Protein AF-A0A345PMZ4-F1 (afdb_monomer)

Sequence (600 aa):
MRFMYKARFKIVVFIFIFCENTFLWASGMGNYRLSLLGTLEKKVSEHWMPMKAEGLRLRWLYPFKEMEKRPLTGVASTLARPEQVAVTTGEELFLSQDGGQTFRLVTDRHATAPLSYFTSVAISEENPDEWIIGTSYSGLYITRDAGKSWRAMPIALKALSFGGHYHETINDIAYALSDPEKVYFAYGPYGKIALLNIKTGCVEPIPPLPERQGIVALSTTKVNASVRLMAQTQSAVWHFLNKKWLKKSTLPINCTPYFCKTRRKKVEDKRGIYLTAWTASNLQDLRKHFMFIKAHGMNAVVIDFKDDFGYITYNSQVKMAHEAKAVRPMLDIKAIRTLADELDIHLIARFVLFKDEKLYRYDSHRYALWDKKRNAPWAHFIKNRAGQLVQREYWVNLFSPEVWEYNLQIAQELQGLGIDEIQFDYIRLPSEGPLYTIACSHNMYEMKAIDALESYLRRAREVLTVPISVNVFGYNGWFLTDSLGQNIQRLALYVDAISPMTYPSHYHTTFLGAMSYLKKAHVLYKVGSDRAVFYTKAQTFIRQYVQAFLLGSERSFSEETYCNYIKAQIEGVYSSNGSGFLLWNASNNYYMVKQDLVCP

pLDDT: mean 90.0, std 14.42, range [22.34, 98.88]

Foldseek 3Di:
DDDDDPDDDPPPPPPLPPPPDDFAFQEDDDQWGQTLQQFIWGQDPNDTHGAPQAPADWFAFPVRPDIDGQRWQEWEDEPQQQQWIWIHHQFWIWIGNGNRNYIDTLDTCVQEPVAWTWRYKYAQNVQRQWMWTWTFFQGIWIGNGNRPHIDRQPQPPPVQDLFPNGGWGFQYKEAFPVDRQWIWTFTAQFQWIWIARRVPSDIGTQDGDPVRGGWRYWYWDADPNDIWIWTDGSFFIWIQDPSDIDTDDTDDQDAFSQQDPVQLVLVFQAAEAEDELQQQLDLVSVLVRLVVCVVQPHAEYEYECADLQGARQADDPQPVCVQLVRYNHRDPLLSSLVSCVVSNYAYEHEHEQWFYNSCCPGPPRPFAFAQQVVRGGDFAWDQDPVRDTDTDTTGGQLLDVVSLVSRLSSVLVVVVSPHQEYEYEPLFADDDHPVVRTDRPNNPGVHQSLSSSLNSLVVSSVRDPHFYEYEDALVLLSGADCHRNDGLLSCLSRGQEYEHAQELVPDDPRRSHPDDSLLSLLCSLQSSLSSSCSSNVVNHAYAYEQEQDADDPSVVDDLVRLLSNSLSNLNSNVNHPHGYYYYDDPVSDNSSPPDRSDDD

Secondary structure (DSSP, 8-state):
--------------------S---EEE--TTEEEETT--EEEEETTEEEE---BTSPEEE-TT-SSEEEPPP-EEEE-SS-TT-EEEE-SSEEEEESSSSSB-EEEEEGGGT-TT--EEEEEE-SS-TT-EEEEESSS-EEEESSTTSS-EE-----GGGEEETTEE--EEEEEEETTEEEEEEEEETTTTEEEEEETTT--EEEEPPPTT-PPP-EEEEEEETTEEEEEEE-SSEEEEEETTEEEEEEEPPP---TT--HHHHHHHTT-EEEEE-HHHHHSHHHHHHHHHHHHHTT--EEEEEEE-TT--EEE----HHHHHTT-EEEEE-HHHHHHHHHHHT-EEEEEEE-SB-HHHHHSGGGTTB-EETTTTEE--EEEE-TTS-EEEEE-BB-TT-HHHHHHHHHHHHHHHHTT-SEEEEES-S---SSSGGGEE-TT-TT---HHHHHHHHHHHHHHH--S-EEEEEETHHHH----GGG--HHHHTTT-SEEEEE--GGGS-TTTTTT--HHHHHHHHHHHHHHHHHHHTTTSSEE-EEEE-S--GGGGG--HHHHHHHHHHHHHHHHTSS---EEEE-TT---TT--S-SS--

Solvent-accessible surface area (backbone atoms only — not comparable to full-atom values): 31411 Å² total; per-residue (Å²): 136,91,80,85,83,83,73,86,76,78,81,76,79,75,76,76,76,74,77,80,87,75,88,36,76,46,26,38,60,88,58,42,34,24,28,72,75,17,48,51,26,36,61,52,96,94,39,80,41,80,52,83,38,39,70,59,60,68,40,48,39,60,91,63,84,58,72,41,72,58,47,38,44,22,46,26,61,30,89,83,41,63,33,38,29,39,38,24,28,47,49,39,36,31,41,14,77,66,54,42,51,44,34,42,82,59,46,43,24,77,77,66,43,74,85,41,22,36,27,18,35,29,51,38,70,87,42,86,30,31,34,38,36,24,13,26,28,72,39,43,34,38,21,73,60,62,49,77,50,63,40,75,55,74,64,74,44,74,87,43,43,38,36,79,79,36,30,45,28,28,35,22,38,21,52,36,89,87,40,90,54,30,33,38,36,27,36,51,42,50,18,35,35,32,41,31,33,71,84,80,29,50,72,45,80,44,87,52,48,92,84,41,50,30,42,33,22,39,37,55,48,76,56,94,91,38,77,33,44,35,41,25,40,73,48,32,35,33,39,42,54,94,96,38,82,41,80,76,46,77,45,74,87,68,77,52,94,67,56,48,73,74,45,36,64,74,55,56,63,40,20,30,42,42,37,51,40,74,57,55,44,38,65,70,58,35,49,53,52,52,51,52,32,50,74,35,73,27,43,28,38,33,35,33,46,23,36,73,57,31,36,28,26,31,83,72,83,53,65,68,39,59,76,32,69,16,61,44,66,53,39,60,57,67,61,53,46,52,56,24,62,77,67,63,41,44,42,29,37,30,34,40,62,26,35,14,40,25,54,21,61,25,79,86,34,69,43,24,26,28,18,68,81,76,72,41,73,39,65,27,68,43,66,47,99,86,66,46,80,40,76,74,51,36,36,31,37,76,52,32,66,67,61,45,51,56,54,47,53,52,52,44,50,43,49,74,64,66,46,57,25,45,28,40,26,55,67,51,56,84,91,72,61,71,65,90,36,60,38,69,90,53,46,86,64,75,54,51,58,37,39,34,50,52,21,49,38,51,56,45,58,77,68,46,83,56,35,36,30,39,45,41,61,26,63,49,21,68,36,62,41,63,65,51,22,46,32,54,52,68,51,26,54,62,29,39,31,39,25,26,46,54,36,64,90,76,53,62,78,42,48,61,48,91,52,54,70,50,60,43,32,16,46,51,35,17,54,22,27,34,33,33,34,51,60,26,65,62,56,28,41,37,26,36,32,39,60,42,66,69,60,79,78,52,65,74,51,51,71,70,52,43,33,50,38,45,47,29,31,48,53,12,38,72,75,26,77,33,34,41,34,32,37,42,31,97,85,58,57,61,77,50,64,84,64,69,73,58,81,134

Mean predicted aligned error: 6.36 Å

Nearest PDB structures (foldseek):
  4s1a-assembly1_B  TM=9.160E-01  e=1.263E-13  Acetivibrio thermocellus ATCC 27405
  2wsp-assembly1_A  TM=5.807E-01  e=3.965E-04  Thermotoga maritima MSB8
  1hl8-assembly1_A-3  TM=4.753E-01  e=3.965E-04  Thermotoga maritima MSB8
  1odu-assembly1_A  TM=4.907E-01  e=3.167E-04  Thermotoga maritima MSB8
  1hl9-assembly1_A  TM=4.251E-01  e=6.577E-04  Thermotoga maritima MSB8

Structure (mmCIF, N/CA/C/O backbone):
data_AF-A0A345PMZ4-F1
#
_entry.id   AF-A0A345PMZ4-F1
#
loop_
_atom_site.group_PDB
_atom_site.id
_atom_site.type_symbol
_atom_site.label_atom_id
_atom_site.label_alt_id
_atom_site.label_comp_id
_atom_site.label_asym_id
_atom_site.label_entity_id
_atom_site.label_seq_id
_atom_site.pdbx_PDB_ins_code
_atom_site.Cartn_x
_atom_site.Cartn_y
_atom_site.Cartn_z
_atom_site.occupancy
_atom_site.B_iso_or_equiv
_atom_site.auth_seq_id
_atom_site.auth_comp_id
_atom_site.auth_asym_id
_atom_site.auth_atom_id
_atom_site.pdbx_PDB_model_num
ATOM 1 N N . MET A 1 1 ? -14.402 -39.278 8.320 1.00 32.44 1 MET A N 1
ATOM 2 C CA . MET A 1 1 ? -15.874 -39.108 8.320 1.00 32.44 1 MET A CA 1
ATOM 3 C C . MET A 1 1 ? -16.212 -37.759 7.708 1.00 32.44 1 MET A C 1
ATOM 5 O O . MET A 1 1 ? -15.754 -36.744 8.210 1.00 32.44 1 MET A O 1
ATOM 9 N N . ARG A 1 2 ? -16.921 -37.768 6.573 1.00 32.47 2 ARG A N 1
ATOM 10 C CA . ARG A 1 2 ? -17.371 -36.584 5.826 1.00 32.47 2 ARG A CA 1
ATOM 11 C C . ARG A 1 2 ? -18.503 -35.891 6.593 1.00 32.47 2 ARG A C 1
ATOM 13 O O . ARG A 1 2 ? -19.511 -36.539 6.843 1.00 32.47 2 ARG A O 1
ATOM 20 N N . PHE A 1 3 ? -18.386 -34.595 6.875 1.00 28.58 3 PHE A N 1
ATOM 21 C CA . PHE A 1 3 ? -19.547 -33.755 7.183 1.00 28.58 3 PHE A CA 1
ATOM 22 C C . PHE A 1 3 ? -19.718 -32.712 6.079 1.00 28.58 3 PHE A C 1
ATOM 24 O O . PHE A 1 3 ? -18.903 -31.812 5.902 1.00 28.58 3 PHE A O 1
ATOM 31 N N . MET A 1 4 ? -20.780 -32.903 5.295 1.00 28.02 4 MET A N 1
ATOM 32 C CA . MET A 1 4 ? -21.266 -31.985 4.273 1.00 28.02 4 MET A CA 1
ATOM 33 C C . MET A 1 4 ? -21.929 -30.775 4.939 1.00 28.02 4 MET A C 1
ATOM 35 O O . MET A 1 4 ? -23.016 -30.906 5.498 1.00 28.02 4 MET A O 1
ATOM 39 N N . TYR A 1 5 ? -21.349 -29.587 4.795 1.00 29.73 5 TYR A N 1
ATOM 40 C CA . TYR A 1 5 ? -22.100 -28.341 4.938 1.00 29.73 5 TYR A CA 1
ATOM 41 C C . TYR A 1 5 ? -22.767 -28.015 3.594 1.00 29.73 5 TYR A C 1
ATOM 43 O O . TYR A 1 5 ? -22.149 -27.474 2.682 1.00 29.73 5 TYR A O 1
ATOM 51 N N . LYS A 1 6 ? -24.050 -28.372 3.454 1.00 27.86 6 LYS A N 1
ATOM 52 C CA . LYS A 1 6 ? -24.926 -27.858 2.389 1.00 27.86 6 LYS A CA 1
ATOM 53 C C . LYS A 1 6 ? -25.419 -26.465 2.794 1.00 27.86 6 LYS A C 1
ATOM 55 O O . LYS A 1 6 ? -26.507 -26.329 3.346 1.00 27.86 6 LYS A O 1
ATOM 60 N N . ALA A 1 7 ? -24.637 -25.427 2.508 1.00 29.41 7 ALA A N 1
ATOM 61 C CA . ALA A 1 7 ? -25.170 -24.069 2.439 1.00 29.41 7 ALA A CA 1
ATOM 62 C C . ALA A 1 7 ? -25.817 -23.880 1.057 1.00 29.41 7 ALA A C 1
ATOM 64 O O . ALA A 1 7 ? -25.187 -24.109 0.025 1.00 29.41 7 ALA A O 1
ATOM 65 N N . ARG A 1 8 ? -27.106 -23.527 1.029 1.00 26.59 8 ARG A N 1
ATOM 66 C CA . ARG A 1 8 ? -27.851 -23.221 -0.200 1.00 26.59 8 ARG A CA 1
ATOM 67 C C . ARG A 1 8 ? -27.260 -21.962 -0.845 1.00 26.59 8 ARG A C 1
ATOM 69 O O . ARG A 1 8 ? -27.609 -20.851 -0.459 1.00 26.59 8 ARG A O 1
ATOM 76 N N . PHE A 1 9 ? -26.394 -22.138 -1.838 1.00 31.45 9 PHE A N 1
ATOM 77 C CA . PHE A 1 9 ? -25.982 -21.069 -2.743 1.00 31.45 9 PHE A CA 1
ATOM 78 C C . PHE A 1 9 ? -27.192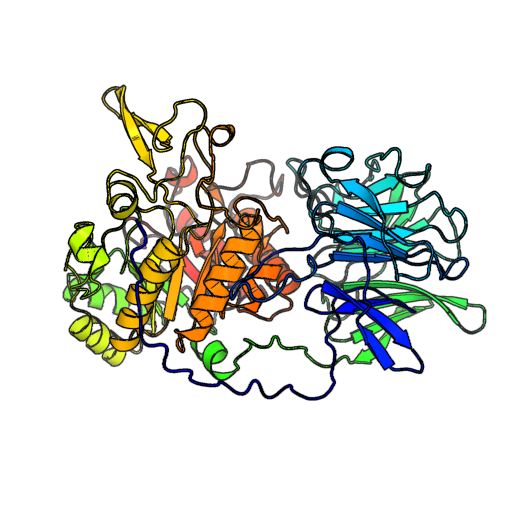 -20.641 -3.581 1.00 31.45 9 PHE A C 1
ATOM 80 O O . PHE A 1 9 ? -27.594 -21.337 -4.512 1.00 31.45 9 PHE A O 1
ATOM 87 N N . LYS A 1 10 ? -27.786 -19.485 -3.266 1.00 25.19 10 LYS A N 1
ATOM 88 C CA . LYS A 1 10 ? -28.520 -18.731 -4.283 1.00 25.19 10 LYS A CA 1
ATOM 89 C C . LYS A 1 10 ? -27.466 -18.167 -5.228 1.00 25.19 10 LYS A C 1
ATOM 91 O O . LYS A 1 10 ? -26.750 -17.236 -4.874 1.00 25.19 10 LYS A O 1
ATOM 96 N N . ILE A 1 11 ? -27.343 -18.780 -6.399 1.00 23.97 11 ILE A N 1
ATOM 97 C CA . ILE A 1 11 ? -26.562 -18.251 -7.512 1.00 23.97 11 ILE A CA 1
ATOM 98 C C . ILE A 1 11 ? -27.264 -16.961 -7.950 1.00 23.97 11 ILE A C 1
ATOM 100 O O . ILE A 1 11 ? -28.228 -16.990 -8.709 1.00 23.97 11 ILE A O 1
ATOM 104 N N . VAL A 1 12 ? -26.817 -15.823 -7.425 1.00 24.45 12 VAL A N 1
ATOM 105 C CA . VAL A 1 12 ? -27.047 -14.538 -8.079 1.00 24.45 12 VAL A CA 1
ATOM 106 C C . VAL A 1 12 ? -25.988 -14.468 -9.168 1.00 24.45 12 VAL A C 1
ATOM 108 O O . VAL A 1 12 ? -24.817 -14.216 -8.893 1.00 24.45 12 VAL A O 1
ATOM 111 N N . VAL A 1 13 ? -26.382 -14.795 -10.400 1.00 22.34 13 VAL A N 1
ATOM 112 C CA . VAL A 1 13 ? -25.547 -14.568 -11.580 1.00 22.34 13 VAL A CA 1
ATOM 113 C C . VAL A 1 13 ? -25.417 -13.056 -11.733 1.00 22.34 13 VAL A C 1
ATOM 115 O O . VAL A 1 13 ? -26.269 -12.409 -12.336 1.00 22.34 13 VAL A O 1
ATOM 118 N N . PHE A 1 14 ? -24.364 -12.470 -11.167 1.00 26.22 14 PHE A N 1
ATOM 119 C CA . PHE A 1 14 ? -23.890 -11.186 -11.655 1.00 26.22 14 PHE A CA 1
ATOM 120 C C . PHE A 1 14 ? -23.299 -11.449 -13.034 1.00 26.22 14 PHE A C 1
ATOM 122 O O . PHE A 1 14 ? -22.203 -11.992 -13.173 1.00 26.22 14 PHE A O 1
ATOM 129 N N . ILE A 1 15 ? -24.077 -11.112 -14.060 1.00 22.53 15 ILE A N 1
ATOM 130 C CA . ILE A 1 15 ? -23.573 -10.951 -15.416 1.00 22.53 15 ILE A CA 1
ATOM 131 C C . ILE A 1 15 ? -22.529 -9.839 -15.321 1.00 22.53 15 ILE A C 1
ATOM 133 O O . ILE A 1 15 ? -22.864 -8.659 -15.220 1.00 22.53 15 ILE A O 1
ATOM 137 N N . PHE A 1 16 ? -21.252 -10.222 -15.288 1.00 27.38 16 PHE A N 1
ATOM 138 C CA . PHE A 1 16 ? -20.180 -9.314 -15.651 1.00 27.38 16 PHE A CA 1
ATOM 139 C C . PHE A 1 16 ? -20.447 -8.940 -17.102 1.00 27.38 16 PHE A C 1
ATOM 141 O O . PHE A 1 16 ? -20.197 -9.728 -18.013 1.00 27.38 16 PHE A O 1
ATOM 148 N N . ILE A 1 17 ? -21.018 -7.755 -17.311 1.00 24.77 17 ILE A N 1
ATOM 149 C CA . ILE A 1 17 ? -20.953 -7.100 -18.607 1.00 24.77 17 ILE A CA 1
ATOM 150 C C . ILE A 1 17 ? -19.457 -6.915 -18.852 1.00 24.77 17 ILE A C 1
ATOM 152 O O . ILE A 1 17 ? -18.814 -6.057 -18.246 1.00 24.77 17 ILE A O 1
ATOM 156 N N . PHE A 1 18 ? -18.887 -7.801 -19.666 1.00 29.62 18 PHE A N 1
ATOM 157 C CA . PHE A 1 18 ? -17.611 -7.564 -20.311 1.00 29.62 18 PHE A CA 1
ATOM 158 C C . PHE A 1 18 ? -17.789 -6.258 -21.081 1.00 29.62 18 PHE A C 1
ATOM 160 O O . PHE A 1 18 ? -18.462 -6.233 -22.107 1.00 29.62 18 PHE A O 1
ATOM 167 N N . CYS A 1 19 ? -17.251 -5.156 -20.554 1.00 26.77 19 CYS A N 1
ATOM 168 C CA . CYS A 1 19 ? -17.042 -3.977 -21.379 1.00 26.77 19 CYS A CA 1
ATOM 169 C C . CYS A 1 19 ? -16.175 -4.421 -22.556 1.00 26.77 19 CYS A C 1
ATOM 171 O O . CYS A 1 19 ? -15.040 -4.866 -22.369 1.00 26.77 19 CYS A O 1
ATOM 173 N N . GLU A 1 20 ? -16.745 -4.337 -23.750 1.00 30.55 20 GLU A N 1
ATOM 174 C CA . GLU A 1 20 ? -16.060 -4.584 -25.003 1.00 30.55 20 GLU A CA 1
ATOM 175 C C . GLU A 1 20 ? -14.791 -3.714 -25.092 1.00 30.55 20 GLU A C 1
ATOM 177 O O . GLU A 1 20 ? -14.823 -2.495 -24.939 1.00 30.55 20 GLU A O 1
ATOM 182 N N . ASN A 1 21 ? -13.658 -4.385 -25.311 1.00 36.91 21 ASN A N 1
ATOM 183 C CA . ASN A 1 21 ? -12.447 -3.895 -25.970 1.00 36.91 21 ASN A CA 1
ATOM 184 C C . ASN A 1 21 ? -11.954 -2.473 -25.640 1.00 36.91 21 ASN A C 1
ATOM 186 O O . ASN A 1 21 ? -12.009 -1.574 -26.470 1.00 36.91 21 ASN A O 1
ATOM 190 N N . THR A 1 22 ? -11.295 -2.307 -24.491 1.00 36.09 22 THR A N 1
ATOM 191 C CA . THR A 1 22 ? -10.204 -1.321 -24.323 1.00 36.09 22 THR A CA 1
ATOM 192 C C . THR A 1 22 ? -9.192 -1.852 -23.304 1.00 36.09 22 THR A C 1
ATOM 194 O O . THR A 1 22 ? -9.279 -1.604 -22.104 1.00 36.09 22 THR A O 1
ATOM 197 N N . PHE A 1 23 ? -8.235 -2.659 -23.770 1.00 42.12 23 PHE A N 1
ATOM 198 C CA . PHE A 1 23 ? -7.252 -3.286 -22.885 1.00 42.12 23 PHE A CA 1
ATOM 199 C C . PHE A 1 23 ? -6.226 -2.263 -22.368 1.00 42.12 23 PHE A C 1
ATOM 201 O O . PHE A 1 23 ? -5.478 -1.635 -23.125 1.00 42.12 23 PHE A O 1
ATOM 208 N N . LEU A 1 24 ? -6.272 -2.130 -21.044 1.00 55.69 24 LEU A N 1
ATOM 209 C CA . LEU A 1 24 ? -5.659 -1.169 -20.132 1.00 55.69 24 LEU A CA 1
ATOM 210 C C . LEU A 1 24 ? -4.135 -1.351 -20.088 1.00 55.69 24 LEU A C 1
ATOM 212 O O . LEU A 1 24 ? -3.710 -2.482 -19.884 1.00 55.69 24 LEU A O 1
ATOM 216 N N . TRP A 1 25 ? -3.303 -0.306 -20.205 1.00 57.56 25 TRP A N 1
ATOM 217 C CA . TRP A 1 25 ? -1.848 -0.489 -20.380 1.00 57.56 25 TRP A CA 1
ATOM 218 C C . TRP A 1 25 ? -0.974 -0.011 -19.189 1.00 57.56 25 TRP A C 1
ATOM 220 O O . TRP A 1 25 ? -1.080 1.147 -18.788 1.00 57.56 25 TRP A O 1
ATOM 230 N N . ALA A 1 26 ? -0.116 -0.882 -18.622 1.00 54.59 26 ALA A N 1
ATOM 231 C CA . ALA A 1 26 ? 0.712 -0.621 -17.431 1.00 54.59 26 ALA A CA 1
ATOM 232 C C . ALA A 1 26 ? 2.221 -0.461 -17.671 1.00 54.59 26 ALA A C 1
ATOM 234 O O . ALA A 1 26 ? 2.816 0.325 -16.943 1.00 54.59 26 ALA A O 1
ATOM 235 N N . SER A 1 27 ? 2.840 -1.186 -18.612 1.00 58.78 27 SER A N 1
ATOM 236 C CA . SER A 1 27 ? 4.262 -1.020 -18.989 1.00 58.78 27 SER A CA 1
ATOM 237 C C . SER A 1 27 ? 4.611 -1.731 -20.308 1.00 58.78 27 SER A C 1
ATOM 239 O O . SER A 1 27 ? 3.824 -2.538 -20.811 1.00 58.78 27 SER A O 1
ATOM 241 N N . GLY A 1 28 ? 5.789 -1.447 -20.872 1.00 58.75 28 GLY A N 1
ATOM 242 C CA . GLY A 1 28 ? 6.250 -1.957 -22.171 1.00 58.75 28 GLY A CA 1
ATOM 243 C C . GLY A 1 28 ? 5.972 -0.993 -23.327 1.00 58.75 28 GLY A C 1
ATOM 244 O O . GLY A 1 28 ? 5.129 -0.111 -23.213 1.00 58.75 28 GLY A O 1
ATOM 245 N N . MET A 1 29 ? 6.699 -1.146 -24.435 1.00 66.62 29 MET A N 1
ATOM 246 C CA . MET A 1 29 ? 6.554 -0.372 -25.674 1.00 66.62 29 MET A CA 1
ATOM 247 C C . MET A 1 29 ? 7.018 -1.218 -26.876 1.00 66.62 29 MET A C 1
ATOM 249 O O . MET A 1 29 ? 7.821 -2.136 -26.727 1.00 66.62 29 MET A O 1
ATOM 253 N N . GLY A 1 30 ? 6.516 -0.922 -28.080 1.00 78.81 30 GLY A N 1
ATOM 254 C CA . GLY A 1 30 ? 6.831 -1.686 -29.296 1.00 78.81 30 GLY A CA 1
ATOM 255 C C . GLY A 1 30 ? 5.843 -2.828 -29.547 1.00 78.81 30 GLY A C 1
ATOM 256 O O . GLY A 1 30 ? 4.642 -2.582 -29.644 1.00 78.81 30 GLY A O 1
ATOM 257 N N . ASN A 1 31 ? 6.343 -4.060 -29.681 1.00 86.31 31 ASN A N 1
ATOM 258 C CA . ASN A 1 31 ? 5.520 -5.238 -29.996 1.00 86.31 31 ASN A CA 1
ATOM 259 C C . ASN A 1 31 ? 4.926 -5.930 -28.765 1.00 86.31 31 ASN A C 1
ATOM 261 O O . ASN A 1 31 ? 4.033 -6.760 -28.925 1.00 86.31 31 ASN A O 1
ATOM 265 N N . TYR A 1 32 ? 5.401 -5.608 -27.560 1.00 90.56 32 TYR A N 1
ATOM 266 C CA . TYR A 1 32 ? 4.977 -6.262 -26.324 1.00 90.56 32 TYR A CA 1
ATOM 267 C C . TYR A 1 32 ? 4.576 -5.262 -25.258 1.00 90.56 32 TYR A C 1
ATOM 269 O O . TYR A 1 32 ? 5.064 -4.128 -25.209 1.00 90.56 32 TYR A O 1
ATOM 277 N N . ARG A 1 33 ? 3.682 -5.724 -24.387 1.00 89.31 33 ARG A N 1
ATOM 278 C CA . ARG A 1 33 ? 3.152 -4.924 -23.305 1.00 89.31 33 ARG A CA 1
ATOM 279 C C . ARG A 1 33 ? 2.609 -5.691 -22.117 1.00 89.31 33 ARG A C 1
ATOM 281 O O . ARG A 1 33 ? 2.217 -6.837 -22.266 1.00 89.31 33 ARG A O 1
ATOM 288 N N . LEU A 1 34 ? 2.490 -5.018 -20.973 1.00 90.50 34 LEU A N 1
ATOM 289 C CA . LEU A 1 34 ? 1.779 -5.506 -19.795 1.00 90.50 34 LEU A CA 1
ATOM 290 C C . LEU A 1 34 ? 0.489 -4.730 -19.546 1.00 90.50 34 LEU A C 1
ATOM 292 O O . LEU A 1 34 ? 0.530 -3.513 -19.378 1.00 90.50 34 LEU A O 1
ATOM 296 N N . SER A 1 35 ? -0.646 -5.418 -19.451 1.00 87.12 35 SER A N 1
ATOM 297 C CA . SER A 1 35 ? -1.913 -4.786 -19.063 1.00 87.12 35 SER A CA 1
ATOM 298 C C . SER A 1 35 ? -1.902 -4.249 -17.622 1.00 87.12 35 SER A C 1
ATOM 300 O O . SER A 1 35 ? -0.989 -4.544 -16.852 1.00 87.12 35 SER A O 1
ATOM 302 N N . LEU A 1 36 ? -2.949 -3.522 -17.199 1.00 81.44 36 LEU A N 1
ATOM 303 C CA . LEU A 1 36 ? -3.122 -3.081 -15.797 1.00 81.44 36 LEU A CA 1
ATOM 304 C C . LEU A 1 36 ? -3.030 -4.228 -14.774 1.00 81.44 36 LEU A C 1
ATOM 306 O O . LEU A 1 36 ? -2.586 -4.015 -13.648 1.00 81.44 36 LEU A O 1
ATOM 310 N N . LEU A 1 37 ? -3.419 -5.440 -15.178 1.00 85.12 37 LEU A N 1
ATOM 311 C CA . LEU A 1 37 ? -3.363 -6.647 -14.350 1.00 85.12 37 LEU A CA 1
ATOM 312 C C . LEU A 1 37 ? -2.018 -7.390 -14.450 1.00 85.12 37 LEU A C 1
ATOM 314 O O . LEU A 1 37 ? -1.864 -8.456 -13.862 1.00 85.12 37 LEU A O 1
ATOM 318 N N . GLY A 1 38 ? -1.050 -6.860 -15.204 1.00 89.56 38 GLY A N 1
ATOM 319 C CA . GLY A 1 38 ? 0.245 -7.499 -15.439 1.00 89.56 38 GLY A CA 1
ATOM 320 C C . GLY A 1 38 ? 0.191 -8.668 -16.427 1.00 89.56 38 GLY A C 1
ATOM 321 O O . GLY A 1 38 ? 1.081 -9.513 -16.412 1.00 89.56 38 GLY A O 1
ATOM 322 N N . THR A 1 39 ? -0.843 -8.749 -17.274 1.00 91.62 39 THR A N 1
ATOM 323 C CA . THR A 1 39 ? -0.920 -9.756 -18.352 1.00 91.62 39 THR A CA 1
ATOM 324 C C . THR A 1 39 ? -0.059 -9.324 -19.530 1.00 91.62 39 THR A C 1
ATOM 326 O O . THR A 1 39 ? -0.215 -8.197 -19.996 1.00 91.62 39 THR A O 1
ATOM 329 N N . LEU A 1 40 ? 0.802 -10.217 -20.028 1.00 94.31 40 LEU A N 1
ATOM 330 C CA . LEU A 1 40 ? 1.570 -10.000 -21.254 1.00 94.31 40 LEU A CA 1
ATOM 331 C C . LEU A 1 40 ? 0.646 -9.997 -22.477 1.00 94.31 40 LEU A C 1
ATOM 333 O O . LEU A 1 40 ? -0.095 -10.955 -22.700 1.00 94.31 40 LEU A O 1
ATOM 337 N N . GLU A 1 41 ? 0.739 -8.959 -23.296 1.00 92.88 41 GLU A N 1
ATOM 338 C CA . GLU A 1 41 ? 0.039 -8.835 -24.570 1.00 92.88 41 GLU A CA 1
ATOM 339 C C . GLU A 1 41 ? 1.044 -8.530 -25.687 1.00 92.88 41 GLU A C 1
ATOM 341 O O . GLU A 1 41 ? 2.063 -7.866 -25.467 1.00 92.88 41 GLU A O 1
ATOM 346 N N . LYS A 1 42 ? 0.749 -9.009 -26.896 1.00 91.50 42 LYS A N 1
ATOM 347 C CA . LYS A 1 42 ? 1.550 -8.784 -28.102 1.00 91.50 42 LYS A CA 1
ATOM 348 C C . LYS A 1 42 ? 0.731 -8.047 -29.152 1.00 91.50 42 LYS A C 1
ATOM 350 O O . LYS A 1 42 ? -0.470 -8.284 -29.284 1.00 91.50 42 LYS A O 1
ATOM 355 N N . LYS A 1 43 ? 1.382 -7.157 -29.897 1.00 88.19 43 LYS A N 1
ATOM 356 C CA . LYS A 1 43 ? 0.762 -6.426 -31.001 1.00 88.19 43 LYS A CA 1
ATOM 357 C C . LYS A 1 43 ? 0.655 -7.331 -32.235 1.00 88.19 43 LYS A C 1
ATOM 359 O O . LYS A 1 43 ? 1.667 -7.833 -32.718 1.00 88.19 43 LYS A O 1
ATOM 364 N N . VAL A 1 44 ? -0.560 -7.521 -32.746 1.00 86.81 44 VAL A N 1
ATOM 365 C CA . VAL A 1 44 ? -0.895 -8.290 -33.955 1.00 86.81 44 VAL A CA 1
ATOM 366 C C . VAL A 1 44 ? -1.851 -7.448 -34.797 1.00 86.81 44 VAL A C 1
ATOM 368 O O . VAL A 1 44 ? -2.955 -7.151 -34.353 1.00 86.81 44 VAL A O 1
ATOM 371 N N . SER A 1 45 ? -1.430 -7.036 -35.998 1.00 78.81 45 SER A N 1
ATOM 372 C CA . SER A 1 45 ? -2.255 -6.252 -36.939 1.00 78.81 45 SER A CA 1
ATOM 373 C C . SER A 1 45 ? -2.999 -5.081 -36.271 1.00 78.81 45 SER A C 1
ATOM 375 O O . SER A 1 45 ? -4.223 -5.001 -36.318 1.00 78.81 45 SER A O 1
ATOM 377 N N . GLU A 1 46 ? -2.250 -4.209 -35.584 1.00 79.31 46 GLU A N 1
ATOM 378 C CA . GLU A 1 46 ? -2.732 -3.057 -34.790 1.00 79.31 46 GLU A CA 1
ATOM 379 C C . GLU A 1 46 ? -3.545 -3.360 -33.520 1.00 79.31 46 GLU A C 1
ATOM 381 O O . GLU A 1 46 ? -3.795 -2.453 -32.727 1.00 79.31 46 GLU A O 1
ATOM 386 N N . HIS A 1 47 ? -3.854 -4.625 -33.246 1.00 83.44 47 HIS A N 1
ATOM 387 C CA . HIS A 1 47 ? -4.573 -5.044 -32.049 1.00 83.44 47 HIS A CA 1
ATOM 388 C C . HIS A 1 47 ? -3.624 -5.646 -31.018 1.00 83.44 47 HIS A C 1
ATOM 390 O O . HIS A 1 47 ? -2.590 -6.222 -31.350 1.00 83.44 47 HIS A O 1
ATOM 396 N N . TRP A 1 48 ? -3.978 -5.521 -29.744 1.00 86.00 48 TRP A N 1
ATOM 397 C CA . TRP A 1 48 ? -3.228 -6.132 -28.653 1.00 86.00 48 TRP A CA 1
ATOM 398 C C . TRP A 1 48 ? -3.918 -7.412 -28.213 1.00 86.00 48 TRP A C 1
ATOM 400 O O . TRP A 1 48 ? -5.092 -7.389 -27.850 1.00 86.00 48 TRP A O 1
ATOM 410 N N . MET A 1 49 ? -3.185 -8.521 -28.256 1.00 89.69 49 MET A N 1
ATOM 411 C CA . MET A 1 49 ? -3.709 -9.841 -27.924 1.00 89.69 49 MET A CA 1
ATOM 412 C C . MET A 1 49 ? -3.011 -10.399 -26.680 1.00 89.69 49 MET A C 1
ATOM 414 O O . MET A 1 49 ? -1.776 -10.428 -26.652 1.00 89.69 49 MET A O 1
ATOM 418 N N . PRO A 1 50 ? -3.761 -10.866 -25.663 1.00 91.12 50 PRO A N 1
ATOM 419 C CA . PRO A 1 50 ? -3.191 -11.578 -24.526 1.00 91.12 50 PRO A CA 1
ATOM 420 C C . PRO A 1 50 ? -2.404 -12.816 -24.959 1.00 91.12 50 PRO A C 1
ATOM 422 O O . PRO A 1 50 ? -2.851 -13.604 -25.791 1.00 91.12 50 PRO A O 1
ATOM 425 N N . MET A 1 51 ? -1.230 -13.002 -24.362 1.00 92.00 51 MET A N 1
ATOM 426 C CA . MET A 1 51 ? -0.326 -14.108 -24.667 1.00 92.00 51 MET A CA 1
ATOM 427 C C . MET A 1 51 ? -0.601 -15.329 -23.778 1.00 92.00 51 MET A C 1
ATOM 429 O O . MET A 1 51 ? -0.794 -15.214 -22.558 1.00 92.00 51 MET A O 1
ATOM 433 N N . LYS A 1 52 ? -0.519 -16.534 -24.364 1.00 89.12 52 LYS A N 1
ATOM 434 C CA . LYS A 1 52 ? -0.589 -17.789 -23.596 1.00 89.12 52 LYS A CA 1
ATOM 435 C C . LYS A 1 52 ? 0.590 -17.941 -22.635 1.00 89.12 52 LYS A C 1
ATOM 437 O O . LYS A 1 52 ? 0.341 -18.405 -21.530 1.00 89.12 52 LYS A O 1
ATOM 442 N N . ALA A 1 53 ? 1.790 -17.480 -23.004 1.00 92.94 53 ALA A N 1
ATOM 443 C CA . ALA A 1 53 ? 2.965 -17.331 -22.137 1.00 92.94 53 ALA A CA 1
ATOM 444 C C . ALA A 1 53 ? 3.161 -18.505 -21.155 1.00 92.94 53 ALA A C 1
ATOM 446 O O . ALA A 1 53 ? 3.081 -18.340 -19.934 1.00 92.94 53 ALA A O 1
ATOM 447 N N . GLU A 1 54 ? 3.330 -19.704 -21.710 1.00 96.12 54 GLU A N 1
ATOM 448 C CA . GLU A 1 54 ? 3.529 -20.942 -20.956 1.00 96.12 54 GLU A CA 1
ATOM 449 C C . GLU A 1 54 ? 4.845 -20.908 -20.169 1.00 96.12 54 GLU A C 1
ATOM 451 O O . GLU A 1 54 ? 5.778 -20.200 -20.534 1.00 96.12 54 GLU A O 1
ATOM 456 N N . GLY A 1 55 ? 4.930 -21.654 -19.067 1.00 95.31 55 GLY A N 1
ATOM 457 C CA . GLY A 1 55 ? 6.122 -21.698 -18.208 1.00 95.31 55 GLY A CA 1
ATOM 458 C C . GLY A 1 55 ? 6.234 -20.554 -17.190 1.00 95.31 55 GLY A C 1
ATOM 459 O O . GLY A 1 55 ? 6.975 -20.676 -16.213 1.00 95.31 55 GLY A O 1
ATOM 460 N N . LEU A 1 56 ? 5.444 -19.482 -17.332 1.00 95.62 56 LEU A N 1
ATOM 461 C CA . LEU A 1 56 ? 5.278 -18.490 -16.268 1.00 95.62 56 LEU A CA 1
ATOM 462 C C . LEU A 1 56 ? 4.570 -19.094 -15.051 1.00 95.62 56 LEU A C 1
ATOM 464 O O . LEU A 1 56 ? 3.675 -19.934 -15.171 1.00 95.62 56 LEU A O 1
ATOM 468 N N . ARG A 1 57 ? 4.945 -18.625 -13.856 1.00 93.06 57 ARG A N 1
ATOM 469 C CA . ARG A 1 57 ? 4.350 -19.097 -12.603 1.00 93.06 57 ARG A CA 1
ATOM 470 C C . ARG A 1 57 ? 2.860 -18.796 -12.553 1.00 93.06 57 ARG A C 1
ATOM 472 O O . ARG A 1 57 ? 2.415 -17.666 -12.773 1.00 93.06 57 ARG A O 1
ATOM 479 N N . LEU A 1 58 ? 2.118 -19.819 -12.164 1.00 94.00 58 LEU A N 1
ATOM 480 C CA . LEU A 1 58 ? 0.700 -19.738 -11.889 1.00 94.00 58 LEU A CA 1
ATOM 481 C C . LEU A 1 58 ? 0.447 -19.484 -10.400 1.00 94.00 58 LEU A C 1
ATOM 483 O O . LEU A 1 58 ? 1.322 -19.665 -9.546 1.00 94.00 58 LEU A O 1
ATOM 487 N N . ARG A 1 59 ? -0.761 -19.023 -10.101 1.00 94.62 59 ARG A N 1
ATOM 488 C CA . ARG A 1 59 ? -1.274 -18.820 -8.751 1.00 94.62 59 ARG A CA 1
ATOM 489 C C . ARG A 1 59 ? -2.759 -19.146 -8.709 1.00 94.62 59 ARG A C 1
ATOM 491 O O . ARG A 1 59 ? -3.479 -18.962 -9.688 1.00 94.62 59 ARG A O 1
ATOM 498 N N . TRP A 1 60 ? -3.212 -19.568 -7.542 1.00 94.69 60 TRP A N 1
ATOM 499 C CA . TRP A 1 60 ? -4.625 -19.712 -7.238 1.00 94.69 60 TRP A CA 1
ATOM 500 C C . TRP A 1 60 ? -5.152 -18.429 -6.611 1.00 94.69 60 TRP A C 1
ATOM 502 O O . TRP A 1 60 ? -4.528 -17.882 -5.702 1.00 94.69 60 TRP A O 1
ATOM 512 N N . LEU A 1 61 ? -6.310 -17.978 -7.081 1.00 94.38 61 LEU A N 1
ATOM 513 C CA . LEU A 1 61 ? -7.090 -16.925 -6.445 1.00 94.38 61 LEU A CA 1
ATOM 514 C C . LEU A 1 61 ? -8.529 -17.397 -6.271 1.00 94.38 61 LEU A C 1
ATOM 516 O O . LEU A 1 61 ? -9.043 -18.141 -7.108 1.00 94.38 61 LEU A O 1
ATOM 520 N N . TYR A 1 62 ? -9.197 -16.947 -5.209 1.00 94.38 62 TYR A N 1
ATOM 521 C CA . TYR A 1 62 ? -10.636 -17.159 -5.041 1.00 94.38 62 TYR A CA 1
ATOM 522 C C . TYR A 1 62 ? -11.391 -16.664 -6.298 1.00 94.38 62 TYR A C 1
ATOM 524 O O . TYR A 1 62 ? -11.082 -15.570 -6.777 1.00 94.38 62 TYR A O 1
ATOM 532 N N . PRO A 1 63 ? -12.367 -17.414 -6.856 1.00 94.12 63 PRO A N 1
ATOM 533 C CA . PRO A 1 63 ? -13.071 -18.572 -6.284 1.00 94.12 63 PRO A CA 1
ATOM 534 C C . PRO A 1 63 ? -12.408 -19.942 -6.510 1.00 94.12 63 PRO A C 1
ATOM 536 O O . PRO A 1 63 ? -13.076 -20.963 -6.385 1.00 94.12 63 PRO A O 1
ATOM 539 N N . PHE A 1 64 ? -11.117 -19.982 -6.847 1.00 93.81 64 PHE A N 1
ATOM 540 C CA . PHE A 1 64 ? -10.327 -21.206 -7.025 1.00 93.81 64 PHE A CA 1
ATOM 541 C C . PHE A 1 64 ? -10.873 -22.138 -8.116 1.00 93.81 64 PHE A C 1
ATOM 543 O O . PHE A 1 64 ? -10.830 -23.358 -7.995 1.00 93.81 64 PHE A O 1
ATOM 550 N N . LYS A 1 65 ? -11.411 -21.550 -9.192 1.00 93.50 65 LYS A N 1
ATOM 551 C CA . LYS A 1 65 ? -11.926 -22.299 -10.350 1.00 93.50 65 LYS A CA 1
ATOM 552 C C . LYS A 1 65 ? -10.825 -22.666 -11.337 1.00 93.50 65 LYS A C 1
ATOM 554 O O . LYS A 1 65 ? -10.818 -23.769 -11.867 1.00 93.50 65 LYS A O 1
ATOM 559 N N . GLU A 1 66 ? -9.899 -21.742 -11.557 1.00 93.31 66 GLU A N 1
ATOM 560 C CA . GLU A 1 66 ? -8.755 -21.915 -12.440 1.00 93.31 66 GLU A CA 1
ATOM 561 C C . GLU A 1 66 ? -7.546 -21.166 -11.884 1.00 93.31 66 GLU A C 1
ATOM 563 O O . GLU A 1 66 ? -7.677 -20.249 -11.066 1.00 93.31 66 GLU A O 1
ATOM 568 N N . MET A 1 67 ? -6.363 -21.586 -12.318 1.00 92.50 67 MET A N 1
ATOM 569 C CA . MET A 1 67 ? -5.134 -20.880 -12.005 1.00 92.50 67 MET A CA 1
ATOM 570 C C . MET A 1 67 ? -4.943 -19.693 -12.945 1.00 92.50 67 MET A C 1
ATOM 572 O O . MET A 1 67 ? -5.115 -19.805 -14.156 1.00 92.50 67 MET A O 1
ATOM 576 N N . GLU A 1 68 ? -4.481 -18.582 -12.387 1.00 91.62 68 GLU A N 1
ATOM 577 C CA . GLU A 1 68 ? -4.141 -17.373 -13.129 1.00 91.62 68 GLU A CA 1
ATOM 578 C C . GLU A 1 68 ? -2.620 -17.185 -13.159 1.00 91.62 68 GLU A C 1
ATOM 580 O O . GLU A 1 68 ? -1.898 -17.652 -12.272 1.00 91.62 68 GLU A O 1
ATOM 585 N N . LYS A 1 69 ? -2.102 -16.464 -14.157 1.00 92.00 69 LYS A N 1
ATOM 586 C CA . LYS A 1 69 ? -0.681 -16.096 -14.177 1.00 92.00 69 LYS A CA 1
ATOM 587 C C . LYS A 1 69 ? -0.366 -15.102 -13.065 1.00 92.00 69 LYS A C 1
ATOM 589 O O . LYS A 1 69 ? -1.182 -14.242 -12.722 1.00 92.00 69 LYS A O 1
ATOM 594 N N . ARG A 1 70 ? 0.845 -15.190 -12.512 1.00 93.12 70 ARG A N 1
ATOM 595 C CA . ARG A 1 70 ? 1.358 -14.136 -11.633 1.00 93.12 70 ARG A CA 1
ATOM 596 C C . ARG A 1 70 ? 1.518 -12.830 -12.432 1.00 93.12 70 ARG A C 1
ATOM 598 O O . ARG A 1 70 ? 2.047 -12.888 -13.542 1.00 93.12 70 ARG A O 1
ATOM 605 N N . PRO A 1 71 ? 1.092 -11.675 -11.886 1.00 93.06 71 PRO A N 1
ATOM 606 C CA . PRO A 1 71 ? 1.231 -10.392 -12.555 1.00 93.06 71 PRO A CA 1
ATOM 607 C C . PRO A 1 71 ? 2.693 -10.094 -12.861 1.00 93.06 71 PRO A C 1
ATOM 609 O O . PRO A 1 71 ? 3.557 -10.191 -11.983 1.00 93.06 71 PRO A O 1
ATOM 612 N N . LEU A 1 72 ? 2.948 -9.718 -14.107 1.00 95.69 72 LEU A N 1
ATOM 613 C CA . LEU A 1 72 ? 4.247 -9.237 -14.536 1.00 95.69 72 LEU A CA 1
ATOM 614 C C . LEU A 1 72 ? 4.416 -7.761 -14.156 1.00 95.69 72 LEU A C 1
ATOM 616 O O . LEU A 1 72 ? 3.443 -7.010 -14.048 1.00 95.69 72 LEU A O 1
ATOM 620 N N . THR A 1 73 ? 5.663 -7.353 -13.955 1.00 94.88 73 THR A N 1
ATOM 621 C CA . THR A 1 73 ? 6.060 -5.996 -13.558 1.00 94.88 73 THR A CA 1
ATOM 622 C C . THR A 1 73 ? 6.822 -5.279 -14.668 1.00 94.88 73 THR A C 1
ATOM 624 O O . THR A 1 73 ? 6.626 -4.082 -14.857 1.00 94.88 73 THR A O 1
ATOM 627 N N . GLY A 1 74 ? 7.602 -6.014 -15.463 1.00 94.44 74 GLY A N 1
ATOM 628 C CA . GLY A 1 74 ? 8.361 -5.495 -16.596 1.00 94.44 74 GLY A CA 1
ATOM 629 C C . GLY A 1 74 ? 8.351 -6.453 -17.783 1.00 94.44 74 GLY A C 1
ATOM 630 O O . GLY A 1 74 ? 8.169 -7.662 -17.624 1.00 94.44 74 GLY A O 1
ATOM 631 N N . VAL A 1 75 ? 8.546 -5.894 -18.976 1.00 94.81 75 VAL A N 1
ATOM 632 C CA . VAL A 1 75 ? 8.691 -6.628 -20.235 1.00 94.81 75 VAL A CA 1
ATOM 633 C C . VAL A 1 75 ? 9.739 -5.942 -21.100 1.00 94.81 75 VAL A C 1
ATOM 635 O O . VAL A 1 75 ? 9.723 -4.722 -21.233 1.00 94.81 75 VAL A O 1
ATOM 638 N N . ALA A 1 76 ? 10.619 -6.729 -21.710 1.00 92.19 76 ALA A N 1
ATOM 639 C CA . ALA A 1 76 ? 11.609 -6.253 -22.661 1.00 92.19 76 ALA A CA 1
ATOM 640 C C . ALA A 1 76 ? 11.747 -7.205 -23.846 1.00 92.19 76 ALA A C 1
ATOM 642 O O . ALA A 1 76 ? 11.681 -8.424 -23.702 1.00 92.19 76 ALA A O 1
ATOM 643 N N . SER A 1 77 ? 11.992 -6.624 -25.011 1.00 89.62 77 SER A N 1
ATOM 644 C CA . SER A 1 77 ? 12.364 -7.309 -26.248 1.00 89.62 77 SER A CA 1
ATOM 645 C C . SER A 1 77 ? 13.261 -6.382 -27.054 1.00 89.62 77 SER A C 1
ATOM 647 O O . SER A 1 77 ? 13.156 -5.164 -26.893 1.00 89.62 77 SER A O 1
ATOM 649 N N . THR A 1 78 ? 14.068 -6.929 -27.954 1.00 81.50 78 THR A N 1
ATOM 650 C CA . THR A 1 78 ? 14.910 -6.124 -28.847 1.00 81.50 78 THR A CA 1
ATOM 651 C C . THR A 1 78 ? 14.340 -6.085 -30.263 1.00 81.50 78 THR A C 1
ATOM 653 O O . THR A 1 78 ? 13.578 -6.965 -30.670 1.00 81.50 78 THR A O 1
ATOM 656 N N . LEU A 1 79 ? 14.699 -5.053 -31.027 1.00 79.81 79 LEU A N 1
ATOM 657 C CA . LEU A 1 79 ? 14.395 -4.950 -32.453 1.00 79.81 79 LEU A CA 1
ATOM 658 C C . LEU A 1 79 ? 15.180 -5.989 -33.255 1.00 79.81 79 LEU A C 1
ATOM 660 O O . LEU A 1 79 ? 14.652 -6.538 -34.220 1.00 79.81 79 LEU A O 1
ATOM 664 N N . ALA A 1 80 ? 16.426 -6.256 -32.855 1.00 82.38 80 ALA A N 1
ATOM 665 C CA . ALA A 1 80 ? 17.284 -7.232 -33.519 1.00 82.38 80 ALA A CA 1
ATOM 666 C C . ALA A 1 80 ? 16.827 -8.687 -33.308 1.00 82.38 80 ALA A C 1
ATOM 668 O O . ALA A 1 80 ? 17.089 -9.528 -34.166 1.00 82.38 80 ALA A O 1
ATOM 669 N N . ARG A 1 81 ? 16.177 -8.985 -32.174 1.00 86.31 81 ARG A N 1
ATOM 670 C CA . ARG A 1 81 ? 15.764 -10.338 -31.759 1.00 86.31 81 ARG A CA 1
ATOM 671 C C . ARG A 1 81 ? 14.352 -10.320 -31.157 1.00 86.31 81 ARG A C 1
ATOM 673 O O . ARG A 1 81 ? 14.193 -10.482 -29.944 1.00 86.31 81 ARG A O 1
ATOM 680 N N . PRO A 1 82 ? 13.304 -10.086 -31.967 1.00 86.38 82 PRO A N 1
ATOM 681 C CA . PRO A 1 82 ? 11.924 -9.985 -31.480 1.00 86.38 82 PRO A CA 1
ATOM 682 C C . PRO A 1 82 ? 11.363 -11.297 -30.895 1.00 86.38 82 PRO A C 1
ATOM 684 O O . PRO A 1 82 ? 10.309 -11.287 -30.246 1.00 86.38 82 PRO A O 1
ATOM 687 N N . GLU A 1 83 ? 12.038 -12.424 -31.131 1.00 89.19 83 GLU A N 1
ATOM 688 C CA . GLU A 1 83 ? 11.790 -13.726 -30.514 1.00 89.19 83 GLU A CA 1
ATOM 689 C C . GLU A 1 83 ? 12.270 -13.800 -29.055 1.00 89.19 83 GLU A C 1
ATOM 691 O O . GLU A 1 83 ? 11.705 -14.552 -28.251 1.00 89.19 83 GLU A O 1
ATOM 696 N N . GLN A 1 84 ? 13.269 -12.990 -28.692 1.00 91.19 84 GLN A N 1
ATOM 697 C CA . GLN A 1 84 ? 13.787 -12.896 -27.336 1.00 91.19 84 GLN A CA 1
ATOM 698 C C . GLN A 1 84 ? 12.932 -11.921 -26.520 1.00 91.19 84 GLN A C 1
ATOM 700 O O . GLN A 1 84 ? 12.923 -10.714 -26.764 1.00 91.19 84 GLN A O 1
ATOM 705 N N . VAL A 1 85 ? 12.221 -12.446 -25.521 1.00 94.00 85 VAL A N 1
ATOM 706 C CA . VAL A 1 85 ? 11.354 -11.642 -24.646 1.00 94.00 85 VAL A CA 1
ATOM 707 C C . VAL A 1 85 ? 11.691 -11.942 -23.194 1.00 94.00 85 VAL A C 1
ATOM 709 O O . VAL A 1 85 ? 11.555 -13.081 -22.754 1.00 94.00 85 VAL A O 1
ATOM 712 N N . ALA A 1 86 ? 12.114 -10.932 -22.441 1.00 94.81 86 ALA A N 1
ATOM 713 C CA . ALA A 1 86 ? 12.305 -11.029 -21.000 1.00 94.81 86 ALA A CA 1
ATOM 714 C C . ALA A 1 86 ? 11.111 -10.421 -20.266 1.00 94.81 86 ALA A C 1
ATOM 716 O O . ALA A 1 86 ? 10.599 -9.373 -20.660 1.00 94.81 86 ALA A O 1
ATOM 717 N N . VAL A 1 87 ? 10.681 -11.061 -19.181 1.00 96.44 87 VAL A N 1
ATOM 718 C CA . VAL A 1 87 ? 9.619 -10.544 -18.311 1.00 96.44 87 VAL A CA 1
ATOM 719 C C . VAL A 1 87 ? 9.972 -10.750 -16.849 1.00 96.44 87 VAL A C 1
ATOM 721 O O . VAL A 1 87 ? 10.557 -11.769 -16.484 1.00 96.44 87 VAL A O 1
ATOM 724 N N . THR A 1 88 ? 9.584 -9.809 -15.995 1.00 96.12 88 THR A N 1
ATOM 725 C CA . THR A 1 88 ? 9.755 -9.925 -14.541 1.00 96.12 88 THR A CA 1
ATOM 726 C C . THR A 1 88 ? 8.412 -10.081 -13.848 1.00 96.12 88 THR A C 1
ATOM 728 O O . THR A 1 88 ? 7.429 -9.464 -14.249 1.00 96.12 88 THR A O 1
ATOM 731 N N . THR A 1 89 ? 8.365 -10.869 -12.777 1.00 95.44 89 THR A N 1
ATOM 732 C CA . THR A 1 89 ? 7.391 -10.684 -11.690 1.00 95.44 89 THR A CA 1
ATOM 733 C C . THR A 1 89 ? 8.021 -9.782 -10.626 1.00 95.44 89 THR A C 1
ATOM 735 O O . THR A 1 89 ? 9.124 -9.278 -10.808 1.00 95.44 89 THR A O 1
ATOM 738 N N . GLY A 1 90 ? 7.368 -9.603 -9.477 1.00 93.62 90 GLY A N 1
ATOM 739 C CA . GLY A 1 90 ? 7.998 -8.936 -8.336 1.00 93.62 90 GLY A CA 1
ATOM 740 C C . GLY A 1 90 ? 9.262 -9.622 -7.804 1.00 93.62 90 GLY A C 1
ATOM 741 O O . GLY A 1 90 ? 10.052 -8.971 -7.130 1.00 93.62 90 GLY A O 1
ATOM 742 N N . GLU A 1 91 ? 9.471 -10.912 -8.084 1.00 93.12 91 GLU A N 1
ATOM 743 C CA . GLU A 1 91 ? 10.541 -11.702 -7.454 1.00 93.12 91 GLU A CA 1
ATOM 744 C C . GLU A 1 91 ? 11.341 -12.577 -8.424 1.00 93.12 91 GLU A C 1
ATOM 746 O O . GLU A 1 91 ? 12.355 -13.141 -8.027 1.00 93.12 91 GLU A O 1
ATOM 751 N N . GLU A 1 92 ? 10.895 -12.733 -9.667 1.00 95.38 92 GLU A N 1
ATOM 752 C CA . GLU A 1 92 ? 11.461 -13.676 -10.635 1.00 95.38 92 GLU A CA 1
ATOM 753 C C . GLU A 1 92 ? 11.638 -12.999 -11.998 1.00 95.38 92 GLU A C 1
ATOM 755 O O . GLU A 1 92 ? 10.869 -12.108 -12.362 1.00 95.38 92 GLU A O 1
ATOM 760 N N . LEU A 1 93 ? 12.627 -13.454 -12.764 1.00 95.94 93 LEU A N 1
ATOM 761 C CA . LEU A 1 93 ? 12.877 -13.051 -14.146 1.00 95.94 93 LEU A CA 1
ATOM 762 C C . LEU A 1 93 ? 12.792 -14.278 -15.056 1.00 95.94 93 LEU A C 1
ATOM 764 O O . LEU A 1 93 ? 13.425 -15.301 -14.789 1.00 95.94 93 LEU A O 1
ATOM 768 N N . PHE A 1 94 ? 12.057 -14.150 -16.155 1.00 96.94 94 PHE A N 1
ATOM 769 C CA . PHE A 1 94 ? 11.870 -15.195 -17.153 1.00 96.94 94 PHE A CA 1
ATOM 770 C C . PHE A 1 94 ? 12.333 -14.733 -18.530 1.00 96.94 94 PHE A C 1
ATOM 772 O O . PHE A 1 94 ? 12.257 -13.547 -18.851 1.00 96.94 94 PHE A O 1
ATOM 779 N N . LEU A 1 95 ? 12.750 -15.690 -19.358 1.00 95.75 95 LEU A N 1
ATOM 780 C CA . LEU A 1 95 ? 13.130 -15.473 -20.749 1.00 95.75 95 LEU A CA 1
ATOM 781 C C . LEU A 1 95 ? 12.347 -16.404 -21.674 1.00 95.75 95 LEU A C 1
ATOM 783 O O . LEU A 1 95 ? 12.237 -17.600 -21.414 1.00 95.75 95 LEU A O 1
ATOM 787 N N . SER A 1 96 ? 11.873 -15.848 -22.778 1.00 95.94 96 SER A N 1
ATOM 788 C CA . SER A 1 96 ? 11.349 -16.548 -23.944 1.00 95.94 96 SER A CA 1
ATOM 789 C C . SER A 1 96 ? 12.342 -16.448 -25.101 1.00 95.94 96 SER A C 1
ATOM 791 O O . SER A 1 96 ? 12.977 -15.407 -25.269 1.00 95.94 96 SER A O 1
ATOM 793 N N . GLN A 1 97 ? 12.400 -17.489 -25.935 1.00 94.56 97 GLN A N 1
ATOM 794 C CA . GLN A 1 97 ? 13.150 -17.510 -27.202 1.00 94.56 97 GLN A CA 1
ATOM 795 C C . GLN A 1 97 ? 12.249 -17.737 -28.434 1.00 94.56 97 GLN A C 1
ATOM 797 O O . GLN A 1 97 ? 12.753 -17.904 -29.537 1.00 94.56 97 GLN A O 1
ATOM 802 N N . ASP A 1 98 ? 10.925 -17.752 -28.261 1.00 94.75 98 ASP A N 1
ATOM 803 C CA . ASP A 1 98 ? 9.937 -18.057 -29.305 1.00 94.75 98 ASP A CA 1
ATOM 804 C C . ASP A 1 98 ? 8.878 -16.947 -29.467 1.00 94.75 98 ASP A C 1
ATOM 806 O O . ASP A 1 98 ? 7.751 -17.176 -29.918 1.00 94.75 98 ASP A O 1
ATOM 810 N N . GLY A 1 99 ? 9.236 -15.715 -29.094 1.00 91.88 99 GLY A N 1
ATOM 811 C CA . GLY A 1 99 ? 8.369 -14.544 -29.212 1.00 91.88 99 GLY A CA 1
ATOM 812 C C . GLY A 1 99 ? 7.265 -14.469 -28.154 1.00 91.88 99 GLY A C 1
ATOM 813 O O . GLY A 1 99 ? 6.196 -13.917 -28.431 1.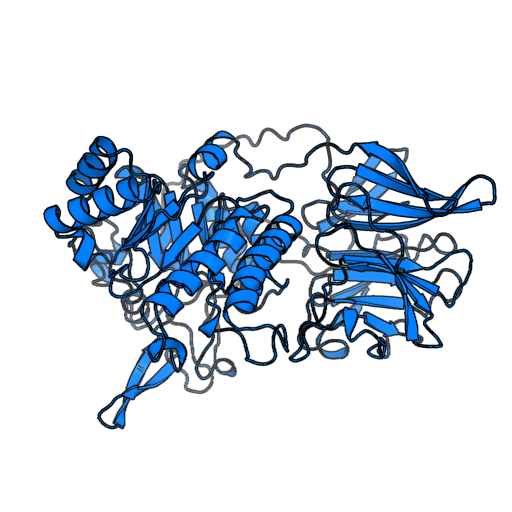00 91.88 99 GLY A O 1
ATOM 814 N N . GLY A 1 100 ? 7.527 -15.019 -26.967 1.00 93.62 100 GLY A N 1
ATOM 815 C CA . GLY A 1 100 ? 6.712 -14.954 -25.756 1.00 93.62 100 GLY A CA 1
ATOM 816 C C . GLY A 1 100 ? 5.733 -16.119 -25.596 1.00 93.62 100 GLY A C 1
ATOM 817 O O . GLY A 1 100 ? 4.811 -16.021 -24.783 1.00 93.62 100 GLY A O 1
ATOM 818 N N . GLN A 1 101 ? 5.863 -17.185 -26.387 1.00 94.12 101 GLN A N 1
ATOM 819 C CA . GLN A 1 101 ? 4.960 -18.333 -26.307 1.00 94.12 101 GLN A CA 1
ATOM 820 C C . GLN A 1 101 ? 5.311 -19.207 -25.103 1.00 94.12 101 GLN A C 1
ATOM 822 O O . GLN A 1 101 ? 4.407 -19.546 -24.335 1.00 94.12 101 GLN A O 1
ATOM 827 N N . THR A 1 102 ? 6.601 -19.486 -24.892 1.00 97.06 102 THR A N 1
ATOM 828 C CA . THR A 1 102 ? 7.115 -20.253 -23.751 1.00 97.06 102 THR A CA 1
ATOM 829 C C . THR A 1 102 ? 8.208 -19.491 -23.002 1.00 97.06 102 THR A C 1
ATOM 831 O O . THR A 1 102 ? 9.024 -18.782 -23.585 1.00 97.06 102 THR A O 1
ATOM 834 N N . PHE A 1 103 ? 8.225 -19.625 -21.677 1.00 97.62 103 PHE A N 1
ATOM 835 C CA . PHE A 1 103 ? 9.138 -18.926 -20.781 1.00 97.62 103 PHE A CA 1
ATOM 836 C C . PHE A 1 103 ? 9.870 -19.897 -19.861 1.00 97.62 103 PHE A C 1
ATOM 838 O O . PHE A 1 103 ? 9.270 -20.791 -19.265 1.00 97.62 103 PHE A O 1
ATOM 845 N N . ARG A 1 104 ? 11.170 -19.659 -19.672 1.00 96.69 104 ARG A N 1
ATOM 846 C CA . ARG A 1 104 ? 11.993 -20.331 -18.660 1.00 96.69 104 ARG A CA 1
ATOM 847 C C . ARG A 1 104 ? 12.413 -19.354 -17.572 1.00 96.69 104 ARG A C 1
ATOM 849 O O . ARG A 1 104 ? 12.729 -18.202 -17.870 1.00 96.69 104 ARG A O 1
ATOM 856 N N . LEU A 1 105 ? 12.438 -19.818 -16.325 1.00 96.38 105 LEU A N 1
ATOM 857 C CA . LEU A 1 105 ? 13.010 -19.058 -15.214 1.00 96.38 105 LEU A CA 1
ATOM 858 C C . LEU A 1 105 ? 14.509 -18.853 -15.470 1.00 96.38 105 LEU A C 1
ATOM 860 O O . LEU A 1 105 ? 15.214 -19.811 -15.781 1.00 96.38 105 LEU A O 1
ATOM 864 N N . VAL A 1 106 ? 14.978 -17.615 -15.339 1.00 94.75 106 VAL A N 1
ATOM 865 C CA . VAL A 1 106 ? 16.406 -17.277 -15.415 1.00 94.75 106 VAL A CA 1
ATOM 866 C C . VAL A 1 106 ? 16.989 -17.115 -14.020 1.00 94.75 106 VAL A C 1
ATOM 868 O O . VAL A 1 106 ? 18.011 -17.712 -13.706 1.00 94.75 106 VAL A O 1
ATOM 871 N N . THR A 1 107 ? 16.334 -16.311 -13.181 1.00 94.00 107 THR A N 1
ATOM 872 C CA . THR A 1 107 ? 16.785 -16.021 -11.817 1.00 94.00 107 THR A CA 1
ATOM 873 C C . THR A 1 107 ? 15.613 -15.595 -10.941 1.00 94.00 107 THR A C 1
ATOM 875 O O . THR A 1 107 ? 14.550 -15.210 -11.436 1.00 94.00 107 THR A O 1
ATOM 878 N N . ASP A 1 108 ? 15.839 -15.598 -9.633 1.00 92.25 108 ASP A N 1
ATOM 879 C CA . ASP A 1 108 ? 14.968 -14.982 -8.641 1.00 92.25 108 ASP A CA 1
ATOM 880 C C . ASP A 1 108 ? 15.689 -13.862 -7.874 1.00 92.25 108 ASP A C 1
ATOM 882 O O . ASP A 1 108 ? 16.885 -13.612 -8.056 1.00 92.25 108 ASP A O 1
ATOM 886 N N . ARG A 1 109 ? 14.945 -13.167 -7.014 1.00 89.56 109 ARG A N 1
ATOM 887 C CA . ARG A 1 109 ? 15.459 -12.080 -6.181 1.00 89.56 109 ARG A CA 1
ATOM 888 C C . ARG A 1 109 ? 16.512 -12.528 -5.177 1.00 89.56 109 ARG A C 1
ATOM 890 O O . ARG A 1 109 ? 17.358 -11.720 -4.824 1.00 89.56 109 ARG A O 1
ATOM 897 N N . HIS A 1 110 ? 16.503 -13.773 -4.709 1.00 86.75 110 HIS A N 1
ATOM 898 C CA . HIS A 1 110 ? 17.497 -14.247 -3.745 1.00 86.75 110 HIS A CA 1
ATOM 899 C C . HIS A 1 110 ? 18.887 -14.351 -4.376 1.00 86.75 110 HIS A C 1
ATOM 901 O O . HIS A 1 110 ? 19.875 -14.070 -3.702 1.00 86.75 110 HIS A O 1
ATOM 907 N N . ALA A 1 111 ? 18.958 -14.674 -5.668 1.00 84.81 111 ALA A N 1
ATOM 908 C CA . ALA A 1 111 ? 20.205 -14.699 -6.427 1.00 84.81 111 ALA A CA 1
ATOM 909 C C . ALA A 1 111 ? 20.661 -13.314 -6.941 1.00 84.81 111 ALA A C 1
ATOM 911 O O . ALA A 1 111 ? 21.779 -13.196 -7.442 1.00 84.81 111 ALA A O 1
ATOM 912 N N . THR A 1 112 ? 19.837 -12.262 -6.820 1.00 81.12 112 THR A N 1
ATOM 913 C CA . THR A 1 112 ? 20.145 -10.924 -7.371 1.00 81.12 112 THR A CA 1
ATOM 914 C C . THR A 1 112 ? 20.019 -9.787 -6.354 1.00 81.12 112 THR A C 1
ATOM 916 O O . THR A 1 112 ? 21.014 -9.164 -5.987 1.00 81.12 112 THR A O 1
ATOM 919 N N . ALA A 1 113 ? 18.805 -9.516 -5.878 1.00 79.50 113 ALA A N 1
ATOM 920 C CA . ALA A 1 113 ? 18.447 -8.434 -4.969 1.00 79.50 113 ALA A CA 1
ATOM 921 C C . ALA A 1 113 ? 17.559 -8.986 -3.830 1.00 79.50 113 ALA A C 1
ATOM 923 O O . ALA A 1 113 ? 16.338 -8.814 -3.864 1.00 79.50 113 ALA A O 1
ATOM 924 N N . PRO A 1 114 ? 18.143 -9.637 -2.796 1.00 73.56 114 PRO A N 1
ATOM 925 C CA . PRO A 1 114 ? 17.434 -10.529 -1.857 1.00 73.56 114 PRO A CA 1
ATOM 926 C C . PRO A 1 114 ? 16.306 -9.899 -1.032 1.00 73.56 114 PRO A C 1
ATOM 928 O O . PRO A 1 114 ? 15.547 -10.602 -0.367 1.00 73.56 114 PRO A O 1
ATOM 931 N N . LEU A 1 115 ? 16.185 -8.574 -1.061 1.00 75.25 115 LEU A N 1
ATOM 932 C CA . LEU A 1 115 ? 15.173 -7.816 -0.333 1.00 75.25 115 LEU A CA 1
ATOM 933 C C . LEU A 1 115 ? 14.204 -7.085 -1.265 1.00 75.25 115 LEU A C 1
ATOM 935 O O . LEU A 1 115 ? 13.174 -6.616 -0.806 1.00 75.25 115 LEU A O 1
ATOM 939 N N . SER A 1 116 ? 14.479 -7.019 -2.561 1.00 84.00 116 SER A N 1
ATOM 940 C CA . SER A 1 116 ? 13.845 -6.044 -3.441 1.00 84.00 116 SER A CA 1
ATOM 941 C C . SER A 1 116 ? 12.778 -6.660 -4.325 1.00 84.00 116 SER A C 1
ATOM 943 O O . SER A 1 116 ? 12.847 -7.827 -4.700 1.00 84.00 116 SER A O 1
ATOM 945 N N . TYR A 1 117 ? 11.808 -5.827 -4.679 1.00 93.81 117 TYR A N 1
ATOM 946 C CA . TYR A 1 117 ? 10.793 -6.127 -5.675 1.00 93.81 117 TYR A CA 1
ATOM 947 C C . TYR A 1 117 ? 11.289 -5.670 -7.055 1.00 93.81 117 TYR A C 1
ATOM 949 O O . TYR A 1 117 ? 11.706 -4.512 -7.180 1.00 93.81 117 TYR A O 1
ATOM 957 N N . PHE A 1 118 ? 11.274 -6.536 -8.072 1.00 96.25 118 PHE A N 1
ATOM 958 C CA . PHE A 1 118 ? 11.631 -6.146 -9.442 1.00 96.25 118 PHE A CA 1
ATOM 959 C C . PHE A 1 118 ? 10.504 -5.345 -10.087 1.00 96.25 118 PHE A C 1
ATOM 961 O O . PHE A 1 118 ? 9.330 -5.719 -10.031 1.00 96.25 118 PHE A O 1
ATOM 968 N N . THR A 1 119 ? 10.870 -4.245 -10.729 1.00 95.38 119 THR A N 1
ATOM 969 C CA . THR A 1 119 ? 9.924 -3.288 -11.312 1.00 95.38 119 THR A CA 1
ATOM 970 C C . THR A 1 119 ? 10.066 -3.154 -12.819 1.00 95.38 119 THR A C 1
ATOM 972 O O . THR A 1 119 ? 9.112 -2.740 -13.464 1.00 95.38 119 THR A O 1
ATOM 975 N N . SER A 1 120 ? 11.223 -3.498 -13.383 1.00 95.12 120 SER A N 1
ATOM 976 C CA . SER A 1 120 ? 11.495 -3.374 -14.817 1.00 95.12 120 SER A CA 1
ATOM 977 C C . SER A 1 120 ? 12.660 -4.254 -15.258 1.00 95.12 120 SER A C 1
ATOM 979 O O . SER A 1 120 ? 13.472 -4.693 -14.438 1.00 95.12 120 SER A O 1
ATOM 981 N N . VAL A 1 121 ? 12.746 -4.490 -16.567 1.00 95.50 121 VAL A N 1
ATOM 982 C CA . VAL A 1 121 ? 13.843 -5.200 -17.232 1.00 95.50 121 VAL A CA 1
ATOM 983 C C . VAL A 1 121 ? 14.118 -4.548 -18.585 1.00 95.50 121 VAL A C 1
ATOM 985 O O . VAL A 1 121 ? 13.191 -4.057 -19.217 1.00 95.50 121 VAL A O 1
ATOM 988 N N . ALA A 1 122 ? 15.372 -4.559 -19.030 1.00 94.06 122 ALA A N 1
ATOM 989 C CA . ALA A 1 122 ? 15.791 -4.160 -20.370 1.00 94.06 122 ALA A CA 1
ATOM 990 C C . ALA A 1 122 ? 16.881 -5.106 -20.900 1.00 94.06 122 ALA A C 1
ATOM 992 O O . ALA A 1 122 ? 17.719 -5.575 -20.130 1.00 94.06 122 ALA A O 1
ATOM 993 N N . ILE A 1 123 ? 16.876 -5.357 -22.211 1.00 92.25 123 ILE A N 1
ATOM 994 C CA . ILE A 1 123 ? 17.858 -6.189 -22.927 1.00 92.25 123 ILE A CA 1
ATOM 995 C C . ILE A 1 123 ? 18.649 -5.280 -23.872 1.00 92.25 123 ILE A C 1
ATOM 997 O O . ILE A 1 123 ? 18.051 -4.429 -24.534 1.00 92.25 123 ILE A O 1
ATOM 1001 N N . SER A 1 124 ? 19.970 -5.454 -23.946 1.00 91.56 124 SER A N 1
ATOM 1002 C CA . SER A 1 124 ? 20.801 -4.734 -24.912 1.00 91.56 124 SER A CA 1
ATOM 1003 C C . SER A 1 124 ? 20.513 -5.187 -26.347 1.00 91.56 124 SER A C 1
ATOM 1005 O O . SER A 1 124 ? 20.451 -6.378 -26.652 1.00 91.56 124 SER A O 1
ATOM 1007 N N . GLU A 1 125 ? 20.365 -4.220 -27.252 1.00 86.69 125 GLU A N 1
ATOM 1008 C CA . GLU A 1 125 ? 20.189 -4.476 -28.688 1.00 86.69 125 GLU A CA 1
ATOM 1009 C C . GLU A 1 125 ? 21.444 -5.091 -29.318 1.00 86.69 125 GLU A C 1
ATOM 1011 O O . GLU A 1 125 ? 21.347 -5.938 -30.206 1.00 86.69 125 GLU A O 1
ATOM 1016 N N . GLU A 1 126 ? 22.628 -4.713 -28.831 1.00 88.25 126 GLU A N 1
ATOM 1017 C CA . GLU A 1 126 ? 23.900 -5.212 -29.356 1.00 88.25 126 GLU A CA 1
ATOM 1018 C C . GLU A 1 126 ? 24.291 -6.555 -28.734 1.00 88.25 126 GLU A C 1
ATOM 1020 O O . GLU A 1 126 ? 24.669 -7.484 -29.452 1.00 88.25 126 GLU A O 1
ATOM 1025 N N . ASN A 1 127 ? 24.152 -6.687 -27.410 1.00 90.06 127 ASN A N 1
ATOM 1026 C CA . ASN A 1 127 ? 24.566 -7.880 -26.679 1.00 90.06 127 ASN A CA 1
ATOM 1027 C C . ASN A 1 127 ? 23.364 -8.612 -26.042 1.00 90.06 127 ASN A C 1
ATOM 1029 O O . ASN A 1 127 ? 22.869 -8.175 -25.004 1.00 90.06 127 ASN A O 1
ATOM 1033 N N . PRO A 1 128 ? 22.932 -9.766 -26.589 1.00 85.88 128 PRO A N 1
ATOM 1034 C CA . PRO A 1 128 ? 21.781 -10.509 -26.072 1.00 85.88 128 PRO A CA 1
ATOM 1035 C C . PRO A 1 128 ? 21.994 -11.094 -24.677 1.00 85.88 128 PRO A C 1
ATOM 1037 O O . PRO A 1 128 ? 21.014 -11.532 -24.076 1.00 85.88 128 PRO A O 1
ATOM 1040 N N . ASP A 1 129 ? 23.230 -11.115 -24.177 1.00 90.12 129 ASP A N 1
ATOM 1041 C CA . ASP A 1 129 ? 23.581 -11.629 -22.855 1.00 90.12 129 ASP A CA 1
ATOM 1042 C C . ASP A 1 129 ? 23.681 -10.508 -21.805 1.00 90.12 129 ASP A C 1
ATOM 1044 O O . ASP A 1 129 ? 23.852 -10.797 -20.618 1.00 90.12 129 ASP A O 1
ATOM 1048 N N . GLU A 1 130 ? 23.569 -9.233 -22.212 1.00 93.75 130 GLU A N 1
ATOM 1049 C CA . GLU A 1 130 ? 23.593 -8.086 -21.302 1.00 93.75 130 GLU A CA 1
ATOM 1050 C C . GLU A 1 130 ? 22.191 -7.536 -21.030 1.00 93.75 130 GLU A C 1
ATOM 1052 O O . GLU A 1 130 ? 21.555 -6.952 -21.915 1.00 93.75 130 GLU A O 1
ATOM 1057 N N . TRP A 1 131 ? 21.727 -7.682 -19.787 1.00 93.62 131 TRP A N 1
ATOM 1058 C CA . TRP A 1 131 ? 20.419 -7.196 -19.340 1.00 93.62 131 TRP A CA 1
ATOM 1059 C C . TRP A 1 131 ? 20.543 -6.364 -18.071 1.00 93.62 131 TRP A C 1
ATOM 1061 O O . TRP A 1 131 ? 21.436 -6.585 -17.249 1.00 93.62 131 TRP A O 1
ATOM 1071 N N . ILE A 1 132 ? 19.589 -5.459 -17.866 1.00 94.56 132 ILE A N 1
ATOM 1072 C CA . ILE A 1 132 ? 19.478 -4.660 -16.644 1.00 94.56 132 ILE A CA 1
ATOM 1073 C C . ILE A 1 132 ? 18.090 -4.841 -16.048 1.00 94.56 132 ILE A C 1
ATOM 1075 O O . ILE A 1 132 ? 17.094 -4.792 -16.767 1.00 94.56 132 ILE A O 1
ATOM 1079 N N . ILE A 1 133 ? 18.025 -5.009 -14.729 1.00 94.75 133 ILE A N 1
ATOM 1080 C CA . ILE A 1 133 ? 16.777 -4.989 -13.964 1.00 94.75 133 ILE A CA 1
ATOM 1081 C C . ILE A 1 133 ? 16.722 -3.775 -13.044 1.00 94.75 133 ILE A C 1
ATOM 1083 O O . ILE A 1 133 ? 17.716 -3.387 -12.420 1.00 94.75 133 ILE A O 1
ATOM 1087 N N . GLY A 1 134 ? 15.534 -3.189 -12.957 1.00 94.62 134 GLY A N 1
ATOM 1088 C CA . GLY A 1 134 ? 15.194 -2.141 -12.009 1.00 94.62 134 GLY A CA 1
ATOM 1089 C C . GLY A 1 134 ? 14.483 -2.717 -10.796 1.00 94.62 134 GLY A C 1
ATOM 1090 O O . GLY A 1 134 ? 13.768 -3.718 -10.884 1.00 94.62 134 GLY A O 1
ATOM 1091 N N . THR A 1 135 ? 14.681 -2.079 -9.646 1.00 94.44 135 THR A N 1
ATOM 1092 C CA . THR A 1 135 ? 14.067 -2.513 -8.390 1.00 94.44 135 THR A CA 1
ATOM 1093 C C . THR A 1 135 ? 13.297 -1.392 -7.703 1.00 94.44 135 THR A C 1
ATOM 1095 O O . THR A 1 135 ? 13.505 -0.202 -7.961 1.00 94.44 135 THR A O 1
ATOM 1098 N N . SER A 1 136 ? 12.426 -1.772 -6.765 1.00 93.88 136 SER A N 1
ATOM 1099 C CA . SER A 1 136 ? 11.639 -0.807 -6.001 1.00 93.88 136 SER A CA 1
ATOM 1100 C C . SER A 1 136 ? 12.481 0.110 -5.110 1.00 93.88 136 SER A C 1
ATOM 1102 O O . SER A 1 136 ? 12.029 1.223 -4.857 1.00 93.88 136 SER A O 1
ATOM 1104 N N . TYR A 1 137 ? 13.633 -0.326 -4.591 1.00 90.81 137 TYR A N 1
ATOM 1105 C CA . TYR A 1 137 ? 14.431 0.501 -3.669 1.00 90.81 137 TYR A CA 1
ATOM 1106 C C . TYR A 1 137 ? 15.918 0.140 -3.551 1.00 90.81 137 TYR A C 1
ATOM 1108 O O . TYR A 1 137 ? 16.620 0.747 -2.742 1.00 90.81 137 TYR A O 1
ATOM 1116 N N . SER A 1 138 ? 16.419 -0.808 -4.346 1.00 88.94 138 SER A N 1
ATOM 1117 C CA . SER A 1 138 ? 17.833 -1.224 -4.326 1.00 88.94 138 SER A CA 1
ATOM 1118 C C . SER A 1 138 ? 18.591 -0.845 -5.599 1.00 88.94 138 SER A C 1
ATOM 1120 O O . SER A 1 138 ? 19.692 -1.331 -5.829 1.00 88.94 138 SER A O 1
ATOM 1122 N N . GLY A 1 139 ? 18.020 0.035 -6.425 1.00 89.88 139 GLY A N 1
ATOM 1123 C CA . GLY A 1 139 ? 18.649 0.515 -7.651 1.00 89.88 139 GLY A CA 1
ATOM 1124 C C . GLY A 1 139 ? 18.586 -0.490 -8.803 1.00 89.88 139 GLY A C 1
ATOM 1125 O O . GLY A 1 139 ? 17.563 -1.155 -8.995 1.00 89.88 139 GLY A O 1
ATOM 1126 N N . LEU A 1 140 ? 19.670 -0.538 -9.580 1.00 91.56 140 LEU A N 1
ATOM 1127 C CA . LEU A 1 140 ? 19.812 -1.291 -10.828 1.00 91.56 140 LEU A CA 1
ATOM 1128 C C . LEU A 1 140 ? 20.798 -2.446 -10.651 1.00 91.56 140 LEU A C 1
ATOM 1130 O O . LEU A 1 140 ? 21.842 -2.290 -10.011 1.00 91.56 140 LEU A O 1
ATOM 1134 N N . TYR A 1 141 ? 20.506 -3.572 -11.292 1.00 92.50 141 TYR A N 1
ATOM 1135 C CA . TYR A 1 141 ? 21.405 -4.720 -11.367 1.00 92.50 141 TYR A CA 1
ATOM 1136 C C . TYR A 1 141 ? 21.616 -5.097 -12.824 1.00 92.50 141 TYR A C 1
ATOM 1138 O O . TYR A 1 141 ? 20.669 -5.077 -13.605 1.00 92.50 141 TYR A O 1
ATOM 1146 N N . ILE A 1 142 ? 22.851 -5.443 -13.173 1.00 93.38 142 ILE A N 1
ATOM 1147 C CA . ILE A 1 142 ? 23.250 -5.813 -14.530 1.00 93.38 142 ILE A CA 1
ATOM 1148 C C . ILE A 1 142 ? 23.794 -7.237 -14.555 1.00 93.38 142 ILE A C 1
ATOM 1150 O O . ILE A 1 142 ? 24.552 -7.636 -13.667 1.00 93.38 142 ILE A O 1
ATOM 1154 N N . THR A 1 143 ? 23.433 -7.974 -15.595 1.00 94.38 143 THR A N 1
ATOM 1155 C CA . THR A 1 143 ? 24.070 -9.229 -15.998 1.00 94.38 143 THR A CA 1
ATOM 1156 C C . THR A 1 143 ? 24.763 -9.024 -17.341 1.00 94.38 143 THR A C 1
ATOM 1158 O O . THR A 1 143 ? 24.345 -8.172 -18.120 1.00 94.38 143 THR A O 1
ATOM 1161 N N . ARG A 1 144 ? 25.839 -9.772 -17.592 1.00 94.38 144 ARG A N 1
ATOM 1162 C CA . ARG A 1 144 ? 26.578 -9.803 -18.872 1.00 94.38 144 ARG A CA 1
ATOM 1163 C C . ARG A 1 144 ? 26.756 -11.219 -19.415 1.00 94.38 144 ARG A C 1
ATOM 1165 O O . ARG A 1 144 ? 27.550 -11.439 -20.323 1.00 94.38 144 ARG A O 1
ATOM 1172 N N . ASP A 1 145 ? 26.071 -12.175 -18.804 1.00 93.31 145 ASP A N 1
ATOM 1173 C CA . ASP A 1 145 ? 26.193 -13.606 -19.057 1.00 93.31 145 ASP A CA 1
ATOM 1174 C C . ASP A 1 145 ? 24.811 -14.277 -19.1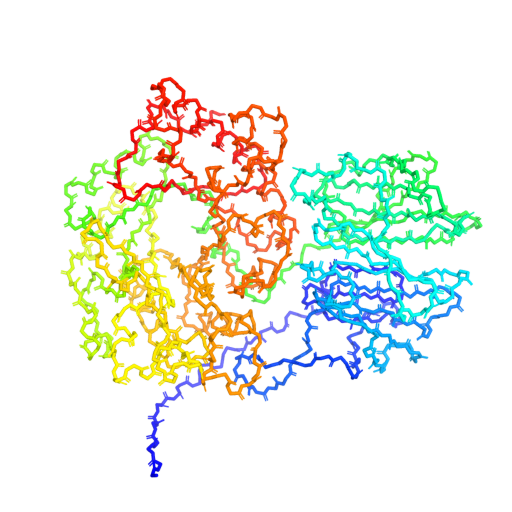22 1.00 93.31 145 ASP A C 1
ATOM 1176 O O . ASP A 1 145 ? 24.640 -15.421 -18.693 1.00 93.31 145 ASP A O 1
ATOM 1180 N N . ALA A 1 146 ? 23.825 -13.548 -19.662 1.00 88.44 146 ALA A N 1
ATOM 1181 C CA . ALA A 1 146 ? 22.437 -13.976 -19.841 1.00 88.44 146 ALA A CA 1
ATOM 1182 C C . ALA A 1 146 ? 21.737 -14.378 -18.530 1.00 88.44 146 ALA A C 1
ATOM 1184 O O . ALA A 1 146 ? 20.932 -15.311 -18.488 1.00 88.44 146 ALA A O 1
ATOM 1185 N N . GLY A 1 147 ? 22.055 -13.668 -17.448 1.00 89.81 147 GLY A N 1
ATOM 1186 C CA . GLY A 1 147 ? 21.422 -13.815 -16.143 1.00 89.81 147 GLY A CA 1
ATOM 1187 C C . GLY A 1 147 ? 22.027 -14.887 -15.241 1.00 89.81 147 GLY A C 1
ATOM 1188 O O . GLY A 1 147 ? 21.430 -15.164 -14.201 1.00 89.81 147 GLY A O 1
ATOM 1189 N N . LYS A 1 148 ? 23.188 -15.465 -15.591 1.00 88.62 148 LYS A N 1
ATOM 1190 C CA . LYS A 1 148 ? 23.903 -16.428 -14.731 1.00 88.62 148 LYS A CA 1
ATOM 1191 C C . LYS A 1 148 ? 24.503 -15.752 -13.501 1.00 88.62 148 LYS A C 1
ATOM 1193 O O . LYS A 1 148 ? 24.486 -16.331 -12.418 1.00 88.62 148 LYS A O 1
ATOM 1198 N N . SER A 1 149 ? 25.015 -14.535 -13.654 1.00 92.62 149 SER A N 1
ATOM 1199 C CA . SER A 1 149 ? 25.508 -13.712 -12.557 1.00 92.62 149 SER A CA 1
ATOM 1200 C C . SER A 1 149 ? 24.998 -12.279 -12.668 1.00 92.62 149 SER A C 1
ATOM 1202 O O . SER A 1 149 ? 24.739 -11.752 -13.754 1.00 92.62 149 SER A O 1
ATOM 1204 N N . TRP A 1 150 ? 24.830 -11.649 -11.505 1.00 92.38 150 TRP A N 1
ATOM 1205 C CA . TRP A 1 150 ? 24.279 -10.308 -11.386 1.00 92.38 150 TRP A CA 1
ATOM 1206 C C . TRP A 1 150 ? 25.172 -9.449 -10.519 1.00 92.38 150 TRP A C 1
ATOM 1208 O O . TRP A 1 150 ? 25.628 -9.853 -9.451 1.00 92.38 150 TRP A O 1
ATOM 1218 N N . ARG A 1 151 ? 25.383 -8.220 -10.971 1.00 90.75 151 ARG A N 1
ATOM 1219 C CA . ARG A 1 151 ? 26.138 -7.217 -10.240 1.00 90.75 151 ARG A CA 1
ATOM 1220 C C . ARG A 1 151 ? 25.236 -6.029 -9.972 1.00 90.75 151 ARG A C 1
ATOM 1222 O O . ARG A 1 151 ? 24.678 -5.453 -10.906 1.00 90.75 151 ARG A O 1
ATOM 1229 N N . ALA A 1 152 ? 25.135 -5.635 -8.706 1.00 88.19 152 ALA A N 1
ATOM 1230 C CA . ALA A 1 152 ? 24.576 -4.336 -8.362 1.00 88.19 152 ALA A CA 1
ATOM 1231 C C . ALA A 1 152 ? 25.397 -3.267 -9.084 1.00 88.19 152 ALA A C 1
ATOM 1233 O O . ALA A 1 152 ? 26.624 -3.232 -8.960 1.00 88.19 152 ALA A O 1
ATOM 1234 N N . MET A 1 153 ? 24.745 -2.418 -9.870 1.00 83.06 153 MET A N 1
ATOM 1235 C CA . MET A 1 153 ? 25.460 -1.313 -10.482 1.00 83.06 153 MET A CA 1
ATOM 1236 C C . MET A 1 153 ? 25.869 -0.358 -9.356 1.00 83.06 153 MET A C 1
ATOM 1238 O O . MET A 1 153 ? 24.998 0.062 -8.589 1.00 83.06 153 MET A O 1
ATOM 1242 N N . PRO A 1 154 ? 27.165 -0.014 -9.219 1.00 65.44 154 PRO A N 1
ATOM 1243 C CA . PRO A 1 154 ? 27.582 1.068 -8.347 1.00 65.44 154 PRO A CA 1
ATOM 1244 C C . PRO A 1 154 ? 27.089 2.354 -8.996 1.00 65.44 154 PRO A C 1
ATOM 1246 O O . PRO A 1 154 ? 27.772 3.009 -9.776 1.00 65.44 154 PRO A O 1
ATOM 1249 N N . ILE A 1 155 ? 25.826 2.661 -8.755 1.00 57.69 155 ILE A N 1
ATOM 1250 C CA . ILE A 1 155 ? 25.217 3.870 -9.248 1.00 57.69 155 ILE A CA 1
ATOM 1251 C C . ILE A 1 155 ? 25.842 5.011 -8.440 1.00 57.69 155 ILE A C 1
ATOM 1253 O O . ILE A 1 155 ? 25.748 5.031 -7.213 1.00 57.69 155 ILE A O 1
ATOM 1257 N N . ALA A 1 156 ? 26.423 6.004 -9.112 1.00 55.06 156 ALA A N 1
ATOM 1258 C CA . ALA A 1 156 ? 26.962 7.217 -8.494 1.00 55.06 156 ALA A CA 1
ATOM 1259 C C . ALA A 1 156 ? 25.884 8.138 -7.861 1.00 55.06 156 ALA A C 1
ATOM 1261 O O . ALA A 1 156 ? 26.064 9.350 -7.752 1.00 55.06 156 ALA A O 1
ATOM 1262 N N . LEU A 1 157 ? 24.730 7.613 -7.439 1.00 62.69 157 LEU A N 1
ATOM 1263 C CA . LEU A 1 157 ? 23.556 8.406 -7.087 1.00 62.69 157 LEU A CA 1
ATOM 1264 C C . LEU A 1 157 ? 23.326 8.474 -5.579 1.00 62.69 157 LEU A C 1
ATOM 1266 O O . LEU A 1 157 ? 22.292 8.041 -5.070 1.00 62.69 157 LEU A O 1
ATOM 1270 N N . LYS A 1 158 ? 24.197 9.234 -4.898 1.00 65.62 158 LYS A N 1
ATOM 1271 C CA . LYS A 1 158 ? 23.766 9.986 -3.700 1.00 65.62 158 LYS A CA 1
ATOM 1272 C C . LYS A 1 158 ? 22.421 10.691 -3.950 1.00 65.62 158 LYS A C 1
ATOM 1274 O O . LYS A 1 158 ? 21.598 10.762 -3.050 1.00 65.62 158 LYS A O 1
ATOM 1279 N N . ALA A 1 159 ? 22.180 11.152 -5.182 1.00 70.06 159 ALA A N 1
ATOM 1280 C CA . ALA A 1 159 ? 20.964 11.851 -5.590 1.00 70.06 159 ALA A CA 1
ATOM 1281 C C . ALA A 1 159 ? 19.689 10.983 -5.683 1.00 70.06 159 ALA A C 1
ATOM 1283 O O . ALA A 1 159 ? 18.596 11.544 -5.665 1.00 70.06 159 ALA A O 1
ATOM 1284 N N . LEU A 1 160 ? 19.797 9.651 -5.785 1.00 83.88 160 LEU A N 1
ATOM 1285 C CA . LEU A 1 160 ? 18.637 8.746 -5.711 1.00 83.88 160 LEU A CA 1
ATOM 1286 C C . LEU A 1 160 ? 18.473 8.117 -4.333 1.00 83.88 160 LEU A C 1
ATOM 1288 O O . LEU A 1 160 ? 17.465 7.463 -4.086 1.00 83.88 160 LEU A O 1
ATOM 1292 N N . SER A 1 161 ? 19.461 8.263 -3.452 1.00 87.44 161 SER A N 1
ATOM 1293 C CA . SER A 1 161 ? 19.387 7.684 -2.123 1.00 87.44 161 SER A CA 1
ATOM 1294 C C . SER A 1 161 ? 18.444 8.495 -1.241 1.00 87.44 161 SER A C 1
ATOM 1296 O O . SER A 1 161 ? 18.579 9.709 -1.098 1.00 87.44 161 SER A O 1
ATOM 1298 N N . PHE A 1 162 ? 17.532 7.795 -0.579 1.00 89.44 162 PHE A N 1
ATOM 1299 C CA . PHE A 1 162 ? 16.800 8.312 0.567 1.00 89.44 162 PHE A CA 1
ATOM 1300 C C . PHE A 1 162 ? 17.574 8.102 1.878 1.00 89.44 162 PHE A C 1
ATOM 1302 O O . PHE A 1 162 ? 17.063 8.445 2.935 1.00 89.44 162 PHE A O 1
ATOM 1309 N N . GLY A 1 163 ? 18.794 7.560 1.847 1.00 86.75 163 GLY A N 1
ATOM 1310 C CA . GLY A 1 163 ? 19.539 7.148 3.037 1.00 86.75 163 GLY A CA 1
ATOM 1311 C C . GLY A 1 163 ? 19.086 5.786 3.576 1.00 86.75 163 GLY A C 1
ATOM 1312 O O . GLY A 1 163 ? 18.054 5.249 3.179 1.00 86.75 163 GLY A O 1
ATOM 1313 N N . GLY A 1 164 ? 19.897 5.177 4.447 1.00 77.62 164 GLY A N 1
ATOM 1314 C CA . GLY A 1 164 ? 19.582 3.869 5.044 1.00 77.62 164 GLY A CA 1
ATOM 1315 C C . GLY A 1 164 ? 19.445 2.721 4.036 1.00 77.62 164 GLY A C 1
ATOM 1316 O O . GLY A 1 164 ? 18.631 1.835 4.254 1.00 77.62 164 GLY A O 1
ATOM 1317 N N . HIS A 1 165 ? 20.214 2.758 2.940 1.00 81.06 165 HIS A N 1
ATOM 1318 C CA . HIS A 1 165 ? 20.172 1.819 1.802 1.00 81.06 165 HIS A CA 1
ATOM 1319 C C . HIS A 1 165 ? 18.916 1.882 0.917 1.00 81.06 165 HIS A C 1
ATOM 1321 O O . HIS A 1 165 ? 18.828 1.138 -0.059 1.00 81.06 165 HIS A O 1
ATOM 1327 N N . TYR A 1 166 ? 17.987 2.799 1.189 1.00 87.62 166 TYR A N 1
ATOM 1328 C CA . TYR A 1 166 ? 16.824 3.017 0.336 1.00 87.62 166 TYR A CA 1
ATOM 1329 C C . TYR A 1 166 ? 17.171 3.941 -0.828 1.00 87.62 166 TYR A C 1
ATOM 1331 O O . TYR A 1 166 ? 17.760 5.008 -0.637 1.00 87.62 166 TYR A O 1
ATOM 1339 N N . HIS A 1 167 ? 16.770 3.542 -2.029 1.00 89.56 167 HIS A N 1
ATOM 1340 C CA . HIS A 1 167 ? 16.900 4.326 -3.250 1.00 89.56 167 HIS A CA 1
ATOM 1341 C C . HIS A 1 167 ? 15.533 4.610 -3.858 1.00 89.56 167 HIS A C 1
ATOM 1343 O O . HIS A 1 167 ? 14.528 3.991 -3.503 1.00 89.56 167 HIS A O 1
ATOM 1349 N N . GLU A 1 168 ? 15.512 5.544 -4.799 1.00 92.38 168 GLU A N 1
ATOM 1350 C CA . GLU A 1 168 ? 14.377 5.733 -5.683 1.00 92.38 168 GLU A CA 1
ATOM 1351 C C . GLU A 1 168 ? 13.984 4.440 -6.408 1.00 92.38 168 GLU A C 1
ATOM 1353 O O . GLU A 1 168 ? 14.813 3.580 -6.714 1.00 92.38 168 GLU A O 1
ATOM 1358 N N . THR A 1 169 ? 12.691 4.335 -6.698 1.00 94.06 169 THR A N 1
ATOM 1359 C CA . THR A 1 169 ? 12.136 3.235 -7.484 1.00 94.06 169 THR A CA 1
ATOM 1360 C C . THR A 1 169 ? 12.480 3.437 -8.942 1.00 94.06 169 THR A C 1
ATOM 1362 O O . THR A 1 169 ? 12.230 4.512 -9.486 1.00 94.06 169 THR A O 1
ATOM 1365 N N . ILE A 1 170 ? 13.014 2.396 -9.575 1.00 94.88 170 ILE A N 1
ATOM 1366 C CA . ILE A 1 170 ? 13.251 2.381 -11.015 1.00 94.88 170 ILE A CA 1
ATOM 1367 C C . ILE A 1 170 ? 11.957 1.952 -11.698 1.00 94.88 170 ILE A C 1
ATOM 1369 O O . ILE A 1 170 ? 11.571 0.789 -11.618 1.00 94.88 170 ILE A O 1
ATOM 1373 N N . ASN A 1 171 ? 11.262 2.879 -12.345 1.00 94.81 171 ASN A N 1
ATOM 1374 C CA . ASN A 1 171 ? 9.966 2.584 -12.946 1.00 94.81 171 ASN A CA 1
ATOM 1375 C C . ASN A 1 171 ? 10.105 1.791 -14.245 1.00 94.81 171 ASN A C 1
ATOM 1377 O O . ASN A 1 171 ? 9.355 0.846 -14.443 1.00 94.81 171 ASN A O 1
ATOM 1381 N N . ASP A 1 172 ? 11.034 2.195 -15.116 1.00 95.44 172 ASP A N 1
ATOM 1382 C CA . ASP A 1 172 ? 11.344 1.470 -16.349 1.00 95.44 172 ASP A CA 1
ATOM 1383 C C . ASP A 1 172 ? 12.730 1.825 -16.902 1.00 95.44 172 ASP A C 1
ATOM 1385 O O . ASP A 1 172 ? 13.309 2.843 -16.504 1.00 95.44 172 ASP A O 1
ATOM 1389 N N . ILE A 1 173 ? 13.259 0.994 -17.805 1.00 95.00 173 ILE A N 1
ATOM 1390 C CA . ILE A 1 173 ? 14.614 1.096 -18.366 1.00 95.00 173 ILE A CA 1
ATOM 1391 C C . ILE A 1 173 ? 14.566 0.904 -19.886 1.00 95.00 173 ILE A C 1
ATOM 1393 O O . ILE A 1 173 ? 13.857 0.040 -20.387 1.00 95.00 173 ILE A O 1
ATOM 1397 N N . ALA A 1 174 ? 15.367 1.668 -20.629 1.00 93.31 174 ALA A N 1
ATOM 1398 C CA . ALA A 1 174 ? 15.550 1.477 -22.066 1.00 93.31 174 ALA A CA 1
ATOM 1399 C C . ALA A 1 174 ? 17.006 1.718 -22.484 1.00 93.31 174 ALA A C 1
ATOM 1401 O O . ALA A 1 174 ? 17.593 2.746 -22.146 1.00 93.31 174 ALA A O 1
ATOM 1402 N N . TYR A 1 175 ? 17.576 0.808 -23.274 1.00 93.12 175 TYR A N 1
ATOM 1403 C CA . TYR A 1 175 ? 18.887 1.016 -23.895 1.00 93.12 175 TYR A CA 1
ATOM 1404 C C . TYR A 1 175 ? 18.847 2.152 -24.918 1.00 93.12 175 TYR A C 1
ATOM 1406 O O . TYR A 1 175 ? 17.856 2.336 -25.628 1.00 93.12 175 TYR A O 1
ATOM 1414 N N . ALA A 1 176 ? 19.919 2.936 -25.010 1.00 91.62 176 ALA A N 1
ATOM 1415 C CA . ALA A 1 176 ? 20.041 3.974 -26.020 1.00 91.62 176 ALA A CA 1
ATOM 1416 C C . ALA A 1 176 ? 20.463 3.363 -27.366 1.00 91.62 176 ALA A C 1
ATOM 1418 O O . ALA A 1 176 ? 21.589 2.910 -27.520 1.00 91.62 176 ALA A O 1
ATOM 1419 N N . LEU A 1 177 ? 19.605 3.431 -28.394 1.00 88.31 177 LEU A N 1
ATOM 1420 C CA . LEU A 1 177 ? 19.965 2.952 -29.747 1.00 88.31 177 LEU A CA 1
ATOM 1421 C C . LEU A 1 177 ? 21.127 3.718 -30.398 1.00 88.31 177 LEU A C 1
ATOM 1423 O O . LEU A 1 177 ? 21.608 3.316 -31.453 1.00 88.31 177 LEU A O 1
ATOM 1427 N N . SER A 1 178 ? 21.515 4.860 -29.834 1.00 84.94 178 SER A N 1
ATOM 1428 C CA . SER A 1 178 ? 22.647 5.660 -30.301 1.00 84.94 178 SER A CA 1
ATOM 1429 C C . SER A 1 178 ? 23.977 5.264 -29.662 1.00 84.94 178 SER A C 1
ATOM 1431 O O . SER A 1 178 ? 25.010 5.706 -30.149 1.00 84.94 178 SER A O 1
ATOM 1433 N N . ASP A 1 179 ? 23.952 4.548 -28.535 1.00 90.56 179 ASP A N 1
ATOM 1434 C CA . ASP A 1 179 ? 25.143 4.240 -27.743 1.00 90.56 179 ASP A CA 1
ATOM 1435 C C . ASP A 1 179 ? 24.875 3.024 -26.828 1.00 90.56 179 ASP A C 1
ATOM 1437 O O . ASP A 1 179 ? 24.102 3.150 -25.871 1.00 90.56 179 ASP A O 1
ATOM 1441 N N . PRO A 1 180 ? 25.505 1.865 -27.083 1.00 87.06 180 PRO A N 1
ATOM 1442 C CA . PRO A 1 180 ? 25.250 0.629 -26.340 1.00 87.06 180 PRO A CA 1
ATOM 1443 C C . PRO A 1 180 ? 25.686 0.679 -24.878 1.00 87.06 180 PRO A C 1
ATOM 1445 O O . PRO A 1 180 ? 25.242 -0.136 -24.072 1.00 87.06 180 PRO A O 1
ATOM 1448 N N . GLU A 1 181 ? 26.536 1.634 -24.505 1.00 91.31 181 GLU A N 1
ATOM 1449 C CA . GLU A 1 181 ? 26.989 1.801 -23.127 1.00 91.31 181 GLU A CA 1
ATOM 1450 C C . GLU A 1 181 ? 26.050 2.683 -22.311 1.00 91.31 181 GLU A C 1
ATOM 1452 O O . GLU A 1 181 ? 26.309 2.928 -21.130 1.00 91.31 181 GLU A O 1
ATOM 1457 N N . LYS A 1 182 ? 24.979 3.196 -22.922 1.00 92.75 182 LYS A N 1
ATOM 1458 C CA . LYS A 1 182 ? 24.069 4.135 -22.285 1.00 92.75 182 LYS A CA 1
ATOM 1459 C C . LYS A 1 182 ? 22.666 3.575 -22.152 1.00 92.75 182 LYS A C 1
ATOM 1461 O O . LYS A 1 182 ? 22.087 3.029 -23.089 1.00 92.75 182 LYS A O 1
ATOM 1466 N N . VAL A 1 183 ? 22.082 3.794 -20.979 1.00 93.94 183 VAL A N 1
ATOM 1467 C CA . VAL A 1 183 ? 20.710 3.387 -20.670 1.00 93.94 183 VAL A CA 1
ATOM 1468 C C . VAL A 1 183 ? 19.935 4.536 -20.061 1.00 93.94 183 VAL A C 1
ATOM 1470 O O . VAL A 1 183 ? 20.401 5.224 -19.155 1.00 93.94 183 VAL A O 1
ATOM 1473 N N . TYR A 1 184 ? 18.728 4.741 -20.563 1.00 94.88 184 TYR A N 1
ATOM 1474 C CA . TYR A 1 184 ? 17.744 5.600 -19.934 1.00 94.88 184 TYR A CA 1
ATOM 1475 C C . TYR A 1 184 ? 17.034 4.819 -18.839 1.00 94.88 184 TYR A C 1
ATOM 1477 O O . TYR A 1 184 ? 16.671 3.662 -19.038 1.00 94.88 184 TYR A O 1
ATOM 1485 N N . PHE A 1 185 ? 16.774 5.461 -17.708 1.00 95.12 185 PHE A N 1
ATOM 1486 C CA . PHE A 1 185 ? 15.885 4.909 -16.696 1.00 95.12 185 PHE A CA 1
ATOM 1487 C C . PHE A 1 185 ? 14.964 5.990 -16.137 1.00 95.12 185 PHE A C 1
ATOM 1489 O O . PHE A 1 185 ? 15.377 7.126 -15.882 1.00 95.12 185 PHE A O 1
ATOM 1496 N N . ALA A 1 186 ? 13.698 5.629 -15.959 1.00 95.44 186 ALA A N 1
ATOM 1497 C CA . ALA A 1 186 ? 12.697 6.454 -15.307 1.00 95.44 186 ALA A CA 1
ATOM 1498 C C . ALA A 1 186 ? 12.644 6.116 -13.820 1.00 95.44 186 ALA A C 1
ATOM 1500 O O . ALA A 1 186 ? 12.789 4.954 -13.440 1.00 95.44 186 ALA A O 1
ATOM 1501 N N . TYR A 1 187 ? 12.407 7.115 -12.972 1.00 94.44 187 TYR A N 1
ATOM 1502 C CA . TYR A 1 187 ? 12.370 6.897 -11.530 1.00 94.44 187 TYR A CA 1
ATOM 1503 C C . TYR A 1 187 ? 11.414 7.833 -10.792 1.00 94.44 187 TYR A C 1
ATOM 1505 O O . TYR A 1 187 ? 11.211 8.993 -11.169 1.00 94.44 187 TYR A O 1
ATOM 1513 N N . GLY A 1 188 ? 10.844 7.315 -9.704 1.00 93.25 188 GLY A N 1
ATOM 1514 C CA . GLY A 1 188 ? 9.904 8.034 -8.850 1.00 93.25 188 GLY A CA 1
ATOM 1515 C C . GLY A 1 188 ? 8.600 8.453 -9.555 1.00 93.25 188 GLY A C 1
ATOM 1516 O O . GLY A 1 188 ? 8.369 8.161 -10.729 1.00 93.25 188 GLY A O 1
ATOM 1517 N N . PRO A 1 189 ? 7.703 9.168 -8.861 1.00 93.75 189 PRO A N 1
ATOM 1518 C CA . PRO A 1 189 ? 6.361 9.449 -9.375 1.00 93.75 189 PRO A CA 1
ATOM 1519 C C . PRO A 1 189 ? 6.276 10.724 -10.235 1.00 93.75 189 PRO A C 1
ATOM 1521 O O . PRO A 1 189 ? 5.185 11.090 -10.652 1.00 93.75 189 PRO A O 1
ATOM 1524 N N . TYR A 1 190 ? 7.395 11.416 -10.496 1.00 94.06 190 TYR A N 1
ATOM 1525 C CA . TYR A 1 190 ? 7.399 12.801 -11.008 1.00 94.06 190 TYR A CA 1
ATOM 1526 C C . TYR A 1 190 ? 7.889 12.958 -12.454 1.00 94.06 190 TYR A C 1
ATOM 1528 O O . TYR A 1 190 ? 8.396 14.018 -12.825 1.00 94.06 190 TYR A O 1
ATOM 1536 N N . GLY A 1 191 ? 7.814 11.898 -13.258 1.00 92.12 191 GLY A N 1
ATOM 1537 C CA . GLY A 1 191 ? 8.223 11.936 -14.665 1.00 92.12 191 GLY A CA 1
ATOM 1538 C C . GLY A 1 191 ? 9.712 12.220 -14.873 1.00 92.12 191 GLY A C 1
ATOM 1539 O O . GLY A 1 191 ? 10.082 12.849 -15.864 1.00 92.12 191 GLY A O 1
ATOM 1540 N N . LYS A 1 192 ? 10.558 11.810 -13.920 1.00 94.56 192 LYS A N 1
ATOM 1541 C CA . LYS A 1 192 ? 12.010 11.990 -13.991 1.00 94.56 192 LYS A CA 1
ATOM 1542 C C . LYS A 1 192 ? 12.651 10.853 -14.774 1.00 94.56 192 LYS A C 1
ATOM 1544 O O . LYS A 1 192 ? 12.270 9.693 -14.613 1.00 94.56 192 LYS A O 1
ATOM 1549 N N . ILE A 1 193 ? 13.640 11.210 -15.587 1.00 94.75 193 ILE A N 1
ATOM 1550 C CA . ILE A 1 193 ? 14.462 10.290 -16.370 1.00 94.75 193 ILE A CA 1
ATOM 1551 C C . ILE A 1 193 ? 15.919 10.691 -16.179 1.00 94.75 193 ILE A C 1
ATOM 1553 O O . ILE A 1 193 ? 16.235 11.877 -16.071 1.00 94.75 193 ILE A O 1
ATOM 1557 N N . ALA A 1 194 ? 16.810 9.712 -16.169 1.00 93.56 194 ALA A N 1
ATOM 1558 C CA . ALA A 1 194 ? 18.237 9.951 -16.279 1.00 93.56 194 ALA A CA 1
ATOM 1559 C C . ALA A 1 194 ? 18.877 8.986 -17.279 1.00 93.56 194 ALA A C 1
ATOM 1561 O O . ALA A 1 194 ? 18.321 7.935 -17.598 1.00 93.56 194 ALA A O 1
ATOM 1562 N N . LEU A 1 195 ? 20.035 9.389 -17.789 1.00 93.81 195 LEU A N 1
ATOM 1563 C CA . LEU A 1 195 ? 20.888 8.634 -18.689 1.00 93.81 195 LEU A CA 1
ATOM 1564 C C . LEU A 1 195 ? 22.102 8.146 -17.902 1.00 93.81 195 LEU A C 1
ATOM 1566 O O . LEU A 1 195 ? 22.863 8.950 -17.371 1.00 93.81 195 LEU A O 1
ATOM 1570 N N . LEU A 1 196 ? 22.262 6.834 -17.806 1.00 92.50 196 LEU A N 1
ATOM 1571 C CA . LEU A 1 196 ? 23.375 6.170 -17.141 1.00 92.50 196 LEU A CA 1
ATOM 1572 C C . LEU A 1 196 ? 24.368 5.679 -18.189 1.00 92.50 196 LEU A C 1
ATOM 1574 O O . LEU A 1 196 ? 23.981 4.953 -19.100 1.00 92.50 196 LEU A O 1
ATOM 1578 N N . ASN A 1 197 ? 25.644 6.015 -18.020 1.00 92.06 197 ASN A N 1
ATOM 1579 C CA . ASN A 1 197 ? 26.735 5.310 -18.682 1.00 92.06 197 ASN A CA 1
ATOM 1580 C C . ASN A 1 197 ? 27.098 4.066 -17.852 1.00 92.06 197 ASN A C 1
ATOM 1582 O O . ASN A 1 197 ? 27.545 4.175 -16.711 1.00 92.06 197 ASN A O 1
ATOM 1586 N N . ILE A 1 198 ? 26.906 2.880 -18.424 1.00 89.00 198 ILE A N 1
ATOM 1587 C CA . ILE A 1 198 ? 27.101 1.586 -17.762 1.00 89.00 198 ILE A CA 1
ATOM 1588 C C . ILE A 1 198 ? 28.573 1.349 -17.396 1.00 89.00 198 ILE A C 1
ATOM 1590 O O . ILE A 1 198 ? 28.852 0.707 -16.380 1.00 89.00 198 ILE A O 1
ATOM 1594 N N . LYS A 1 199 ? 29.522 1.837 -18.207 1.00 87.12 199 LYS A N 1
ATOM 1595 C CA . LYS A 1 199 ? 30.959 1.640 -17.968 1.00 87.12 199 LYS A CA 1
ATOM 1596 C C . LYS A 1 199 ? 31.479 2.523 -16.843 1.00 87.12 199 LYS A C 1
ATOM 1598 O O . LYS A 1 199 ? 32.197 2.032 -15.977 1.00 87.12 199 LYS A O 1
ATOM 1603 N N . THR A 1 200 ? 31.134 3.808 -16.862 1.00 87.44 200 THR A N 1
ATOM 1604 C CA . THR A 1 200 ? 31.662 4.787 -15.901 1.00 87.44 200 THR A CA 1
ATOM 1605 C C . THR A 1 200 ? 30.801 4.925 -14.649 1.00 87.44 200 THR A C 1
ATOM 1607 O O . THR A 1 200 ? 31.277 5.423 -13.633 1.00 87.44 200 THR A O 1
ATOM 1610 N N . GLY A 1 201 ? 29.529 4.519 -14.704 1.00 85.50 201 GLY A N 1
ATOM 1611 C CA . GLY A 1 201 ? 28.552 4.763 -13.642 1.00 85.50 201 GLY A CA 1
ATOM 1612 C C . GLY A 1 201 ? 28.061 6.215 -13.575 1.00 85.50 201 GLY A C 1
ATOM 1613 O O . GLY A 1 201 ? 27.303 6.554 -12.663 1.00 85.50 201 GLY A O 1
ATOM 1614 N N . CYS A 1 202 ? 28.480 7.078 -14.511 1.00 87.12 202 CYS A N 1
ATOM 1615 C CA . CYS A 1 202 ? 28.042 8.471 -14.590 1.00 87.12 202 CYS A CA 1
ATOM 1616 C C . CYS A 1 202 ? 26.559 8.551 -14.947 1.00 87.12 202 CYS A C 1
ATOM 1618 O O . CYS A 1 202 ? 26.085 7.834 -15.828 1.00 87.12 202 CYS A O 1
ATOM 1620 N N . VAL A 1 203 ? 25.842 9.456 -14.279 1.00 89.31 203 VAL A N 1
ATOM 1621 C CA . VAL A 1 203 ? 24.401 9.631 -14.459 1.00 89.31 203 VAL A CA 1
ATOM 1622 C C . VAL A 1 203 ? 24.094 11.088 -14.752 1.00 89.31 203 VAL A C 1
ATOM 1624 O O . VAL A 1 203 ? 24.418 11.971 -13.960 1.00 89.31 203 VAL A O 1
ATOM 1627 N N . GLU A 1 204 ? 23.423 11.318 -15.873 1.00 90.69 204 GLU A N 1
ATOM 1628 C CA . GLU A 1 204 ? 23.033 12.638 -16.350 1.00 90.69 204 GLU A CA 1
ATOM 1629 C C . GLU A 1 204 ? 21.505 12.767 -16.330 1.00 90.69 204 GLU A C 1
ATOM 1631 O O . GLU A 1 204 ? 20.808 11.930 -16.912 1.00 90.69 204 GLU A O 1
ATOM 1636 N N . PRO A 1 205 ? 20.933 13.785 -15.667 1.00 91.88 205 PRO A N 1
ATOM 1637 C CA . PRO A 1 205 ? 19.492 13.985 -15.679 1.00 91.88 205 PRO A CA 1
ATOM 1638 C C . PRO A 1 205 ? 19.011 14.393 -17.077 1.00 91.88 205 PRO A C 1
ATOM 1640 O O . PRO A 1 205 ? 19.582 15.270 -17.724 1.00 91.88 205 PRO A O 1
ATOM 1643 N N . ILE A 1 206 ? 17.901 13.802 -17.512 1.00 92.88 206 ILE A N 1
ATOM 1644 C CA . ILE A 1 206 ? 17.144 14.246 -18.684 1.00 92.88 206 ILE A CA 1
ATOM 1645 C C . ILE A 1 206 ? 16.039 15.192 -18.190 1.00 92.88 206 ILE A C 1
ATOM 1647 O O . ILE A 1 206 ? 15.495 14.967 -17.102 1.00 92.88 206 ILE A O 1
ATOM 1651 N N . PRO A 1 207 ? 15.680 16.255 -18.942 1.00 93.50 207 PRO A N 1
ATOM 1652 C CA . PRO A 1 207 ? 14.548 17.104 -18.583 1.00 93.50 207 PRO A CA 1
ATOM 1653 C C . PRO A 1 207 ? 13.307 16.258 -18.250 1.00 93.50 207 PRO A C 1
ATOM 1655 O O . PRO A 1 207 ? 12.976 15.363 -19.031 1.00 93.50 207 PRO A O 1
ATOM 1658 N N . PRO A 1 208 ? 12.628 16.488 -17.112 1.00 93.19 208 PRO A N 1
ATOM 1659 C CA . PRO A 1 208 ? 11.458 15.700 -16.742 1.00 93.19 208 PRO A CA 1
ATOM 1660 C C . PRO A 1 208 ? 10.280 15.980 -17.681 1.00 93.19 208 PRO A C 1
ATOM 1662 O O . PRO A 1 208 ? 10.256 16.987 -18.396 1.00 93.19 208 PRO A O 1
ATOM 1665 N N . LEU A 1 209 ? 9.273 15.105 -17.650 1.00 93.56 209 LEU A N 1
ATOM 1666 C CA . LEU A 1 209 ? 8.029 15.342 -18.380 1.00 93.56 209 LEU A CA 1
ATOM 1667 C C . LEU A 1 209 ? 7.315 16.615 -17.882 1.00 93.56 209 LEU A C 1
ATOM 1669 O O . LEU A 1 209 ? 7.247 16.832 -16.667 1.00 93.56 209 LEU A O 1
ATOM 1673 N N . PRO A 1 210 ? 6.706 17.418 -18.782 1.00 90.69 210 PRO A N 1
ATOM 1674 C CA . PRO A 1 210 ? 6.003 18.646 -18.399 1.00 90.69 210 PRO A CA 1
ATOM 1675 C C . PRO A 1 210 ? 4.880 18.433 -17.373 1.00 90.69 210 PRO A C 1
ATOM 1677 O O . PRO A 1 210 ? 4.743 19.213 -16.437 1.00 90.69 210 PRO A O 1
ATOM 1680 N N . GLU A 1 211 ? 4.109 17.350 -17.505 1.00 83.94 211 GLU A N 1
ATOM 1681 C CA . GLU A 1 211 ? 2.930 17.071 -16.666 1.00 83.94 211 GLU A CA 1
ATOM 1682 C C . GLU A 1 211 ? 3.270 16.446 -15.301 1.00 83.94 211 GLU A C 1
ATOM 1684 O O . GLU A 1 211 ? 2.364 16.140 -14.532 1.00 83.94 211 GLU A O 1
ATOM 1689 N N . ARG A 1 212 ? 4.562 16.236 -14.989 1.00 83.50 212 ARG A N 1
ATOM 1690 C CA . ARG A 1 212 ? 5.062 15.639 -13.729 1.00 83.50 212 ARG A CA 1
ATOM 1691 C C . ARG A 1 212 ? 4.376 14.328 -13.306 1.00 83.50 212 ARG A C 1
ATOM 1693 O O . ARG A 1 212 ? 4.441 13.956 -12.139 1.00 83.50 212 ARG A O 1
ATOM 1700 N N . GLN A 1 213 ? 3.760 13.606 -14.239 1.00 86.75 213 GLN A N 1
ATOM 1701 C CA . GLN A 1 213 ? 3.214 12.273 -13.998 1.00 86.75 213 GLN A CA 1
ATOM 1702 C C . GLN A 1 213 ? 4.319 11.221 -14.059 1.00 86.75 213 GLN A C 1
ATOM 1704 O O . GLN A 1 213 ? 5.239 11.311 -14.875 1.00 86.75 213 GLN A O 1
ATOM 1709 N N . GLY A 1 214 ? 4.201 10.189 -13.228 1.00 90.19 214 GLY A N 1
ATOM 1710 C CA . GLY A 1 214 ? 5.135 9.073 -13.233 1.00 90.19 214 GLY A CA 1
ATOM 1711 C C . GLY A 1 214 ? 5.123 8.328 -14.568 1.00 90.19 214 GLY A C 1
ATOM 1712 O O . GLY A 1 214 ? 4.069 8.068 -15.157 1.00 90.19 214 GLY A O 1
ATOM 1713 N N . ILE A 1 215 ? 6.320 7.987 -15.034 1.00 93.44 215 ILE A N 1
ATOM 1714 C CA . ILE A 1 215 ? 6.523 7.208 -16.254 1.00 93.44 215 ILE A CA 1
ATOM 1715 C C . ILE A 1 215 ? 6.333 5.737 -15.924 1.00 93.44 215 ILE A C 1
ATOM 1717 O O . ILE A 1 215 ? 6.861 5.260 -14.921 1.00 93.44 215 ILE A O 1
ATOM 1721 N N . VAL A 1 216 ? 5.570 5.048 -16.761 1.00 91.62 216 VAL A N 1
ATOM 1722 C CA . VAL A 1 216 ? 5.234 3.631 -16.627 1.00 91.62 216 VAL A CA 1
ATOM 1723 C C . VAL A 1 216 ? 5.874 2.765 -17.712 1.00 91.62 216 VAL A C 1
ATOM 1725 O O . VAL A 1 216 ? 5.951 1.557 -17.533 1.00 91.62 216 VAL A O 1
ATOM 1728 N N . ALA A 1 217 ? 6.336 3.373 -18.811 1.00 92.38 217 ALA A N 1
ATOM 1729 C CA . ALA A 1 217 ? 7.162 2.693 -19.801 1.00 92.38 217 ALA A CA 1
ATOM 1730 C C . ALA A 1 217 ? 8.176 3.638 -20.464 1.00 92.38 217 ALA A C 1
ATOM 1732 O O . ALA A 1 217 ? 7.869 4.813 -20.698 1.00 92.38 217 ALA A O 1
ATOM 1733 N N . LEU A 1 218 ? 9.348 3.113 -20.807 1.00 93.44 218 LEU A N 1
ATOM 1734 C CA . LEU A 1 218 ? 10.368 3.736 -21.641 1.00 93.44 218 LEU A CA 1
ATOM 1735 C C . LEU A 1 218 ? 10.692 2.839 -22.838 1.00 93.44 218 LEU A C 1
ATOM 1737 O O . LEU A 1 218 ? 10.704 1.618 -22.744 1.00 93.44 218 LEU A O 1
ATOM 1741 N N . SER A 1 219 ? 11.018 3.450 -23.973 1.00 91.00 219 SER A N 1
ATOM 1742 C CA . SER A 1 219 ? 11.680 2.745 -25.074 1.00 91.00 219 SER A CA 1
ATOM 1743 C C . SER A 1 219 ? 12.469 3.699 -25.948 1.00 91.00 219 SER A C 1
ATOM 1745 O O . SER A 1 219 ? 12.318 4.919 -25.877 1.00 91.00 219 SER A O 1
ATOM 1747 N N . THR A 1 220 ? 13.307 3.140 -26.804 1.00 89.44 220 THR A N 1
ATOM 1748 C CA . THR A 1 220 ? 14.005 3.876 -27.848 1.00 89.44 220 THR A CA 1
ATOM 1749 C C . THR A 1 220 ? 13.626 3.305 -29.206 1.00 89.44 220 THR A C 1
ATOM 1751 O O . THR A 1 220 ? 13.400 2.110 -29.368 1.00 89.44 220 THR A O 1
ATOM 1754 N N . THR A 1 221 ? 13.490 4.177 -30.201 1.00 84.94 221 THR A N 1
ATOM 1755 C CA . THR A 1 221 ? 13.099 3.777 -31.558 1.00 84.94 221 THR A CA 1
ATOM 1756 C C . THR A 1 221 ? 13.808 4.627 -32.605 1.00 84.94 221 THR A C 1
ATOM 1758 O O . THR A 1 221 ? 14.285 5.724 -32.302 1.00 84.94 221 THR A O 1
ATOM 1761 N N . LYS A 1 222 ? 13.870 4.141 -33.847 1.00 82.19 222 LYS A N 1
ATOM 1762 C CA . LYS A 1 222 ? 14.363 4.895 -35.005 1.00 82.19 222 LYS A CA 1
ATOM 1763 C C . LYS A 1 222 ? 13.174 5.387 -35.826 1.00 82.19 222 LYS A C 1
ATOM 1765 O O . LYS A 1 222 ? 12.375 4.591 -36.303 1.00 82.19 222 LYS A O 1
ATOM 1770 N N . VAL A 1 223 ? 13.076 6.701 -36.027 1.00 76.06 223 VAL A N 1
ATOM 1771 C CA . VAL A 1 223 ? 12.086 7.317 -36.926 1.00 76.06 223 VAL A CA 1
ATOM 1772 C C . VAL A 1 223 ? 12.813 8.232 -37.902 1.00 76.06 223 VAL A C 1
ATOM 1774 O O . VAL A 1 223 ? 13.472 9.175 -37.468 1.00 76.06 223 VAL A O 1
ATOM 1777 N N . ASN A 1 224 ? 12.680 7.974 -39.208 1.00 77.31 224 ASN A N 1
ATOM 1778 C CA . ASN A 1 224 ? 13.342 8.729 -40.283 1.00 77.31 224 ASN A CA 1
ATOM 1779 C C . ASN A 1 224 ? 14.853 8.904 -40.023 1.00 77.31 224 ASN A C 1
ATOM 1781 O O . ASN A 1 224 ? 15.357 10.022 -39.973 1.00 77.31 224 ASN A O 1
ATOM 1785 N N . ALA A 1 225 ? 15.549 7.792 -39.757 1.00 75.25 225 ALA A N 1
ATOM 1786 C CA . ALA A 1 225 ? 16.976 7.723 -39.407 1.00 75.25 225 ALA A CA 1
ATOM 1787 C C . ALA A 1 225 ? 17.408 8.419 -38.094 1.00 75.25 225 ALA A C 1
ATOM 1789 O O . ALA A 1 225 ? 18.576 8.345 -37.727 1.00 75.25 225 ALA A O 1
ATOM 1790 N N . SER A 1 226 ? 16.490 9.029 -37.334 1.00 80.94 226 SER A N 1
ATOM 1791 C CA . SER A 1 226 ? 16.789 9.634 -36.027 1.00 80.94 226 SER A CA 1
ATOM 1792 C C . SER A 1 226 ? 16.348 8.737 -34.872 1.00 80.94 226 SER A C 1
ATOM 1794 O O . SER A 1 226 ? 15.199 8.288 -34.832 1.00 80.94 226 SER A O 1
ATOM 1796 N N . VAL A 1 227 ? 17.236 8.518 -33.900 1.00 84.94 227 VAL A N 1
ATOM 1797 C CA . VAL A 1 227 ? 16.898 7.840 -32.640 1.00 84.94 227 VAL A CA 1
ATOM 1798 C C . VAL A 1 227 ? 16.053 8.768 -31.768 1.00 84.94 227 VAL A C 1
ATOM 1800 O O . VAL A 1 227 ? 16.360 9.950 -31.616 1.00 84.94 227 VAL A O 1
ATOM 1803 N N . ARG A 1 228 ? 14.977 8.235 -31.189 1.00 88.31 228 ARG A N 1
ATOM 1804 C CA . ARG A 1 228 ? 14.084 8.946 -30.269 1.00 88.31 228 ARG A CA 1
ATOM 1805 C C . ARG A 1 228 ? 13.901 8.135 -28.997 1.00 88.31 228 ARG A C 1
ATOM 1807 O O . ARG A 1 228 ? 13.695 6.927 -29.072 1.00 88.31 228 ARG A O 1
ATOM 1814 N N . LEU A 1 229 ? 13.918 8.818 -27.855 1.00 92.56 229 LEU A N 1
ATOM 1815 C CA . LEU A 1 229 ? 13.453 8.268 -26.585 1.00 92.56 229 LEU A CA 1
ATOM 1816 C C . LEU A 1 229 ? 11.943 8.499 -26.480 1.00 92.56 229 LEU A C 1
ATOM 1818 O O . LEU A 1 229 ? 11.456 9.609 -26.702 1.00 92.56 229 LEU A O 1
ATOM 1822 N N . MET A 1 230 ? 11.211 7.449 -26.145 1.00 92.69 230 MET A N 1
ATOM 1823 C CA . MET A 1 230 ? 9.780 7.467 -25.893 1.00 92.69 230 MET A CA 1
ATOM 1824 C C . MET A 1 230 ? 9.526 7.209 -24.412 1.00 92.69 230 MET A C 1
ATOM 1826 O O . MET A 1 230 ? 10.172 6.358 -23.805 1.00 92.69 230 MET A O 1
ATOM 1830 N N . ALA A 1 231 ? 8.579 7.946 -23.843 1.00 93.62 231 ALA A N 1
ATOM 1831 C CA . ALA A 1 231 ? 8.125 7.761 -22.474 1.00 93.62 231 ALA A CA 1
ATOM 1832 C C . ALA A 1 231 ? 6.601 7.720 -22.433 1.00 93.62 231 ALA A C 1
ATOM 1834 O O . ALA A 1 231 ? 5.928 8.515 -23.090 1.00 93.62 231 ALA A O 1
ATOM 1835 N N . GLN A 1 232 ? 6.054 6.808 -21.643 1.00 91.62 232 GLN A N 1
ATOM 1836 C CA . GLN A 1 232 ? 4.621 6.671 -21.433 1.00 91.62 232 GLN A CA 1
ATOM 1837 C C . GLN A 1 232 ? 4.274 6.964 -19.983 1.00 91.62 232 GLN A C 1
ATOM 1839 O O . GLN A 1 232 ? 4.909 6.449 -19.067 1.00 91.62 232 GLN A O 1
ATOM 1844 N N . THR A 1 233 ? 3.236 7.764 -19.777 1.00 90.94 233 THR A N 1
ATOM 1845 C CA . THR A 1 233 ? 2.543 7.900 -18.493 1.00 90.94 233 THR A CA 1
ATOM 1846 C C . THR A 1 233 ? 1.230 7.122 -18.555 1.00 90.94 233 THR A C 1
ATOM 1848 O O . THR A 1 233 ? 0.889 6.526 -19.575 1.00 90.94 233 THR A O 1
ATOM 1851 N N . GLN A 1 234 ? 0.443 7.136 -17.482 1.00 82.81 234 GLN A N 1
ATOM 1852 C CA . GLN A 1 234 ? -0.886 6.509 -17.496 1.00 82.81 234 GLN A CA 1
ATOM 1853 C C . GLN A 1 234 ? -1.846 7.143 -18.513 1.00 82.81 234 GLN A C 1
ATOM 1855 O O . GLN A 1 234 ? -2.805 6.501 -18.924 1.00 82.81 234 GLN A O 1
ATOM 1860 N N . SER A 1 235 ? -1.597 8.395 -18.901 1.00 85.88 235 SER A N 1
ATOM 1861 C CA . SER A 1 235 ? -2.528 9.199 -19.695 1.00 85.88 235 SER A CA 1
ATOM 1862 C C . SER A 1 235 ? -1.949 9.691 -21.018 1.00 85.88 235 SER A C 1
ATOM 1864 O O . SER A 1 235 ? -2.660 10.348 -21.773 1.00 85.88 235 SER A O 1
ATOM 1866 N N . ALA A 1 236 ? -0.677 9.421 -21.330 1.00 89.88 236 ALA A N 1
ATOM 1867 C CA . ALA A 1 236 ? -0.054 9.975 -22.526 1.00 89.88 236 ALA A CA 1
ATOM 1868 C C . ALA A 1 236 ? 1.216 9.248 -22.974 1.00 89.88 236 ALA A C 1
ATOM 1870 O O . ALA A 1 236 ? 1.939 8.661 -22.169 1.00 89.88 236 ALA A O 1
ATOM 1871 N N . VAL A 1 237 ? 1.523 9.386 -24.265 1.00 90.88 237 VAL A N 1
ATOM 1872 C CA . VAL A 1 237 ? 2.804 8.998 -24.868 1.00 90.88 237 VAL A CA 1
ATOM 1873 C C . VAL A 1 237 ? 3.570 10.247 -25.291 1.00 90.88 237 VAL A C 1
ATOM 1875 O O . VAL A 1 237 ? 3.020 11.160 -25.914 1.00 90.88 237 VAL A O 1
ATOM 1878 N N . TRP A 1 238 ? 4.862 10.270 -24.978 1.00 93.31 238 TRP A N 1
ATOM 1879 C CA . TRP A 1 238 ? 5.763 11.398 -25.171 1.00 93.31 238 TRP A CA 1
ATOM 1880 C C . TRP A 1 238 ? 7.000 10.980 -25.946 1.00 93.31 238 TRP A C 1
ATOM 1882 O O . TRP A 1 238 ? 7.553 9.907 -25.719 1.00 93.31 238 TRP A O 1
ATOM 1892 N N . HIS A 1 239 ? 7.456 11.844 -26.849 1.00 93.06 239 HIS A N 1
ATOM 1893 C CA . HIS A 1 239 ? 8.706 11.665 -27.582 1.00 93.06 239 HIS A CA 1
ATOM 1894 C C . HIS A 1 239 ? 9.697 12.751 -27.179 1.00 93.06 239 HIS A C 1
ATOM 1896 O O . HIS A 1 239 ? 9.350 13.934 -27.183 1.00 93.06 239 HIS A O 1
ATOM 1902 N N . PHE A 1 240 ? 10.932 12.360 -26.891 1.00 93.00 240 PHE A N 1
ATOM 1903 C CA . PHE A 1 240 ? 12.038 13.273 -26.650 1.00 93.00 240 PHE A CA 1
ATOM 1904 C C . PHE A 1 240 ? 12.836 13.472 -27.938 1.00 93.00 240 PHE A C 1
ATOM 1906 O O . PHE A 1 240 ? 13.365 12.517 -28.513 1.00 93.00 240 PHE A O 1
ATOM 1913 N N . LEU A 1 241 ? 12.909 14.717 -28.402 1.00 86.31 241 LEU A N 1
ATOM 1914 C CA . LEU A 1 241 ? 13.633 15.111 -29.607 1.00 86.31 241 LEU A CA 1
ATOM 1915 C C . LEU A 1 241 ? 14.217 16.510 -29.410 1.00 86.31 241 LEU A C 1
ATOM 1917 O O . LEU A 1 241 ? 13.540 17.391 -28.886 1.00 86.31 241 LEU A O 1
ATOM 1921 N N . ASN A 1 242 ? 15.464 16.729 -29.836 1.00 85.75 242 ASN A N 1
ATOM 1922 C CA . ASN A 1 242 ? 16.133 18.036 -29.761 1.00 85.75 242 ASN A CA 1
ATOM 1923 C C . ASN A 1 242 ? 16.041 18.677 -28.363 1.00 85.75 242 ASN A C 1
ATOM 1925 O O . ASN A 1 242 ? 15.736 19.860 -28.221 1.00 85.75 242 ASN A O 1
ATOM 1929 N N . LYS A 1 243 ? 16.273 17.864 -27.322 1.00 87.50 243 LYS A N 1
ATOM 1930 C CA . LYS A 1 243 ? 16.199 18.249 -25.902 1.00 87.50 243 LYS A CA 1
ATOM 1931 C C . LYS A 1 243 ? 14.809 18.713 -25.421 1.00 87.50 243 LYS A C 1
ATOM 1933 O O . LYS A 1 243 ? 14.714 19.354 -24.377 1.00 87.50 243 LYS A O 1
ATOM 1938 N N . LYS A 1 244 ? 13.731 18.393 -26.147 1.00 91.50 244 LYS A N 1
ATOM 1939 C CA . LYS A 1 244 ? 12.348 18.759 -25.802 1.00 91.50 244 LYS A CA 1
ATOM 1940 C C . LYS A 1 244 ? 11.412 17.551 -25.837 1.00 91.50 244 LYS A C 1
ATOM 1942 O O . LYS A 1 244 ? 11.567 16.655 -26.664 1.00 91.50 244 LYS A O 1
ATOM 1947 N N . TRP A 1 245 ? 10.414 17.564 -24.955 1.00 94.56 245 TRP A N 1
ATOM 1948 C CA . TRP A 1 245 ? 9.321 16.593 -24.947 1.00 94.56 245 TRP A CA 1
ATOM 1949 C C . TRP A 1 245 ? 8.165 17.060 -25.824 1.00 94.56 245 TRP A C 1
ATOM 1951 O O . TRP A 1 245 ? 7.714 18.198 -25.716 1.00 94.56 245 TRP A O 1
ATOM 1961 N N . LEU A 1 246 ? 7.662 16.158 -26.660 1.00 93.81 246 LEU A N 1
ATOM 1962 C CA . LEU A 1 246 ? 6.490 16.365 -27.501 1.00 93.81 246 LEU A CA 1
ATOM 1963 C C . LEU A 1 246 ? 5.442 15.306 -27.162 1.00 93.81 246 LEU A C 1
ATOM 1965 O O . LEU A 1 246 ? 5.708 14.110 -27.310 1.00 93.81 246 LEU A O 1
ATOM 1969 N N . LYS A 1 247 ? 4.253 15.741 -26.735 1.00 94.25 247 LYS A N 1
ATOM 1970 C CA . LYS A 1 247 ? 3.104 14.850 -26.536 1.00 94.25 247 LYS A CA 1
ATOM 1971 C C . LYS A 1 247 ? 2.663 14.311 -27.893 1.00 94.25 247 LYS A C 1
ATOM 1973 O O . LYS A 1 247 ? 2.468 15.088 -28.826 1.00 94.25 247 LYS A O 1
ATOM 1978 N N . LYS A 1 248 ? 2.556 12.991 -28.026 1.00 91.44 248 LYS A N 1
ATOM 1979 C CA . LYS A 1 248 ? 2.139 12.337 -29.275 1.00 91.44 248 LYS A CA 1
ATOM 1980 C C . LYS A 1 248 ? 0.710 11.852 -29.240 1.00 91.44 248 LYS A C 1
ATOM 1982 O O . LYS A 1 248 ? 0.011 11.988 -30.236 1.00 91.44 248 LYS A O 1
ATOM 1987 N N . SER A 1 249 ? 0.279 11.325 -28.108 1.00 87.94 249 SER A N 1
ATOM 1988 C CA . SER A 1 249 ? -1.092 10.879 -27.926 1.00 87.94 249 SER A CA 1
ATOM 1989 C C . SER A 1 249 ? -1.493 10.970 -26.463 1.00 87.94 249 SER A C 1
ATOM 1991 O O . SER A 1 249 ? -0.650 10.945 -25.562 1.00 87.94 249 SER A O 1
ATOM 1993 N N . THR A 1 250 ? -2.800 11.073 -26.256 1.00 88.25 250 THR A N 1
ATOM 1994 C CA . THR A 1 250 ? -3.450 10.885 -24.961 1.00 88.25 250 THR A CA 1
ATOM 1995 C C . THR A 1 250 ? -3.978 9.455 -24.910 1.00 88.25 250 THR A C 1
ATOM 1997 O O . THR A 1 250 ? -4.492 8.945 -25.905 1.00 88.25 250 THR A O 1
ATOM 2000 N N . LEU A 1 251 ? -3.825 8.804 -23.765 1.00 81.44 251 LEU A N 1
ATOM 2001 C CA . LEU A 1 251 ? -4.335 7.467 -23.494 1.00 81.44 251 LEU A CA 1
ATOM 2002 C C . LEU A 1 251 ? -5.609 7.575 -22.646 1.00 81.44 251 LEU A C 1
ATOM 2004 O O . LEU A 1 251 ? -5.692 8.461 -21.790 1.00 81.44 251 LEU A O 1
ATOM 2008 N N . PRO A 1 252 ? -6.602 6.699 -22.865 1.00 74.81 252 PRO A N 1
ATOM 2009 C CA . PRO A 1 252 ? -7.802 6.677 -22.042 1.00 74.81 252 PRO A CA 1
ATOM 2010 C C . PRO A 1 252 ? -7.469 6.297 -20.593 1.00 74.81 252 PRO A C 1
ATOM 2012 O O . PRO A 1 252 ? -6.537 5.534 -20.325 1.00 74.81 252 PRO A O 1
ATOM 2015 N N . ILE A 1 253 ? -8.259 6.824 -19.654 1.00 68.00 253 ILE A N 1
ATOM 2016 C CA . ILE A 1 253 ? -8.181 6.432 -18.244 1.00 68.00 253 ILE A CA 1
ATOM 2017 C C . ILE A 1 253 ? -8.753 5.024 -18.104 1.00 68.00 253 ILE A C 1
ATOM 2019 O O . ILE A 1 253 ? -9.853 4.729 -18.566 1.00 68.00 253 ILE A O 1
ATOM 2023 N N . ASN A 1 254 ? -7.992 4.176 -17.430 1.00 67.00 254 ASN A N 1
ATOM 2024 C CA . ASN A 1 254 ? -8.188 2.741 -17.402 1.00 67.00 254 ASN A CA 1
ATOM 2025 C C . ASN A 1 254 ? -8.675 2.289 -16.018 1.00 67.00 254 ASN A C 1
ATOM 2027 O O . ASN A 1 254 ? -7.960 2.437 -15.033 1.00 67.00 254 ASN A O 1
ATOM 2031 N N . CYS A 1 255 ? -9.873 1.704 -15.936 1.00 70.62 255 CYS A N 1
ATOM 2032 C CA . CYS A 1 255 ? -10.504 1.290 -14.679 1.00 70.62 255 CYS A CA 1
ATOM 2033 C C . CYS A 1 255 ? -10.492 -0.242 -14.493 1.00 70.62 255 CYS A C 1
ATOM 2035 O O . CYS A 1 255 ? -10.543 -0.993 -15.462 1.00 70.62 255 CYS A O 1
ATOM 2037 N N . THR A 1 256 ? -10.420 -0.724 -13.249 1.00 71.44 256 THR A N 1
ATOM 2038 C CA . THR A 1 256 ? -10.493 -2.160 -12.924 1.00 71.44 256 THR A CA 1
ATOM 2039 C C . THR A 1 256 ? -11.939 -2.652 -12.932 1.00 71.44 256 THR A C 1
ATOM 2041 O O . THR A 1 256 ? -12.850 -1.837 -12.796 1.00 71.44 256 THR A O 1
ATOM 2044 N N . PRO A 1 257 ? -12.190 -3.974 -12.990 1.00 71.12 257 PRO A N 1
ATOM 2045 C CA . PRO A 1 257 ? -13.552 -4.511 -12.901 1.00 71.12 257 PRO A CA 1
ATOM 2046 C C . PRO A 1 257 ? -14.291 -4.130 -11.607 1.00 71.12 257 PRO A C 1
ATOM 2048 O O . PRO A 1 257 ? -15.510 -3.999 -11.602 1.00 71.12 257 PRO A O 1
ATOM 2051 N N . TYR A 1 258 ? -13.559 -3.919 -10.507 1.00 78.50 258 TYR A N 1
ATOM 2052 C CA . TYR A 1 258 ? -14.130 -3.493 -9.223 1.00 78.50 258 TYR A CA 1
ATOM 2053 C C . TYR A 1 258 ? -14.155 -1.972 -9.043 1.00 78.50 258 TYR A C 1
ATOM 2055 O O . TYR A 1 258 ? -14.583 -1.482 -7.995 1.00 78.50 258 TYR A O 1
ATOM 2063 N N . PHE A 1 259 ? -13.712 -1.208 -10.041 1.00 79.81 259 PHE A N 1
ATOM 2064 C CA . PHE A 1 259 ? -13.799 0.240 -10.007 1.00 79.81 259 PHE A CA 1
ATOM 2065 C C . PHE A 1 259 ? -15.267 0.668 -10.043 1.00 79.81 259 PHE A C 1
ATOM 2067 O O . PHE A 1 259 ? -16.019 0.318 -10.950 1.00 79.81 259 PHE A O 1
ATOM 2074 N N . CYS A 1 260 ? -15.682 1.467 -9.064 1.00 84.56 260 CYS A N 1
ATOM 2075 C CA . CYS A 1 260 ? -17.049 1.960 -8.979 1.00 84.56 260 CYS A CA 1
ATOM 2076 C C . CYS A 1 260 ? -17.050 3.444 -8.616 1.00 84.56 260 CYS A C 1
ATOM 2078 O O . CYS A 1 260 ? -16.692 3.819 -7.499 1.00 84.56 260 CYS A O 1
ATOM 2080 N N . LYS A 1 261 ? -17.477 4.299 -9.556 1.00 84.25 261 LYS A N 1
ATOM 2081 C CA . LYS A 1 261 ? -17.490 5.762 -9.370 1.00 84.25 261 LYS A CA 1
ATOM 2082 C C . LYS A 1 261 ? -18.323 6.186 -8.156 1.00 84.25 261 LYS A C 1
ATOM 2084 O O . LYS A 1 261 ? -17.908 7.068 -7.412 1.00 84.25 261 LYS A O 1
ATOM 2089 N N . THR A 1 262 ? -19.471 5.544 -7.933 1.00 88.69 262 THR A N 1
ATOM 2090 C CA . THR A 1 262 ? -20.375 5.883 -6.823 1.00 88.69 262 THR A CA 1
ATOM 2091 C C . THR A 1 262 ? -19.781 5.519 -5.465 1.00 88.69 262 THR A C 1
ATOM 2093 O O . THR A 1 262 ? -19.854 6.338 -4.553 1.00 88.69 262 THR A O 1
ATOM 2096 N N . ARG A 1 263 ? -19.135 4.349 -5.323 1.00 93.25 263 ARG A N 1
ATOM 2097 C CA . ARG A 1 263 ? -18.399 4.001 -4.093 1.00 93.25 263 ARG A CA 1
ATOM 2098 C C . ARG A 1 263 ? -17.220 4.934 -3.857 1.00 93.25 263 ARG A C 1
ATOM 2100 O O . ARG A 1 263 ? -17.047 5.409 -2.742 1.00 93.25 263 ARG A O 1
ATOM 2107 N N . ARG A 1 264 ? -16.454 5.250 -4.902 1.00 87.44 264 ARG A N 1
ATOM 2108 C CA . ARG A 1 264 ? -15.307 6.159 -4.799 1.00 87.44 264 ARG A CA 1
ATOM 2109 C C . ARG A 1 264 ? -15.698 7.533 -4.270 1.00 87.44 264 ARG A C 1
ATOM 2111 O O . ARG A 1 264 ? -15.075 8.006 -3.330 1.00 87.44 264 ARG A O 1
ATOM 2118 N N . LYS A 1 265 ? -16.773 8.128 -4.786 1.00 92.50 265 LYS A N 1
ATOM 2119 C CA . LYS A 1 265 ? -17.262 9.423 -4.291 1.00 92.50 265 LYS A CA 1
ATOM 2120 C C . LYS A 1 265 ? -17.576 9.412 -2.784 1.00 92.50 265 LYS A C 1
ATOM 2122 O O . LYS A 1 265 ? -17.458 10.438 -2.130 1.00 92.50 265 LYS A O 1
ATOM 2127 N N . LYS A 1 266 ? -17.948 8.258 -2.211 1.00 95.56 266 LYS A N 1
ATOM 2128 C CA . LYS A 1 266 ? -18.215 8.130 -0.767 1.00 95.56 266 LYS A CA 1
ATOM 2129 C C . LYS A 1 266 ? -16.955 8.150 0.100 1.00 95.56 266 LYS A C 1
ATOM 2131 O O . LYS A 1 266 ? -17.081 8.393 1.292 1.00 95.56 266 LYS A O 1
ATOM 2136 N N . VAL A 1 267 ? -15.774 7.877 -0.452 1.00 96.12 267 VAL A N 1
ATOM 2137 C CA . VAL A 1 267 ? -14.508 7.819 0.310 1.00 96.12 267 VAL A CA 1
ATOM 2138 C C . VAL A 1 267 ? -13.544 8.957 -0.020 1.00 96.12 267 VAL A C 1
ATOM 2140 O O . VAL A 1 267 ? -12.524 9.107 0.653 1.00 96.12 267 VAL A O 1
ATOM 2143 N N . GLU A 1 268 ? -13.873 9.756 -1.034 1.00 95.94 268 GLU A N 1
ATOM 2144 C CA . GLU A 1 268 ? -13.158 10.974 -1.400 1.00 95.94 268 GLU A CA 1
ATOM 2145 C C . GLU A 1 268 ? -13.191 11.991 -0.252 1.00 95.94 268 GLU A C 1
ATOM 2147 O O . GLU A 1 268 ? -14.211 12.178 0.415 1.00 95.94 268 GLU A O 1
ATOM 2152 N N . ASP A 1 269 ? -12.039 12.606 0.001 1.00 96.12 269 ASP A N 1
ATOM 2153 C CA . ASP A 1 269 ? -11.809 13.679 0.970 1.00 96.12 269 ASP A CA 1
ATOM 2154 C C . ASP A 1 269 ? -12.353 13.405 2.374 1.00 96.12 269 ASP A C 1
ATOM 2156 O O . ASP A 1 269 ? -12.735 14.315 3.117 1.00 96.12 269 ASP A O 1
ATOM 2160 N N . LYS A 1 270 ? -12.329 12.130 2.777 1.00 97.69 270 LYS A N 1
ATOM 2161 C CA . LYS A 1 270 ? -12.648 11.738 4.147 1.00 97.69 270 LYS A CA 1
ATOM 2162 C C . LYS A 1 270 ? -11.506 12.095 5.082 1.00 97.69 270 LYS A C 1
ATOM 2164 O O . LYS A 1 270 ? -10.381 11.613 4.940 1.00 97.69 270 LYS A O 1
ATOM 2169 N N . ARG A 1 271 ? -11.813 12.969 6.034 1.00 98.06 271 ARG A N 1
ATOM 2170 C CA . ARG A 1 271 ? -10.884 13.500 7.030 1.00 98.06 271 ARG A CA 1
ATOM 2171 C C . ARG A 1 271 ? -11.467 13.208 8.391 1.00 98.06 271 ARG A C 1
ATOM 2173 O O . ARG A 1 271 ? -12.638 13.507 8.611 1.00 98.06 271 ARG A O 1
ATOM 2180 N N . GLY A 1 272 ? -10.702 12.601 9.280 1.00 97.88 272 GLY A N 1
ATOM 2181 C CA . GLY A 1 272 ? -11.296 12.121 10.516 1.00 97.88 272 GLY A CA 1
ATOM 2182 C C . GLY A 1 272 ? -10.315 11.713 11.582 1.00 97.88 272 GLY A C 1
ATOM 2183 O O . GLY A 1 272 ? -9.103 11.832 11.426 1.00 97.88 272 GLY A O 1
ATOM 2184 N N . ILE A 1 273 ? -10.874 11.189 12.663 1.00 98.50 273 ILE A N 1
ATOM 2185 C CA . ILE A 1 273 ? -10.129 10.684 13.809 1.00 98.50 273 ILE A CA 1
ATOM 2186 C C . ILE A 1 273 ? -10.504 9.236 14.100 1.00 98.50 273 ILE A C 1
ATOM 2188 O O . ILE A 1 273 ? -11.608 8.786 13.791 1.00 98.50 273 ILE A O 1
ATOM 2192 N N . TYR A 1 274 ? -9.581 8.515 14.719 1.00 98.69 274 TYR A N 1
ATOM 2193 C CA . TYR A 1 274 ? -9.820 7.187 15.261 1.00 98.69 274 TYR A CA 1
ATOM 2194 C C . TYR A 1 274 ? -10.388 7.238 16.689 1.00 98.69 274 TYR A C 1
ATOM 2196 O O . TYR A 1 274 ? -9.902 7.997 17.528 1.00 98.69 274 TYR A O 1
ATOM 2204 N N . LEU A 1 275 ? -11.364 6.385 16.987 1.00 98.44 275 LEU A N 1
ATOM 2205 C CA . LEU A 1 275 ? -11.939 6.174 18.310 1.00 98.44 275 LEU A CA 1
ATOM 2206 C C . LEU A 1 275 ? -11.968 4.682 18.651 1.00 98.44 275 LEU A C 1
ATOM 2208 O O . LEU A 1 275 ? -12.344 3.833 17.844 1.00 98.44 275 LEU A O 1
ATOM 2212 N N . THR A 1 276 ? -11.613 4.370 19.893 1.00 97.19 276 THR A N 1
ATOM 2213 C CA . THR A 1 276 ? -11.846 3.043 20.463 1.00 97.19 276 THR A CA 1
ATOM 2214 C C . THR A 1 276 ? -13.343 2.825 20.680 1.00 97.19 276 THR A C 1
ATOM 2216 O O . THR A 1 276 ? -14.108 3.779 20.861 1.00 97.19 276 THR A O 1
ATOM 2219 N N . ALA A 1 277 ? -13.765 1.563 20.761 1.00 96.94 277 ALA A N 1
ATOM 2220 C CA . ALA A 1 277 ? -15.139 1.239 21.141 1.00 96.94 277 ALA A CA 1
ATOM 2221 C C . ALA A 1 277 ? -15.513 1.759 22.538 1.00 96.94 277 ALA A C 1
ATOM 2223 O O . ALA A 1 277 ? -16.668 2.083 22.787 1.00 96.94 277 ALA A O 1
ATOM 2224 N N . TRP A 1 278 ? -14.540 1.860 23.449 1.00 96.19 278 TRP A N 1
ATOM 2225 C CA . TRP A 1 278 ? -14.766 2.407 24.785 1.00 96.19 278 TRP A CA 1
ATOM 2226 C C . TRP A 1 278 ? -15.207 3.868 24.714 1.00 96.19 278 TRP A C 1
ATOM 2228 O O . TRP A 1 278 ? -16.276 4.211 25.212 1.00 96.19 278 TRP A O 1
ATOM 2238 N N . THR A 1 279 ? -14.444 4.709 24.016 1.00 95.94 279 THR A N 1
ATOM 2239 C CA . THR A 1 279 ? -14.794 6.122 23.817 1.00 95.94 279 THR A CA 1
ATOM 2240 C C . THR A 1 279 ? -16.122 6.275 23.079 1.00 95.94 279 THR A C 1
ATOM 2242 O O . THR A 1 279 ? -16.944 7.104 23.458 1.00 95.94 279 THR A O 1
ATOM 2245 N N . ALA A 1 280 ? -16.366 5.452 22.055 1.00 97.38 280 ALA A N 1
ATOM 2246 C CA . ALA A 1 280 ? -17.597 5.510 21.271 1.00 97.38 280 ALA A CA 1
ATOM 2247 C C . ALA A 1 280 ? -18.842 4.964 22.003 1.00 97.38 280 ALA A C 1
ATOM 2249 O O . ALA A 1 280 ? -19.958 5.280 21.599 1.00 97.38 280 ALA A O 1
ATOM 2250 N N . SER A 1 281 ? -18.677 4.181 23.078 1.00 96.88 281 SER A N 1
ATOM 2251 C CA . SER A 1 281 ? -19.800 3.650 23.872 1.00 96.88 281 SER A CA 1
ATOM 2252 C C . SER A 1 281 ? -20.508 4.713 24.720 1.00 96.88 281 SER A C 1
ATOM 2254 O O . SER A 1 281 ? -21.673 4.547 25.075 1.00 96.88 281 SER A O 1
ATOM 2256 N N . ASN A 1 282 ? -19.839 5.835 25.010 1.00 97.06 282 ASN A N 1
ATOM 2257 C CA . ASN A 1 282 ? -20.447 6.981 25.675 1.00 97.06 282 ASN A CA 1
ATOM 2258 C C . ASN A 1 282 ? -20.909 8.005 24.626 1.00 97.06 282 ASN A C 1
ATOM 2260 O O . ASN A 1 282 ? -20.097 8.732 24.055 1.00 97.06 282 ASN A O 1
ATOM 2264 N N . LEU A 1 283 ? -22.222 8.103 24.396 1.00 95.38 283 LEU A N 1
ATOM 2265 C CA . LEU A 1 283 ? -22.796 9.010 23.391 1.00 95.38 283 LEU A CA 1
ATOM 2266 C C . LEU A 1 283 ? -22.482 10.492 23.640 1.00 95.38 283 LEU A C 1
ATOM 2268 O O . LEU A 1 283 ? -22.375 11.260 22.683 1.00 95.38 283 LEU A O 1
ATOM 2272 N N . GLN A 1 284 ? -22.316 10.913 24.897 1.00 96.12 284 GLN A N 1
ATOM 2273 C CA . GLN A 1 284 ? -21.957 12.296 25.206 1.00 96.12 284 GLN A CA 1
ATOM 2274 C C . GLN A 1 284 ? -20.518 12.589 24.776 1.00 96.12 284 GLN A C 1
ATOM 2276 O O . GLN A 1 284 ? -20.257 13.617 24.148 1.00 96.12 284 GLN A O 1
ATOM 2281 N N . ASP A 1 285 ? -19.589 11.682 25.075 1.00 95.25 285 ASP A N 1
ATOM 2282 C CA . ASP A 1 285 ? -18.201 11.821 24.639 1.00 95.25 285 ASP A CA 1
ATOM 2283 C C . ASP A 1 285 ? -18.079 11.671 23.123 1.00 95.25 285 ASP A C 1
ATOM 2285 O O . ASP A 1 285 ? -17.361 12.446 22.492 1.00 95.25 285 ASP A O 1
ATOM 2289 N N . LEU A 1 286 ? -18.837 10.764 22.506 1.00 97.94 286 LEU A N 1
ATOM 2290 C CA . LEU A 1 286 ? -18.905 10.640 21.053 1.00 97.94 286 LEU A CA 1
ATOM 2291 C C . LEU A 1 286 ? -19.386 11.941 20.394 1.00 97.94 286 LEU A C 1
ATOM 2293 O O . LEU A 1 286 ? -18.761 12.411 19.444 1.00 97.94 286 LEU A O 1
ATOM 2297 N N . ARG A 1 287 ? -20.430 12.585 20.938 1.00 98.38 287 ARG A N 1
ATOM 2298 C CA . ARG A 1 287 ? -20.906 13.889 20.449 1.00 98.38 287 ARG A CA 1
ATOM 2299 C C . ARG A 1 287 ? -19.824 14.965 20.560 1.00 98.38 287 ARG A C 1
ATOM 2301 O O . ARG A 1 287 ? -19.661 15.738 19.619 1.00 98.38 287 ARG A O 1
ATOM 2308 N N . LYS A 1 288 ? -19.047 15.004 21.653 1.00 97.94 288 LYS A N 1
ATOM 2309 C CA . LYS A 1 288 ? -17.901 15.931 21.780 1.00 97.94 288 LYS A CA 1
ATOM 2310 C C . LYS A 1 288 ? -16.867 15.694 20.677 1.00 97.94 288 LYS A C 1
ATOM 2312 O O . LYS A 1 288 ? -16.388 16.654 20.081 1.00 97.94 288 LYS A O 1
ATOM 2317 N N . HIS A 1 289 ? -16.561 14.435 20.369 1.00 98.19 289 HIS A N 1
ATOM 2318 C CA . HIS A 1 289 ? -15.640 14.088 19.288 1.00 98.19 289 HIS A CA 1
ATOM 2319 C C . HIS A 1 289 ? -16.192 14.463 17.907 1.00 98.19 289 HIS A C 1
ATOM 2321 O O . HIS A 1 289 ? -15.440 14.972 17.083 1.00 98.19 289 HIS A O 1
ATOM 2327 N N . PHE A 1 290 ? -17.490 14.282 17.647 1.00 98.44 290 PHE A N 1
ATOM 2328 C CA . PHE A 1 290 ? -18.097 14.690 16.372 1.00 98.44 290 PHE A CA 1
ATOM 2329 C C . PHE A 1 290 ? -18.099 16.212 16.216 1.00 98.44 290 PHE A C 1
ATOM 2331 O O . PHE A 1 290 ? -17.755 16.718 15.153 1.00 98.44 290 PHE A O 1
ATOM 2338 N N . MET A 1 291 ? -18.386 16.954 17.287 1.00 97.50 291 MET A N 1
ATOM 2339 C CA . MET A 1 291 ? -18.243 18.411 17.280 1.00 97.50 291 MET A CA 1
ATOM 2340 C C . MET A 1 291 ? -16.790 18.838 17.046 1.00 97.50 291 MET A C 1
ATOM 2342 O O . MET A 1 291 ? -16.549 19.734 16.246 1.00 97.50 291 MET A O 1
ATOM 2346 N N . PHE A 1 292 ? -15.815 18.171 17.674 1.00 96.75 292 PHE A N 1
ATOM 2347 C CA . PHE A 1 292 ? -14.391 18.407 17.415 1.00 96.75 292 PHE A CA 1
ATOM 2348 C C . PHE A 1 292 ? -14.019 18.144 15.947 1.00 96.75 292 PHE A C 1
ATOM 2350 O O . PHE A 1 292 ? -13.295 18.943 15.354 1.00 96.75 292 PHE A O 1
ATOM 2357 N N . ILE A 1 293 ? -14.542 17.066 15.351 1.00 97.19 293 ILE A N 1
ATOM 2358 C CA . ILE A 1 293 ? -14.375 16.744 13.929 1.00 97.19 293 ILE A CA 1
ATOM 2359 C C . ILE A 1 293 ? -14.889 17.905 13.065 1.00 97.19 293 ILE A C 1
ATOM 2361 O O . ILE A 1 293 ? -14.135 18.430 12.248 1.00 97.19 293 ILE A O 1
ATOM 2365 N N . LYS A 1 294 ? -16.125 18.367 13.292 1.00 95.44 294 LYS A N 1
ATOM 2366 C CA . LYS A 1 294 ? -16.717 19.474 12.522 1.00 95.44 294 LYS A CA 1
ATOM 2367 C C . LYS A 1 294 ? -15.968 20.790 12.720 1.00 95.44 294 LYS A C 1
ATOM 2369 O O . LYS A 1 294 ? -15.702 21.475 11.738 1.00 95.44 294 LYS A O 1
ATOM 2374 N N . ALA A 1 295 ? -15.602 21.114 13.960 1.00 94.50 295 ALA A N 1
ATOM 2375 C CA . ALA A 1 295 ? -14.905 22.351 14.302 1.00 94.50 295 ALA A CA 1
ATOM 2376 C C . ALA A 1 295 ? -13.566 22.491 13.566 1.00 94.50 295 ALA A C 1
ATOM 2378 O O . ALA A 1 295 ? -13.208 23.595 13.195 1.00 94.50 295 ALA A O 1
ATOM 2379 N N . HIS A 1 296 ? -12.880 21.3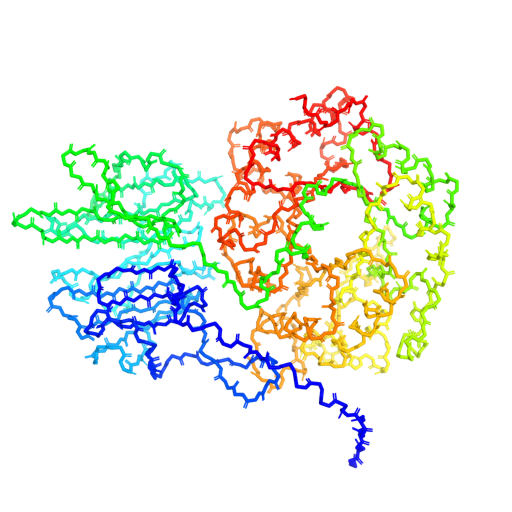79 13.288 1.00 94.00 296 HIS A N 1
ATOM 2380 C CA . HIS A 1 296 ? -11.591 21.374 12.588 1.00 94.00 296 HIS A CA 1
ATOM 2381 C C . HIS A 1 296 ? -11.711 20.976 11.107 1.00 94.00 296 HIS A C 1
ATOM 2383 O O . HIS A 1 296 ? -10.743 20.490 10.517 1.00 94.00 296 HIS A O 1
ATOM 2389 N N . GLY A 1 297 ? -12.900 21.126 10.507 1.00 91.62 297 GLY A N 1
ATOM 2390 C CA . GLY A 1 297 ? -13.139 20.896 9.077 1.00 91.62 297 GLY A CA 1
ATOM 2391 C C . GLY A 1 297 ? -12.969 19.440 8.617 1.00 91.62 297 GLY A C 1
ATOM 2392 O O . GLY A 1 297 ? -12.691 19.173 7.445 1.00 91.62 297 GLY A O 1
ATOM 2393 N N . MET A 1 298 ? -13.115 18.489 9.539 1.00 96.56 298 MET A N 1
ATOM 2394 C CA . MET A 1 298 ? -13.145 17.054 9.269 1.00 96.56 298 MET A CA 1
ATOM 2395 C C . MET A 1 298 ? -14.600 16.558 9.119 1.00 96.56 298 MET A C 1
ATOM 2397 O O . MET A 1 298 ? -15.552 17.257 9.466 1.00 96.56 298 MET A O 1
ATOM 2401 N N . ASN A 1 299 ? -14.794 15.354 8.571 1.00 97.94 299 ASN A N 1
ATOM 2402 C CA . ASN A 1 299 ? -16.113 14.836 8.164 1.00 97.94 299 ASN A CA 1
ATOM 2403 C C . ASN A 1 299 ? -16.297 13.315 8.350 1.00 97.94 299 ASN A C 1
ATOM 2405 O O . ASN A 1 299 ? -17.282 12.744 7.880 1.00 97.94 299 ASN A O 1
ATOM 2409 N N . ALA A 1 300 ? -15.346 12.633 8.985 1.00 98.62 300 ALA A N 1
ATOM 2410 C CA . ALA A 1 300 ? -15.368 11.189 9.161 1.00 98.62 300 ALA A CA 1
ATOM 2411 C C . ALA A 1 300 ? -14.883 10.784 10.552 1.00 98.62 300 ALA A C 1
ATOM 2413 O O . ALA A 1 300 ? -14.112 11.493 11.202 1.00 98.62 300 ALA A O 1
ATOM 2414 N N . VAL A 1 301 ? -15.290 9.596 10.983 1.00 98.81 301 VAL A N 1
ATOM 2415 C CA . VAL A 1 301 ? -14.797 8.960 12.203 1.00 98.81 301 VAL A CA 1
ATOM 2416 C C . VAL A 1 301 ? -14.534 7.486 11.940 1.00 98.81 301 VAL A C 1
ATOM 2418 O O . VAL A 1 301 ? -15.297 6.820 11.242 1.00 98.81 301 VAL A O 1
ATOM 2421 N N . VAL A 1 302 ? -13.449 6.974 12.508 1.00 98.88 302 VAL A N 1
ATOM 2422 C CA . VAL A 1 302 ? -13.122 5.550 12.492 1.00 98.88 302 VAL A CA 1
ATOM 2423 C C . VAL A 1 302 ? -13.384 4.985 13.876 1.00 98.88 302 VAL A C 1
ATOM 2425 O O . VAL A 1 302 ? -12.801 5.477 14.836 1.00 98.88 302 VAL A O 1
ATOM 2428 N N . ILE A 1 303 ? -14.229 3.963 13.993 1.00 98.75 303 ILE A N 1
ATOM 2429 C CA . ILE A 1 303 ? -14.567 3.329 15.277 1.00 98.75 303 ILE A CA 1
ATOM 2430 C C . ILE A 1 303 ? -14.221 1.843 15.214 1.00 98.75 303 ILE A C 1
ATOM 2432 O O . ILE A 1 303 ? -14.494 1.184 14.211 1.00 98.75 303 ILE A O 1
ATOM 2436 N N . ASP A 1 304 ? -13.647 1.303 16.286 1.00 97.75 304 ASP A N 1
ATOM 2437 C CA . ASP A 1 304 ? -13.419 -0.137 16.418 1.00 97.75 304 ASP A CA 1
ATOM 2438 C C . ASP A 1 304 ? -14.728 -0.909 16.592 1.00 97.75 304 ASP A C 1
ATOM 2440 O O . ASP A 1 304 ? -15.303 -0.933 17.681 1.00 97.75 304 ASP A O 1
ATOM 2444 N N . PHE A 1 305 ? -15.158 -1.605 15.539 1.00 98.44 305 PHE A N 1
ATOM 2445 C CA . PHE A 1 305 ? -16.232 -2.605 15.616 1.00 98.44 305 PHE A CA 1
ATOM 2446 C C . PHE A 1 305 ? -15.695 -4.018 15.849 1.00 98.44 305 PHE A C 1
ATOM 2448 O O . PHE A 1 305 ? -16.416 -4.879 16.359 1.00 98.44 305 PHE A O 1
ATOM 2455 N N . LYS A 1 306 ? -14.418 -4.242 15.515 1.00 98.06 306 LYS A N 1
ATOM 2456 C CA . LYS A 1 306 ? -13.641 -5.404 15.947 1.00 98.06 306 LYS A CA 1
ATOM 2457 C C . LYS A 1 306 ? -12.218 -4.984 16.308 1.00 98.06 306 LYS A C 1
ATOM 2459 O O . LYS A 1 306 ? -11.488 -4.519 15.431 1.00 98.06 306 LYS A O 1
ATOM 2464 N N . ASP A 1 307 ? -11.854 -5.136 17.581 1.00 95.75 307 ASP A N 1
ATOM 2465 C CA . ASP A 1 307 ? -10.563 -4.692 18.122 1.00 95.75 307 ASP A CA 1
ATOM 2466 C C . ASP A 1 307 ? -9.423 -5.696 17.866 1.00 95.75 307 ASP A C 1
ATOM 2468 O O . ASP A 1 307 ? -9.625 -6.782 17.318 1.00 95.75 307 ASP A O 1
ATOM 2472 N N . ASP A 1 308 ? -8.196 -5.333 18.247 1.00 91.94 308 ASP A N 1
ATOM 2473 C CA . ASP A 1 308 ? -6.998 -6.146 18.009 1.00 91.94 308 ASP A CA 1
ATOM 2474 C C . ASP A 1 308 ? -6.803 -7.314 18.989 1.00 91.94 308 ASP A C 1
ATOM 2476 O O . ASP A 1 308 ? -5.848 -8.084 18.849 1.00 91.94 308 ASP A O 1
ATOM 2480 N N . PHE A 1 309 ? -7.730 -7.479 19.935 1.00 95.06 309 PHE A N 1
ATOM 2481 C CA . PHE A 1 309 ? -7.904 -8.693 20.729 1.00 95.06 309 PHE A CA 1
ATOM 2482 C C . PHE A 1 309 ? -8.971 -9.617 20.123 1.00 95.06 309 PHE A C 1
ATOM 2484 O O . PHE A 1 309 ? -9.179 -10.723 20.619 1.00 95.06 309 PHE A O 1
ATOM 2491 N N . GLY A 1 310 ? -9.633 -9.205 19.038 1.00 97.00 310 GLY A N 1
ATOM 2492 C CA . GLY A 1 310 ? -10.672 -9.976 18.365 1.00 97.00 310 GLY A CA 1
ATOM 2493 C C . GLY A 1 310 ? -12.065 -9.819 18.970 1.00 97.00 310 GLY A C 1
ATOM 2494 O O . GLY A 1 310 ? -12.964 -10.573 18.596 1.00 97.00 310 GLY A O 1
ATOM 2495 N N . TYR A 1 311 ? -12.280 -8.870 19.890 1.00 98.25 311 TYR A N 1
ATOM 2496 C CA . TYR A 1 311 ? -13.626 -8.598 20.390 1.00 98.25 311 TYR A CA 1
ATOM 2497 C C . TYR A 1 311 ? -14.451 -7.859 19.345 1.00 98.25 311 TYR A C 1
ATOM 2499 O O . TYR A 1 311 ? -14.018 -6.833 18.827 1.00 98.25 311 TYR A O 1
ATOM 2507 N N . ILE A 1 312 ? -15.671 -8.333 19.111 1.00 98.62 312 ILE A N 1
ATOM 2508 C CA . ILE A 1 312 ? -16.693 -7.638 18.331 1.00 98.62 312 ILE A CA 1
ATOM 2509 C C . ILE A 1 312 ? -17.486 -6.759 19.287 1.00 98.62 312 ILE A C 1
ATOM 2511 O O . ILE A 1 312 ? -18.115 -7.257 20.221 1.00 98.62 312 ILE A O 1
ATOM 2515 N N . THR A 1 313 ? -17.432 -5.450 19.082 1.00 98.25 313 THR A N 1
ATOM 2516 C CA . THR A 1 313 ? -17.783 -4.462 20.114 1.00 98.25 313 THR A CA 1
ATOM 2517 C C . THR A 1 313 ? -19.256 -4.047 20.098 1.00 98.25 313 THR A C 1
ATOM 2519 O O . THR A 1 313 ? -19.648 -3.106 20.780 1.00 98.25 313 THR A O 1
ATOM 2522 N N . TYR A 1 314 ? -20.094 -4.772 19.362 1.00 98.19 314 TYR A N 1
ATOM 2523 C CA . TYR A 1 314 ? -21.543 -4.597 19.276 1.00 98.19 314 TYR A CA 1
ATOM 2524 C C . TYR A 1 314 ? -22.250 -5.949 19.422 1.00 98.19 314 TYR A C 1
ATOM 2526 O O . TYR A 1 314 ? -21.602 -6.996 19.451 1.00 98.19 314 TYR A O 1
ATOM 2534 N N . ASN A 1 315 ? -23.581 -5.942 19.520 1.00 97.56 315 ASN A N 1
ATOM 2535 C CA . ASN A 1 315 ? -24.381 -7.159 19.683 1.00 97.56 315 ASN A CA 1
ATOM 2536 C C . ASN A 1 315 ? -24.531 -7.964 18.373 1.00 97.56 315 ASN A C 1
ATOM 2538 O O . ASN A 1 315 ? -25.619 -8.046 17.799 1.00 97.56 315 ASN A O 1
ATOM 2542 N N . SER A 1 316 ? -23.423 -8.530 17.895 1.00 98.06 316 SER A N 1
ATOM 2543 C CA . SER A 1 316 ? -23.372 -9.335 16.671 1.00 98.06 316 SER A CA 1
ATOM 2544 C C . SER A 1 316 ? -24.182 -10.624 16.787 1.00 98.06 316 SER A C 1
ATOM 2546 O O . SER A 1 316 ? -24.237 -11.231 17.855 1.00 98.06 316 SER A O 1
ATOM 2548 N N . GLN A 1 317 ? -24.782 -11.074 15.686 1.00 97.88 317 GLN A N 1
ATOM 2549 C CA . GLN A 1 317 ? -25.510 -12.344 15.583 1.00 97.88 317 GLN A CA 1
ATOM 2550 C C . GLN A 1 317 ? -24.704 -13.437 14.864 1.00 97.88 317 GLN A C 1
ATOM 2552 O O . GLN A 1 317 ? -25.208 -14.534 14.613 1.00 97.88 317 GLN A O 1
ATOM 2557 N N . VAL A 1 318 ? -23.433 -13.177 14.541 1.00 98.19 318 VAL A N 1
ATOM 2558 C CA . VAL A 1 318 ? -22.567 -14.151 13.869 1.00 98.19 318 VAL A CA 1
ATOM 2559 C C . VAL A 1 318 ? -22.298 -15.338 14.794 1.00 98.19 318 VAL A C 1
ATOM 2561 O O . VAL A 1 318 ? -21.655 -15.211 15.834 1.00 98.19 318 VAL A O 1
ATOM 2564 N N . LYS A 1 319 ? -22.759 -16.529 14.395 1.00 98.19 319 LYS A N 1
ATOM 2565 C CA . LYS A 1 319 ? -22.682 -17.759 15.204 1.00 98.19 319 LYS A CA 1
ATOM 2566 C C . LYS A 1 319 ? -21.271 -18.042 15.730 1.00 98.19 319 LYS A C 1
ATOM 2568 O O . LYS A 1 319 ? -21.090 -18.223 16.931 1.00 98.19 319 LYS A O 1
ATOM 2573 N N . MET A 1 320 ? -20.268 -18.027 14.849 1.00 98.00 320 MET A N 1
ATOM 2574 C CA . MET A 1 320 ? -18.881 -18.309 15.239 1.00 98.00 320 MET A CA 1
ATOM 2575 C C . MET A 1 320 ? -18.331 -17.264 16.228 1.00 98.00 320 MET A C 1
ATOM 2577 O O . MET A 1 320 ? -17.496 -17.606 17.059 1.00 98.00 320 MET A O 1
ATOM 2581 N N . ALA A 1 321 ? -18.826 -16.020 16.218 1.00 98.06 321 ALA A N 1
ATOM 2582 C CA . ALA A 1 321 ? -18.411 -15.009 17.192 1.00 98.06 321 ALA A CA 1
ATOM 2583 C C . ALA A 1 321 ? -18.875 -15.343 18.614 1.00 98.06 321 ALA A C 1
ATOM 2585 O O . ALA A 1 321 ? -18.123 -15.158 19.574 1.00 98.06 321 ALA A O 1
ATOM 2586 N N . HIS A 1 322 ? -20.101 -15.853 18.756 1.00 98.38 322 HIS A N 1
ATOM 2587 C CA . HIS A 1 322 ? -20.630 -16.320 20.041 1.00 98.38 322 HIS A CA 1
ATOM 2588 C C . HIS A 1 322 ? -19.873 -17.549 20.536 1.00 98.38 322 HIS A C 1
ATOM 2590 O O . HIS A 1 322 ? -19.443 -17.590 21.688 1.00 98.38 322 HIS A O 1
ATOM 2596 N N . GLU A 1 323 ? -19.631 -18.516 19.651 1.00 98.12 323 GLU A N 1
ATOM 2597 C CA . GLU A 1 323 ? -18.877 -19.732 19.977 1.00 98.12 323 GLU A CA 1
ATOM 2598 C C . GLU A 1 323 ? -17.424 -19.426 20.387 1.00 98.12 323 GLU A C 1
ATOM 2600 O O . GLU A 1 323 ? -16.911 -20.012 21.342 1.00 98.12 323 GLU A O 1
ATOM 2605 N N . ALA A 1 324 ? -16.783 -18.452 19.732 1.00 97.81 324 ALA A N 1
ATOM 2606 C CA . ALA A 1 324 ? -15.449 -17.960 20.078 1.00 97.81 324 ALA A CA 1
ATOM 2607 C C . ALA A 1 324 ? -15.428 -17.020 21.302 1.00 97.81 324 ALA A C 1
ATOM 2609 O O . ALA A 1 324 ? -14.355 -16.565 21.709 1.00 97.81 324 ALA A O 1
ATOM 2610 N N . LYS A 1 325 ? -16.589 -16.711 21.905 1.00 98.25 325 LYS A N 1
ATOM 2611 C CA . LYS A 1 325 ? -16.738 -15.745 23.013 1.00 98.25 325 LYS A CA 1
ATOM 2612 C C . LYS A 1 325 ? -16.117 -14.380 22.679 1.00 98.25 325 LYS A C 1
ATOM 2614 O O . LYS A 1 325 ? -15.424 -13.767 23.502 1.00 98.25 325 LYS A O 1
ATOM 2619 N N . ALA A 1 326 ? -16.331 -13.946 21.439 1.00 98.38 326 ALA A N 1
ATOM 2620 C CA . ALA A 1 326 ? -15.797 -12.714 20.875 1.00 98.38 326 ALA A CA 1
ATOM 2621 C C . ALA A 1 326 ? -16.753 -11.521 21.017 1.00 98.38 326 ALA A C 1
ATOM 2623 O O . ALA A 1 326 ? -16.307 -10.379 20.973 1.00 98.38 326 ALA A O 1
ATOM 2624 N N . VAL A 1 327 ? -18.054 -11.751 21.213 1.00 98.56 327 VAL A N 1
ATOM 2625 C CA . VAL A 1 327 ? -19.050 -10.673 21.318 1.00 98.56 327 VAL A CA 1
ATOM 2626 C C . VAL A 1 327 ? -18.923 -9.946 22.662 1.00 98.56 327 VAL A C 1
ATOM 2628 O O . VAL A 1 327 ? -19.074 -10.547 23.724 1.00 98.56 327 VAL A O 1
ATOM 2631 N N . ARG A 1 328 ? -18.655 -8.637 22.612 1.00 97.50 328 ARG A N 1
ATOM 2632 C CA . ARG A 1 328 ? -18.611 -7.717 23.756 1.00 97.50 328 ARG A CA 1
ATOM 2633 C C . ARG A 1 328 ? -19.448 -6.477 23.410 1.00 97.50 328 ARG A C 1
ATOM 2635 O O . ARG A 1 328 ? -18.896 -5.511 22.892 1.00 97.50 328 ARG A O 1
ATOM 2642 N N . PRO A 1 329 ? -20.768 -6.495 23.653 1.00 95.69 329 PRO A N 1
ATOM 2643 C CA . PRO A 1 329 ? -21.697 -5.507 23.109 1.00 95.69 329 PRO A CA 1
ATOM 2644 C C . PRO A 1 329 ? -21.601 -4.165 23.850 1.00 95.69 329 PRO A C 1
ATOM 2646 O O . PRO A 1 329 ? -22.348 -3.904 24.785 1.00 95.69 329 PRO A O 1
ATOM 2649 N N . MET A 1 330 ? -20.655 -3.322 23.440 1.00 96.69 330 MET A N 1
ATOM 2650 C CA . MET A 1 330 ? -20.413 -1.992 24.010 1.00 96.69 330 MET A CA 1
ATOM 2651 C C . MET A 1 330 ? -21.116 -0.880 23.226 1.00 96.69 330 MET A C 1
ATOM 2653 O O . MET A 1 330 ? -21.501 0.130 23.804 1.00 96.69 330 MET A O 1
ATOM 2657 N N . LEU A 1 331 ? -21.232 -1.041 21.908 1.00 98.00 331 LEU A N 1
ATOM 2658 C CA . LEU A 1 331 ? -21.724 -0.019 20.992 1.00 98.00 331 LEU A CA 1
ATOM 2659 C C . LEU A 1 331 ? -23.210 -0.218 20.682 1.00 98.00 331 LEU A C 1
ATOM 2661 O O . LEU A 1 331 ? -23.614 -1.279 20.199 1.00 98.00 331 LEU A O 1
ATOM 2665 N N . ASP A 1 332 ? -23.997 0.844 20.864 1.00 97.31 332 ASP A N 1
ATOM 2666 C CA . ASP A 1 332 ? -25.325 0.973 20.265 1.00 97.31 332 ASP A CA 1
ATOM 2667 C C . ASP A 1 332 ? -25.192 1.596 18.869 1.00 97.31 332 ASP A C 1
ATOM 2669 O O . ASP A 1 332 ? -25.101 2.814 18.701 1.00 97.31 332 ASP A O 1
ATOM 2673 N N . ILE A 1 333 ? -25.172 0.740 17.847 1.00 97.31 333 ILE A N 1
ATOM 2674 C CA . ILE A 1 333 ? -24.964 1.164 16.456 1.00 97.31 333 ILE A CA 1
ATOM 2675 C C . ILE A 1 333 ? -26.082 2.094 15.976 1.00 97.31 333 ILE A C 1
ATOM 2677 O O . ILE A 1 333 ? -25.808 3.028 15.224 1.00 97.31 333 ILE A O 1
ATOM 2681 N N . LYS A 1 334 ? -27.327 1.894 16.430 1.00 97.12 334 LYS A N 1
ATOM 2682 C CA . LYS A 1 334 ? -28.457 2.733 16.008 1.00 97.12 334 LYS A CA 1
ATOM 2683 C C . LYS A 1 334 ? -28.309 4.148 16.551 1.00 97.12 334 LYS A C 1
ATOM 2685 O O . LYS A 1 334 ? -28.499 5.110 15.807 1.00 97.12 334 LYS A O 1
ATOM 2690 N N . ALA A 1 335 ? -27.927 4.276 17.820 1.00 98.00 335 ALA A N 1
ATOM 2691 C CA . ALA A 1 335 ? -27.681 5.579 18.425 1.00 98.00 335 ALA A CA 1
ATOM 2692 C C . ALA A 1 335 ? -26.477 6.291 17.781 1.00 98.00 335 ALA A C 1
ATOM 2694 O O . ALA A 1 335 ? -26.555 7.482 17.483 1.00 98.00 335 ALA A O 1
ATOM 2695 N N . ILE A 1 336 ? -25.395 5.558 17.493 1.00 98.50 336 ILE A N 1
ATOM 2696 C CA . ILE A 1 336 ? -24.209 6.095 16.805 1.00 98.50 336 ILE A CA 1
ATOM 2697 C C . ILE A 1 336 ? -24.557 6.579 15.391 1.00 98.50 336 ILE A C 1
ATOM 2699 O O . ILE A 1 336 ? -24.166 7.684 15.023 1.00 98.50 336 ILE A O 1
ATOM 2703 N N . ARG A 1 337 ? -25.310 5.790 14.612 1.00 98.31 337 ARG A N 1
ATOM 2704 C CA . ARG A 1 337 ? -25.785 6.168 13.269 1.00 98.31 337 ARG A CA 1
ATOM 2705 C C . ARG A 1 337 ? -26.653 7.419 13.314 1.00 98.31 337 ARG A C 1
ATOM 2707 O O . ARG A 1 337 ? -26.392 8.347 12.562 1.00 98.31 337 ARG A O 1
ATOM 2714 N N . THR A 1 338 ? -27.609 7.475 14.243 1.00 98.38 338 THR A N 1
ATOM 2715 C CA . THR A 1 338 ? -28.486 8.645 14.426 1.00 98.38 338 THR A CA 1
ATOM 2716 C C . THR A 1 338 ? -27.662 9.904 14.692 1.00 98.38 338 THR A C 1
ATOM 2718 O O . THR A 1 338 ? -27.822 10.908 14.007 1.00 98.38 338 THR A O 1
ATOM 2721 N N . LEU A 1 339 ? -26.707 9.834 15.624 1.00 98.50 339 LEU A N 1
ATOM 2722 C CA . LEU A 1 339 ? -25.818 10.955 15.928 1.00 98.50 339 LEU A CA 1
ATOM 2723 C C . LEU A 1 339 ? -24.929 11.347 14.735 1.00 98.50 339 LEU A C 1
ATOM 2725 O O . LEU A 1 339 ? -24.622 12.523 14.543 1.00 98.50 339 LEU A O 1
ATOM 2729 N N . ALA A 1 340 ? -24.486 10.366 13.951 1.00 98.50 340 ALA A N 1
ATOM 2730 C CA . ALA A 1 340 ? -23.680 10.604 12.764 1.00 98.50 340 ALA A CA 1
ATOM 2731 C C . ALA A 1 340 ? -24.490 11.276 11.648 1.00 98.50 340 ALA A C 1
ATOM 2733 O O . ALA A 1 340 ? -23.967 12.174 10.997 1.00 98.50 340 ALA A O 1
ATOM 2734 N N . ASP A 1 341 ? -25.761 10.909 11.473 1.00 98.25 341 ASP A N 1
ATOM 2735 C CA . ASP A 1 341 ? -26.681 11.573 10.542 1.00 98.25 341 ASP A CA 1
ATOM 2736 C C . ASP A 1 341 ? -26.974 13.013 10.971 1.00 98.25 341 ASP A C 1
ATOM 2738 O O . ASP A 1 341 ? -26.893 13.925 10.152 1.00 98.25 341 ASP A O 1
ATOM 2742 N N . GLU A 1 342 ? -27.236 13.238 12.264 1.00 98.25 342 GLU A N 1
ATOM 2743 C CA . GLU A 1 342 ? -27.471 14.576 12.826 1.00 98.25 342 GLU A CA 1
ATOM 2744 C C . GLU A 1 342 ? -26.319 15.553 12.552 1.00 98.25 342 GLU A C 1
ATOM 2746 O O . GLU A 1 342 ? -26.547 16.748 12.365 1.00 98.25 342 GLU A O 1
ATOM 2751 N N . LEU A 1 343 ? -25.076 15.061 12.569 1.00 98.00 343 LEU A N 1
ATOM 2752 C CA . LEU A 1 343 ? -23.870 15.886 12.450 1.00 98.00 343 LEU A CA 1
ATOM 2753 C C . LEU A 1 343 ? -23.166 15.752 11.092 1.00 98.00 343 LEU A C 1
ATOM 2755 O O . LEU A 1 343 ? -22.124 16.385 10.883 1.00 98.00 343 LEU A O 1
ATOM 2759 N N . ASP A 1 344 ? -23.743 14.985 10.163 1.00 97.62 344 ASP A N 1
ATOM 2760 C CA . ASP A 1 344 ? -23.173 14.678 8.848 1.00 97.62 344 ASP A CA 1
ATOM 2761 C C . ASP A 1 344 ? -21.728 14.149 8.968 1.00 97.62 344 ASP A C 1
ATOM 2763 O O . ASP A 1 344 ? -20.754 14.762 8.520 1.00 97.62 344 ASP A O 1
ATOM 2767 N N . ILE A 1 345 ? -21.592 13.028 9.682 1.00 98.56 345 ILE A N 1
ATOM 2768 C CA . ILE A 1 345 ? -20.335 12.318 9.928 1.00 98.56 345 ILE A CA 1
ATOM 2769 C C . ILE A 1 345 ? -20.361 10.967 9.215 1.00 98.56 345 ILE A C 1
ATOM 2771 O O . ILE A 1 345 ? -21.264 10.153 9.398 1.00 98.56 345 ILE A O 1
ATOM 2775 N N . HIS A 1 346 ? -19.316 10.701 8.436 1.00 98.62 346 HIS A N 1
ATOM 2776 C CA . HIS A 1 346 ? -19.115 9.419 7.765 1.00 98.62 346 HIS A CA 1
ATOM 2777 C C . HIS A 1 346 ? -18.539 8.376 8.730 1.00 98.62 346 HIS A C 1
ATOM 2779 O O . HIS A 1 346 ? -17.440 8.560 9.264 1.00 98.62 346 HIS A O 1
ATOM 2785 N N . LEU A 1 347 ? -19.266 7.280 8.942 1.00 98.75 347 LEU A N 1
ATOM 2786 C CA . LEU A 1 347 ? -18.905 6.200 9.858 1.00 98.75 347 LEU A CA 1
ATOM 2787 C C . LEU A 1 347 ? -18.053 5.135 9.164 1.00 98.75 347 LEU A C 1
ATOM 2789 O O . LEU A 1 347 ? -18.536 4.366 8.331 1.00 98.75 347 LEU A O 1
ATOM 2793 N N . ILE A 1 348 ? -16.792 5.039 9.575 1.00 98.88 348 ILE A N 1
ATOM 2794 C CA . ILE A 1 348 ? -15.861 4.006 9.127 1.00 98.88 348 ILE A CA 1
ATOM 2795 C C . ILE A 1 348 ? -15.747 2.952 10.227 1.00 98.88 348 ILE A C 1
ATOM 2797 O O . ILE A 1 348 ? -15.227 3.225 11.312 1.00 98.88 348 ILE A O 1
ATOM 2801 N N . ALA A 1 349 ? -16.201 1.731 9.955 1.00 98.75 349 ALA A N 1
ATOM 2802 C CA . ALA A 1 349 ? -15.985 0.625 10.872 1.00 98.75 349 ALA A CA 1
ATOM 2803 C C . ALA A 1 349 ? -14.587 0.047 10.679 1.00 98.75 349 ALA A C 1
ATOM 2805 O O . ALA A 1 349 ? -14.322 -0.650 9.696 1.00 98.75 349 ALA A O 1
ATOM 2806 N N . ARG A 1 350 ? -13.697 0.303 11.639 1.00 98.56 350 ARG A N 1
ATOM 2807 C CA . ARG A 1 350 ? -12.420 -0.396 11.717 1.00 98.56 350 ARG A CA 1
ATOM 2808 C C . ARG A 1 350 ? -12.640 -1.805 12.236 1.00 98.56 350 ARG A C 1
ATOM 2810 O O . ARG A 1 350 ? -13.313 -2.037 13.245 1.00 98.56 350 ARG A O 1
ATOM 2817 N N . PHE A 1 351 ? -12.051 -2.740 11.510 1.00 93.00 351 PHE A N 1
ATOM 2818 C CA . PHE A 1 351 ? -12.254 -4.158 11.702 1.00 93.00 351 PHE A CA 1
ATOM 2819 C C . PHE A 1 351 ? -10.927 -4.906 11.535 1.00 93.00 351 PHE A C 1
ATOM 2821 O O . PHE A 1 351 ? -10.375 -4.982 10.435 1.00 93.00 351 PHE A O 1
ATOM 2828 N N . VAL A 1 352 ? -10.392 -5.452 12.629 1.00 97.81 352 VAL A N 1
ATOM 2829 C CA . VAL A 1 352 ? -9.129 -6.207 12.630 1.00 97.81 352 VAL A CA 1
ATOM 2830 C C . VAL A 1 352 ? -9.331 -7.630 12.095 1.00 97.81 352 VAL A C 1
ATOM 2832 O O . VAL A 1 352 ? -10.173 -8.362 12.609 1.00 97.81 352 VAL A O 1
ATOM 2835 N N . LEU A 1 353 ? -8.542 -8.051 11.097 1.00 97.88 353 LEU A N 1
ATOM 2836 C CA . LEU A 1 353 ? -8.678 -9.368 10.454 1.00 97.88 353 LEU A CA 1
ATOM 2837 C C . LEU A 1 353 ? -7.922 -10.492 11.165 1.00 97.88 353 LEU A C 1
ATOM 2839 O O . LEU A 1 353 ? -8.546 -11.381 11.742 1.00 97.88 353 LEU A O 1
ATOM 2843 N N . PHE A 1 354 ? -6.587 -10.483 11.074 1.00 97.75 354 PHE A N 1
ATOM 2844 C CA . PHE A 1 354 ? -5.776 -11.672 11.368 1.00 97.75 354 PHE A CA 1
ATOM 2845 C C . PHE A 1 354 ? -5.029 -11.617 12.704 1.00 97.75 354 PHE A C 1
ATOM 2847 O O . PHE A 1 354 ? -4.537 -12.651 13.151 1.00 97.75 354 PHE A O 1
ATOM 2854 N N . LYS A 1 355 ? -4.965 -10.453 13.363 1.00 97.25 355 LYS A N 1
ATOM 2855 C CA . LYS A 1 355 ? -4.520 -10.336 14.760 1.00 97.25 355 LYS A CA 1
ATOM 2856 C C . LYS A 1 355 ? -5.747 -10.463 15.667 1.00 97.25 355 LYS A C 1
ATOM 2858 O O . LYS A 1 355 ? -6.444 -9.484 15.900 1.00 97.25 355 LYS A O 1
ATOM 2863 N N . ASP A 1 356 ? -6.058 -11.682 16.091 1.00 97.44 356 ASP A N 1
ATOM 2864 C CA . ASP A 1 356 ? -7.328 -12.023 16.736 1.00 97.44 356 ASP A CA 1
ATOM 2865 C C . ASP A 1 356 ? -7.100 -13.074 17.830 1.00 97.44 356 ASP A C 1
ATOM 2867 O O . ASP A 1 356 ? -6.877 -14.250 17.541 1.00 97.44 356 ASP A O 1
ATOM 2871 N N . GLU A 1 357 ? -7.137 -12.657 19.098 1.00 97.25 357 GLU A N 1
ATOM 2872 C CA . GLU A 1 357 ? -6.948 -13.567 20.232 1.00 97.25 357 GLU A CA 1
ATOM 2873 C C . GLU A 1 357 ? -8.129 -14.526 20.411 1.00 97.25 357 GLU A C 1
ATOM 2875 O O . GLU A 1 357 ? -7.934 -15.691 20.768 1.00 97.25 357 GLU A O 1
ATOM 2880 N N . LYS A 1 358 ? -9.356 -14.068 20.153 1.00 98.00 358 LYS A N 1
ATOM 2881 C CA . LYS A 1 358 ? -10.564 -14.879 20.335 1.00 98.00 358 LYS A CA 1
ATOM 2882 C C . LYS A 1 358 ? -10.584 -16.057 19.389 1.00 98.00 358 LYS A C 1
ATOM 2884 O O . LYS A 1 358 ? -10.694 -17.200 19.831 1.00 98.00 358 LYS A O 1
ATOM 2889 N N . LEU A 1 359 ? -10.388 -15.789 18.107 1.00 97.38 359 LEU A N 1
ATOM 2890 C CA . LEU A 1 359 ? -10.354 -16.825 17.093 1.00 97.38 359 LEU A CA 1
ATOM 2891 C C . LEU A 1 359 ? -9.079 -17.673 17.187 1.00 97.38 359 LEU A C 1
ATOM 2893 O O . LEU A 1 359 ? -9.132 -18.873 16.932 1.00 97.38 359 LEU A O 1
ATOM 2897 N N . TYR A 1 360 ? -7.959 -17.098 17.642 1.00 97.38 360 TYR A N 1
ATOM 2898 C CA . TYR A 1 360 ? -6.745 -17.860 17.945 1.00 97.38 360 TYR A CA 1
ATOM 2899 C C . TYR A 1 360 ? -6.971 -18.924 19.022 1.00 97.38 360 TYR A C 1
ATOM 2901 O O . TYR A 1 360 ? -6.374 -19.991 18.937 1.00 97.38 360 TYR A O 1
ATOM 2909 N N . ARG A 1 361 ? -7.777 -18.650 20.058 1.00 97.31 361 ARG A N 1
ATOM 2910 C CA . ARG A 1 361 ? -8.054 -19.600 21.157 1.00 97.31 361 ARG A CA 1
ATOM 2911 C C . ARG A 1 361 ? -9.219 -20.546 20.869 1.00 97.31 361 ARG A C 1
ATOM 2913 O O . ARG A 1 361 ? -9.335 -21.577 21.528 1.00 97.31 361 ARG A O 1
ATOM 2920 N N . TYR A 1 362 ? -10.084 -20.189 19.930 1.00 97.94 362 TYR A N 1
ATOM 2921 C CA . TYR A 1 362 ? -11.265 -20.965 19.573 1.00 97.94 362 TYR A CA 1
ATOM 2922 C C . TYR A 1 362 ? -10.907 -22.313 18.920 1.00 97.94 362 TYR A C 1
ATOM 2924 O O . TYR A 1 362 ? -9.851 -22.456 18.301 1.00 97.94 362 TYR A O 1
ATOM 2932 N N . ASP A 1 363 ? -11.797 -23.299 19.089 1.00 96.44 363 ASP A N 1
ATOM 2933 C CA . ASP A 1 363 ? -11.707 -24.651 18.510 1.00 96.44 363 ASP A CA 1
ATOM 2934 C C . ASP A 1 363 ? -10.313 -25.288 18.679 1.00 96.44 363 ASP A C 1
ATOM 2936 O O . ASP A 1 363 ? -9.668 -25.704 17.718 1.00 96.44 363 ASP A O 1
ATOM 2940 N N . SER A 1 364 ? -9.789 -25.269 19.912 1.00 96.19 364 SER A N 1
ATOM 2941 C CA . SER A 1 364 ? -8.455 -25.786 20.261 1.00 96.19 364 SER A CA 1
ATOM 2942 C C . SER A 1 364 ? -7.326 -25.254 19.366 1.00 96.19 364 SER A C 1
ATOM 2944 O O . SER A 1 364 ? -6.451 -26.003 18.933 1.00 96.19 364 SER A O 1
ATOM 2946 N N . HIS A 1 365 ? -7.331 -23.945 19.100 1.00 96.56 365 HIS A N 1
ATOM 2947 C CA . HIS A 1 365 ? -6.343 -23.252 18.268 1.00 96.56 365 HIS A CA 1
ATOM 2948 C C . HIS A 1 365 ? -6.324 -23.659 16.792 1.00 96.56 365 HIS A C 1
ATOM 2950 O O . HIS A 1 365 ? -5.344 -23.381 16.097 1.00 96.56 365 HIS A O 1
ATOM 2956 N N . ARG A 1 366 ? -7.403 -24.264 16.281 1.00 95.56 366 ARG A N 1
ATOM 2957 C CA . ARG A 1 366 ? -7.499 -24.699 14.881 1.00 95.56 366 ARG A CA 1
ATOM 2958 C C . ARG A 1 366 ? -7.108 -23.609 13.885 1.00 95.56 366 ARG A C 1
ATOM 2960 O O . ARG A 1 366 ? -6.434 -23.901 12.902 1.00 95.56 366 ARG A O 1
ATOM 2967 N N . TYR A 1 367 ? -7.507 -22.365 14.139 1.00 96.50 367 TYR A N 1
ATOM 2968 C CA . TYR A 1 367 ? -7.257 -21.246 13.231 1.00 96.50 367 TYR A CA 1
ATOM 2969 C C . TYR A 1 367 ? -5.974 -20.476 13.527 1.00 96.50 367 TYR A C 1
ATOM 2971 O O . TYR A 1 367 ? -5.680 -19.532 12.803 1.00 96.50 367 TYR A O 1
ATOM 2979 N N . ALA A 1 368 ? -5.199 -20.825 14.554 1.00 96.56 368 ALA A N 1
ATOM 2980 C CA . ALA A 1 368 ? -3.943 -20.142 14.837 1.00 96.56 368 ALA A CA 1
ATOM 2981 C C . ALA A 1 368 ? -2.926 -20.338 13.697 1.00 96.56 368 ALA A C 1
ATOM 2983 O O . ALA A 1 368 ? -2.896 -21.372 13.022 1.00 96.56 368 ALA A O 1
ATOM 2984 N N . LEU A 1 369 ? -2.030 -19.366 13.506 1.00 96.12 369 LEU A N 1
ATOM 2985 C CA . LEU A 1 369 ? -0.759 -19.667 12.844 1.00 96.12 369 LEU A CA 1
ATOM 2986 C C . LEU A 1 369 ? -0.026 -20.755 13.638 1.00 96.12 369 LEU A C 1
ATOM 2988 O O . LEU A 1 369 ? -0.113 -20.789 14.864 1.00 96.12 369 LEU A O 1
ATOM 2992 N N . TRP A 1 370 ? 0.704 -21.637 12.954 1.00 95.56 370 TRP A N 1
ATOM 2993 C CA . TRP A 1 370 ? 1.388 -22.761 13.598 1.00 95.56 370 TRP A CA 1
ATOM 2994 C C . TRP A 1 370 ? 2.890 -22.514 13.698 1.00 95.56 370 TRP A C 1
ATOM 2996 O O . TRP A 1 370 ? 3.502 -22.016 12.757 1.00 95.56 370 TRP A O 1
ATOM 3006 N N . ASP A 1 371 ? 3.505 -22.876 14.820 1.00 95.62 371 ASP A N 1
ATOM 3007 C CA . ASP A 1 371 ? 4.956 -22.922 14.972 1.00 95.62 371 ASP A CA 1
ATOM 3008 C C . ASP A 1 371 ? 5.451 -24.341 14.675 1.00 95.62 371 ASP A C 1
ATOM 3010 O O . ASP A 1 371 ? 5.254 -25.263 15.466 1.00 95.62 371 ASP A O 1
ATOM 3014 N N . LYS A 1 372 ? 6.137 -24.521 13.543 1.00 95.12 372 LYS A N 1
ATOM 3015 C CA . LYS A 1 372 ? 6.644 -25.834 13.111 1.00 95.12 372 LYS A CA 1
ATOM 3016 C C . LYS A 1 372 ? 7.799 -26.371 13.954 1.00 95.12 372 LYS A C 1
ATOM 3018 O O . LYS A 1 372 ? 8.074 -27.561 13.892 1.00 95.12 372 LYS A O 1
ATOM 3023 N N . LYS A 1 373 ? 8.503 -25.517 14.705 1.00 95.12 373 LYS A N 1
ATOM 3024 C CA . LYS A 1 373 ? 9.609 -25.948 15.573 1.00 95.12 373 LYS A CA 1
ATOM 3025 C C . LYS A 1 373 ? 9.098 -26.435 16.922 1.00 95.12 373 LYS A C 1
ATOM 3027 O O . LYS A 1 373 ? 9.593 -27.427 17.437 1.00 95.12 373 LYS A O 1
ATOM 3032 N N . ARG A 1 374 ? 8.123 -25.726 17.492 1.00 93.88 374 ARG A N 1
ATOM 3033 C CA . ARG A 1 374 ? 7.493 -26.080 18.773 1.00 93.88 374 ARG A CA 1
ATOM 3034 C C . ARG A 1 374 ? 6.341 -27.067 18.621 1.00 93.88 374 ARG A C 1
ATOM 3036 O O . ARG A 1 374 ? 5.905 -27.618 19.622 1.00 93.88 374 ARG A O 1
ATOM 3043 N N . ASN A 1 375 ? 5.852 -27.256 17.396 1.00 93.94 375 ASN A N 1
ATOM 3044 C CA . ASN A 1 375 ? 4.631 -27.992 17.095 1.00 93.94 375 ASN A CA 1
ATOM 3045 C C . ASN A 1 375 ? 3.458 -27.537 17.981 1.00 93.94 375 ASN A C 1
ATOM 3047 O O . ASN A 1 375 ? 2.822 -28.330 18.670 1.00 93.94 375 ASN A O 1
ATOM 3051 N N . ALA A 1 376 ? 3.232 -26.227 18.002 1.00 95.25 376 ALA A N 1
ATOM 3052 C CA . ALA A 1 376 ? 2.236 -25.572 18.839 1.00 95.25 376 ALA A CA 1
ATOM 3053 C C . ALA A 1 376 ? 1.705 -24.315 18.133 1.00 95.25 376 ALA A C 1
ATOM 3055 O O . ALA A 1 376 ? 2.335 -23.844 17.179 1.00 95.25 376 ALA A O 1
ATOM 3056 N N . PRO A 1 377 ? 0.607 -23.710 18.616 1.00 96.06 377 PRO A N 1
ATOM 3057 C CA . PRO A 1 377 ? 0.173 -22.400 18.150 1.00 96.06 377 PRO A CA 1
ATOM 3058 C C . PRO A 1 377 ? 1.315 -21.375 18.208 1.00 96.06 377 PRO A C 1
ATOM 3060 O O . PRO A 1 377 ? 2.068 -21.277 19.189 1.00 96.06 377 PRO A O 1
ATOM 3063 N N . TRP A 1 378 ? 1.482 -20.633 17.118 1.00 96.19 378 TRP A N 1
ATOM 3064 C CA . TRP A 1 378 ? 2.512 -19.617 17.005 1.00 96.19 378 TRP A CA 1
ATOM 3065 C C . TRP A 1 378 ? 2.188 -18.441 17.922 1.00 96.19 378 TRP A C 1
ATOM 3067 O O . TRP A 1 378 ? 1.058 -17.973 18.002 1.00 96.19 378 TRP A O 1
ATOM 3077 N N . ALA A 1 379 ? 3.209 -17.934 18.600 1.00 89.75 379 ALA A N 1
ATOM 3078 C CA . ALA A 1 379 ? 3.048 -16.916 19.622 1.00 89.75 379 ALA A CA 1
ATOM 3079 C C . ALA A 1 379 ? 4.280 -16.020 19.659 1.00 89.75 379 ALA A C 1
ATOM 3081 O O . ALA A 1 379 ? 5.415 -16.507 19.617 1.00 89.75 379 ALA A O 1
ATOM 3082 N N . HIS A 1 380 ? 4.046 -14.717 19.784 1.00 91.69 380 HIS A N 1
ATOM 3083 C CA . HIS A 1 380 ? 5.080 -13.739 20.082 1.00 91.69 380 HIS A CA 1
ATOM 3084 C C . HIS A 1 380 ? 5.026 -13.393 21.573 1.00 91.69 380 HIS A C 1
ATOM 3086 O O . HIS A 1 380 ? 4.060 -12.789 22.039 1.00 91.69 380 HIS A O 1
ATOM 3092 N N . PHE A 1 381 ? 6.058 -13.790 22.320 1.00 90.88 381 PHE A N 1
ATOM 3093 C CA . PHE A 1 381 ? 6.184 -13.509 23.750 1.00 90.88 381 PHE A CA 1
ATOM 3094 C C . PHE A 1 381 ? 7.099 -12.310 24.009 1.00 90.88 381 PHE A C 1
ATOM 3096 O O . PHE A 1 381 ? 8.137 -12.166 23.362 1.00 90.88 381 PHE A O 1
ATOM 3103 N N . ILE A 1 382 ? 6.738 -11.495 24.999 1.00 92.88 382 ILE A N 1
ATOM 3104 C CA . ILE A 1 382 ? 7.577 -10.425 25.555 1.00 92.88 382 ILE A CA 1
ATOM 3105 C C . ILE A 1 382 ? 7.626 -10.538 27.077 1.00 92.88 382 ILE A C 1
ATOM 3107 O O . ILE A 1 382 ? 6.737 -11.129 27.687 1.00 92.88 382 ILE A O 1
ATOM 3111 N N . LYS A 1 383 ? 8.634 -9.931 27.709 1.00 93.19 383 LYS A N 1
ATOM 3112 C CA . LYS A 1 383 ? 8.625 -9.736 29.163 1.00 93.19 383 LYS A CA 1
ATOM 3113 C C . LYS A 1 383 ? 7.740 -8.539 29.511 1.00 93.19 383 LYS A C 1
ATOM 3115 O O . LYS A 1 383 ? 7.927 -7.455 28.960 1.00 93.19 383 LYS A O 1
ATOM 3120 N N . ASN A 1 384 ? 6.783 -8.730 30.414 1.00 91.56 384 ASN A N 1
ATOM 3121 C CA . ASN A 1 384 ? 6.018 -7.627 30.993 1.00 91.56 384 ASN A CA 1
ATOM 3122 C C . ASN A 1 384 ? 6.876 -6.834 32.005 1.00 91.56 384 ASN A C 1
ATOM 3124 O O . ASN A 1 384 ? 8.032 -7.174 32.265 1.00 91.56 384 ASN A O 1
ATOM 3128 N N . ARG A 1 385 ? 6.310 -5.779 32.611 1.00 90.12 385 ARG A N 1
ATOM 3129 C CA . ARG A 1 385 ? 7.013 -4.962 33.625 1.00 90.12 385 ARG A CA 1
ATOM 3130 C C . ARG A 1 385 ? 7.453 -5.761 34.859 1.00 90.12 385 ARG A C 1
ATOM 3132 O O . ARG A 1 385 ? 8.431 -5.387 35.489 1.00 90.12 385 ARG A O 1
ATOM 3139 N N . ALA A 1 386 ? 6.758 -6.853 35.176 1.00 91.44 386 ALA A N 1
ATOM 3140 C CA . ALA A 1 386 ? 7.100 -7.775 36.259 1.00 91.44 386 ALA A CA 1
ATOM 3141 C C . ALA A 1 386 ? 8.119 -8.856 35.834 1.00 91.44 386 ALA A C 1
ATOM 3143 O O . ALA A 1 386 ? 8.381 -9.789 36.586 1.00 91.44 386 ALA A O 1
ATOM 3144 N N . GLY A 1 387 ? 8.678 -8.772 34.620 1.00 91.75 387 GLY A N 1
ATOM 3145 C CA . GLY A 1 387 ? 9.654 -9.727 34.091 1.00 91.75 387 GLY A CA 1
ATOM 3146 C C . GLY A 1 387 ? 9.066 -11.050 33.589 1.00 91.75 387 GLY A C 1
ATOM 3147 O O . GLY A 1 387 ? 9.817 -11.896 33.102 1.00 91.75 387 GLY A O 1
ATOM 3148 N N . GLN A 1 388 ? 7.746 -11.234 33.657 1.00 93.44 388 GLN A N 1
ATOM 3149 C CA . GLN A 1 388 ? 7.066 -12.460 33.239 1.00 93.44 388 GLN A CA 1
ATOM 3150 C C . GLN A 1 388 ? 6.902 -12.496 31.720 1.00 93.44 388 GLN A C 1
ATOM 3152 O O . GLN A 1 388 ? 6.522 -11.495 31.106 1.00 93.44 388 GLN A O 1
ATOM 3157 N N . LEU A 1 389 ? 7.152 -13.658 31.113 1.00 92.25 389 LEU A N 1
ATOM 3158 C CA . LEU A 1 389 ? 6.861 -13.877 29.700 1.00 92.25 389 LEU A CA 1
ATOM 3159 C C . LEU A 1 389 ? 5.349 -13.944 29.489 1.00 92.25 389 LEU A C 1
ATOM 3161 O O . LEU A 1 389 ? 4.680 -14.842 29.991 1.00 92.25 389 LEU A O 1
ATOM 3165 N N . VAL A 1 390 ? 4.827 -12.999 28.717 1.00 92.75 390 VAL A N 1
ATOM 3166 C CA . VAL A 1 390 ? 3.424 -12.938 28.315 1.00 92.75 390 VAL A CA 1
ATOM 3167 C C . VAL A 1 390 ? 3.337 -12.929 26.800 1.00 92.75 390 VAL A C 1
ATOM 3169 O O . VAL A 1 390 ? 4.168 -12.320 26.119 1.00 92.75 390 VAL A O 1
ATOM 3172 N N . GLN A 1 391 ? 2.343 -13.625 26.255 1.00 93.19 391 GLN A N 1
ATOM 3173 C CA . GLN A 1 391 ? 2.072 -13.549 24.827 1.00 93.19 391 GLN A CA 1
ATOM 3174 C C . GLN A 1 391 ? 1.498 -12.167 24.512 1.00 93.19 391 GLN A C 1
ATOM 3176 O O . GLN A 1 391 ? 0.493 -11.750 25.085 1.00 93.19 391 GLN A O 1
ATOM 3181 N N . ARG A 1 392 ? 2.176 -11.452 23.616 1.00 90.50 392 ARG A N 1
ATOM 3182 C CA . ARG A 1 392 ? 1.826 -10.098 23.185 1.00 90.50 392 ARG A CA 1
ATOM 3183 C C . ARG A 1 392 ? 0.843 -10.107 22.027 1.00 90.50 392 ARG A C 1
ATOM 3185 O O . ARG A 1 392 ? -0.040 -9.261 21.968 1.00 90.50 392 ARG A O 1
ATOM 3192 N N . GLU A 1 393 ? 1.042 -11.020 21.080 1.00 92.19 393 GLU A N 1
ATOM 3193 C CA . GLU A 1 393 ? 0.270 -11.056 19.843 1.00 92.19 393 GLU A CA 1
ATOM 3194 C C . GLU A 1 393 ? -0.263 -12.454 19.550 1.00 92.19 393 GLU A C 1
ATOM 3196 O O . GLU A 1 393 ? 0.431 -13.460 19.732 1.00 92.19 393 GLU A O 1
ATOM 3201 N N . TYR A 1 394 ? -1.495 -12.484 19.050 1.00 95.31 394 TYR A N 1
ATOM 3202 C CA . TYR A 1 394 ? -2.250 -13.677 18.703 1.00 95.31 394 TYR A CA 1
ATOM 3203 C C . TYR A 1 394 ? -2.675 -13.552 17.250 1.00 95.31 394 TYR A C 1
ATOM 3205 O O . TYR A 1 394 ? -3.357 -12.595 16.889 1.00 95.31 394 TYR A O 1
ATOM 3213 N N . TRP A 1 395 ? -2.232 -14.485 16.414 1.00 97.19 395 TRP A N 1
ATOM 3214 C CA . TRP A 1 395 ? -2.445 -14.401 14.976 1.00 97.19 395 TRP A CA 1
ATOM 3215 C C . TRP A 1 395 ? -3.109 -15.659 14.447 1.00 97.19 395 TRP A C 1
ATOM 3217 O O . TRP A 1 395 ? -2.652 -16.775 14.710 1.00 97.19 395 TRP A O 1
ATOM 3227 N N . VAL A 1 396 ? -4.170 -15.461 13.675 1.00 97.12 396 VAL A N 1
ATOM 3228 C CA . VAL A 1 396 ? -4.874 -16.525 12.965 1.00 97.12 396 VAL A CA 1
ATOM 3229 C C . VAL A 1 396 ? -4.356 -16.679 11.538 1.00 97.12 396 VAL A C 1
ATOM 3231 O O . VAL A 1 396 ? -3.685 -15.809 10.981 1.00 97.12 396 VAL A O 1
ATOM 3234 N N . ASN A 1 397 ? -4.637 -17.831 10.948 1.00 95.81 397 ASN A N 1
ATOM 3235 C CA . ASN A 1 397 ? -4.121 -18.241 9.663 1.00 95.81 397 ASN A CA 1
ATOM 3236 C C . ASN A 1 397 ? -4.822 -17.489 8.525 1.00 95.81 397 ASN A C 1
ATOM 3238 O O . ASN A 1 397 ? -5.982 -17.761 8.216 1.00 95.81 397 ASN A O 1
ATOM 3242 N N . LEU A 1 398 ? -4.094 -16.586 7.858 1.00 95.94 398 LEU A N 1
ATOM 3243 C CA . LEU A 1 398 ? -4.636 -15.799 6.746 1.00 95.94 398 LEU A CA 1
ATOM 3244 C C . LEU A 1 398 ? -5.063 -16.621 5.526 1.00 95.94 398 LEU A C 1
ATOM 3246 O O . LEU A 1 398 ? -5.684 -16.063 4.630 1.00 95.94 398 LEU A O 1
ATOM 3250 N N . PHE A 1 399 ? -4.707 -17.904 5.457 1.00 96.06 399 PHE A N 1
ATOM 3251 C CA . PHE A 1 399 ? -5.057 -18.789 4.349 1.00 96.06 399 PHE A CA 1
ATOM 3252 C C . PHE A 1 399 ? -6.340 -19.590 4.604 1.00 96.06 399 PHE A C 1
ATOM 3254 O O . PHE A 1 399 ? -6.751 -20.329 3.718 1.00 96.06 399 PHE A O 1
ATOM 3261 N N . SER A 1 400 ? -6.962 -19.480 5.787 1.00 96.12 400 SER A N 1
ATOM 3262 C CA . SER A 1 400 ? -8.195 -20.211 6.112 1.00 96.12 400 SER A CA 1
ATOM 3263 C C . SER A 1 400 ? -9.428 -19.513 5.522 1.00 96.12 400 SER A C 1
ATOM 3265 O O . SER A 1 400 ? -9.756 -18.401 5.949 1.00 96.12 400 SER A O 1
ATOM 3267 N N . PRO A 1 401 ? -10.169 -20.166 4.603 1.00 95.19 401 PRO A N 1
ATOM 3268 C CA . PRO A 1 401 ? -11.441 -19.643 4.114 1.00 95.19 401 PRO A CA 1
ATOM 3269 C C . PRO A 1 401 ? -12.487 -19.493 5.224 1.00 95.19 401 PRO A C 1
ATOM 3271 O O . PRO A 1 401 ? -13.317 -18.596 5.163 1.00 95.19 401 PRO A O 1
ATOM 3274 N N . GLU A 1 402 ? -12.447 -20.315 6.273 1.00 96.62 402 GLU A N 1
ATOM 3275 C CA . GLU A 1 402 ? -13.351 -20.185 7.419 1.00 96.62 402 GLU A CA 1
ATOM 3276 C C . GLU A 1 402 ? -13.092 -18.896 8.211 1.00 96.62 402 GLU A C 1
ATOM 3278 O O . GLU A 1 402 ? -14.042 -18.210 8.588 1.00 96.62 402 GLU A O 1
ATOM 3283 N N . VAL A 1 403 ? -11.821 -18.514 8.396 1.00 97.75 403 VAL A N 1
ATOM 3284 C CA . VAL A 1 403 ? -11.452 -17.207 8.967 1.00 97.75 403 VAL A CA 1
ATOM 3285 C C . VAL A 1 403 ? -11.939 -16.070 8.063 1.00 97.75 403 VAL A C 1
ATOM 3287 O O . VAL A 1 403 ? -12.373 -15.029 8.561 1.00 97.75 403 VAL A O 1
ATOM 3290 N N . TRP A 1 404 ? -11.893 -16.244 6.738 1.00 98.12 404 TRP A N 1
ATOM 3291 C CA . TRP A 1 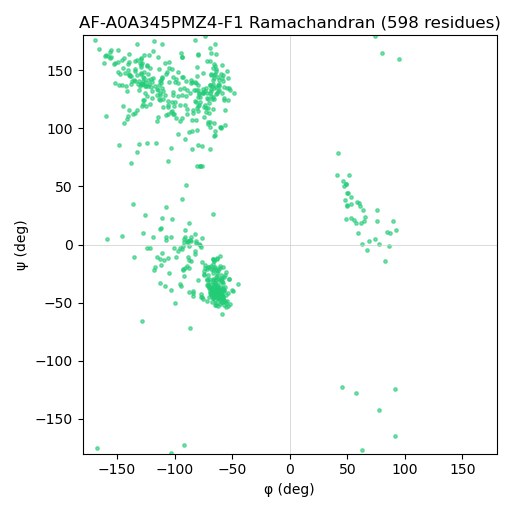404 ? -12.420 -15.254 5.795 1.00 98.12 404 TRP A CA 1
ATOM 3292 C C . TRP A 1 404 ? -13.932 -15.094 5.941 1.00 98.12 404 TRP A C 1
ATOM 3294 O O . TRP A 1 404 ? -14.399 -13.977 6.147 1.00 98.12 404 TRP A O 1
ATOM 3304 N N . GLU A 1 405 ? -14.691 -16.190 5.903 1.00 98.31 405 GLU A N 1
ATOM 3305 C CA . GLU A 1 405 ? -16.151 -16.155 6.021 1.00 98.31 405 GLU A CA 1
ATOM 3306 C C . GLU A 1 405 ? -16.612 -15.620 7.378 1.00 98.31 405 GLU A C 1
ATOM 3308 O O . GLU A 1 405 ? -17.560 -14.841 7.423 1.00 98.31 405 GLU A O 1
ATOM 3313 N N . TYR A 1 406 ? -15.924 -15.962 8.472 1.00 98.50 406 TYR A N 1
ATOM 3314 C CA . TYR A 1 406 ? -16.179 -15.373 9.789 1.00 98.50 406 TYR A CA 1
ATOM 3315 C C . TYR A 1 406 ? -16.116 -13.845 9.744 1.00 98.50 406 TYR A C 1
ATOM 3317 O O . TYR A 1 406 ? -17.059 -13.160 10.136 1.00 98.50 406 TYR A O 1
ATOM 3325 N N . ASN A 1 407 ? -15.016 -13.308 9.216 1.00 98.69 407 ASN A N 1
ATOM 3326 C CA . ASN A 1 407 ? -14.804 -11.869 9.148 1.00 98.69 407 ASN A CA 1
ATOM 3327 C C . ASN A 1 407 ? -15.779 -11.181 8.173 1.00 98.69 407 ASN A C 1
ATOM 3329 O O . ASN A 1 407 ? -16.282 -10.095 8.463 1.00 98.69 407 ASN A O 1
ATOM 3333 N N . LEU A 1 408 ? -16.101 -11.824 7.048 1.00 98.75 408 LEU A N 1
ATOM 3334 C CA . LEU A 1 408 ? -17.033 -11.285 6.059 1.00 98.75 408 LEU A CA 1
ATOM 3335 C C . LEU A 1 408 ? -18.484 -11.288 6.534 1.00 98.75 408 LEU A C 1
ATOM 3337 O O . LEU A 1 408 ? -19.192 -10.327 6.251 1.00 98.75 408 LEU A O 1
ATOM 3341 N N . GLN A 1 409 ? -18.919 -12.290 7.301 1.00 98.75 409 GLN A N 1
ATOM 3342 C CA . GLN A 1 409 ? -20.250 -12.284 7.916 1.00 98.75 409 GLN A CA 1
ATOM 3343 C C . GLN A 1 409 ? -20.423 -11.086 8.856 1.00 98.75 409 GLN A C 1
ATOM 3345 O O . GLN A 1 409 ? -21.457 -10.420 8.816 1.00 98.75 409 GLN A O 1
ATOM 3350 N N . ILE A 1 410 ? -19.392 -10.755 9.642 1.00 98.69 410 ILE A N 1
ATOM 3351 C CA . ILE A 1 410 ? -19.426 -9.587 10.533 1.00 98.69 410 ILE A CA 1
ATOM 3352 C C . ILE A 1 410 ? -19.442 -8.284 9.718 1.00 98.69 410 ILE A C 1
ATOM 3354 O O . ILE A 1 410 ? -20.194 -7.366 10.034 1.00 98.69 410 ILE A O 1
ATOM 3358 N N . ALA A 1 411 ? -18.654 -8.195 8.642 1.00 98.69 411 ALA A N 1
ATOM 3359 C CA . ALA A 1 411 ? -18.662 -7.028 7.757 1.00 98.69 411 ALA A CA 1
ATOM 3360 C C . ALA A 1 411 ? -20.016 -6.836 7.041 1.00 98.69 411 ALA A C 1
ATOM 3362 O O . ALA A 1 411 ? -20.482 -5.705 6.892 1.00 98.69 411 ALA A O 1
ATOM 3363 N N . GLN A 1 412 ? -20.669 -7.926 6.623 1.00 98.62 412 GLN A N 1
ATOM 3364 C CA . GLN A 1 412 ? -22.014 -7.896 6.041 1.00 98.62 412 GLN A CA 1
ATOM 3365 C C . GLN A 1 412 ? -23.064 -7.426 7.052 1.00 98.62 412 GLN A C 1
ATOM 3367 O O . GLN A 1 412 ? -23.938 -6.638 6.691 1.00 98.62 412 GLN A O 1
ATOM 3372 N N . GLU A 1 413 ? -22.967 -7.881 8.303 1.00 98.50 413 GLU A N 1
ATOM 3373 C CA . GLU A 1 413 ? -23.835 -7.431 9.394 1.00 98.50 413 GLU A CA 1
ATOM 3374 C C . GLU A 1 413 ? -23.672 -5.923 9.640 1.00 98.50 413 GLU A C 1
ATOM 3376 O O . GLU A 1 413 ? -24.663 -5.198 9.627 1.00 98.50 413 GLU A O 1
ATOM 3381 N N . LEU A 1 414 ? -22.436 -5.418 9.739 1.00 98.44 414 LEU A N 1
ATOM 3382 C CA . LEU A 1 414 ? -22.153 -3.983 9.896 1.00 98.44 414 LEU A CA 1
ATOM 3383 C C . LEU A 1 414 ? -22.710 -3.130 8.749 1.00 98.44 414 LEU A C 1
ATOM 3385 O O . LEU A 1 414 ? -23.323 -2.092 8.997 1.00 98.44 414 LEU A O 1
ATOM 3389 N N . GLN A 1 415 ? -22.547 -3.575 7.499 1.00 97.88 415 GLN A N 1
ATOM 3390 C CA . GLN A 1 415 ? -23.176 -2.921 6.348 1.00 97.88 415 GLN A CA 1
ATOM 3391 C C . GLN A 1 415 ? -24.704 -2.868 6.502 1.00 97.88 415 GLN A C 1
ATOM 3393 O O . GLN A 1 415 ? -25.313 -1.830 6.252 1.00 97.88 415 GLN A O 1
ATOM 3398 N N . GLY A 1 416 ? -25.331 -3.977 6.910 1.00 98.00 416 GLY A N 1
ATOM 3399 C CA . GLY A 1 416 ? -26.778 -4.048 7.135 1.00 98.00 416 GLY A CA 1
ATOM 3400 C C . GLY A 1 416 ? -27.269 -3.144 8.270 1.00 98.00 416 GLY A C 1
ATOM 3401 O O . GLY A 1 416 ? -28.435 -2.757 8.281 1.00 98.00 416 GLY A O 1
ATOM 3402 N N . LEU A 1 417 ? -26.379 -2.772 9.192 1.00 97.50 417 LEU A N 1
ATOM 3403 C CA . LEU A 1 417 ? -26.649 -1.866 10.310 1.00 97.50 417 LEU A CA 1
ATOM 3404 C C . LEU A 1 417 ? -26.367 -0.386 9.987 1.00 97.50 417 LEU A C 1
ATOM 3406 O O . LEU A 1 417 ? -26.478 0.456 10.876 1.00 97.50 417 LEU A O 1
ATOM 3410 N N . GLY A 1 418 ? -26.048 -0.052 8.731 1.00 96.69 418 GLY A N 1
ATOM 3411 C CA . GLY A 1 418 ? -25.944 1.338 8.266 1.00 96.69 418 GLY A CA 1
ATOM 3412 C C . GLY A 1 418 ? -24.563 1.981 8.417 1.00 96.69 418 GLY A C 1
ATOM 3413 O O . GLY A 1 418 ? -24.458 3.208 8.424 1.00 96.69 418 GLY A O 1
ATOM 3414 N N . ILE A 1 419 ? -23.503 1.178 8.540 1.00 98.12 419 ILE A N 1
ATOM 3415 C CA . ILE A 1 419 ? -22.122 1.671 8.461 1.00 98.12 419 ILE A CA 1
ATOM 3416 C C . ILE A 1 419 ? -21.798 2.126 7.033 1.00 98.12 419 ILE A C 1
ATOM 3418 O O . ILE A 1 419 ? -22.118 1.430 6.067 1.00 98.12 419 ILE A O 1
ATOM 3422 N N . ASP A 1 420 ? -21.119 3.269 6.901 1.00 98.56 420 ASP A N 1
ATOM 3423 C CA . ASP A 1 420 ? -20.832 3.871 5.596 1.00 98.56 420 ASP A CA 1
ATOM 3424 C C . ASP A 1 420 ? -19.647 3.226 4.879 1.00 98.56 420 ASP A C 1
ATOM 3426 O O . ASP A 1 420 ? -19.611 3.229 3.653 1.00 98.56 420 ASP A O 1
ATOM 3430 N N . GLU A 1 421 ? -18.666 2.705 5.617 1.00 98.69 421 GLU A N 1
ATOM 3431 C CA . GLU A 1 421 ? -17.430 2.136 5.076 1.00 98.69 421 GLU A CA 1
ATOM 3432 C C . GLU A 1 421 ? -16.859 1.049 6.000 1.00 98.69 421 GLU A C 1
ATOM 3434 O O . GLU A 1 421 ? -16.807 1.225 7.218 1.00 98.69 421 GLU A O 1
ATOM 3439 N N . ILE A 1 422 ? -16.368 -0.055 5.425 1.00 98.81 422 ILE A N 1
ATOM 3440 C CA . ILE A 1 422 ? -15.630 -1.093 6.161 1.00 98.81 422 ILE A CA 1
ATOM 3441 C C . ILE A 1 422 ? -14.130 -0.903 5.934 1.00 98.81 422 ILE A C 1
ATOM 3443 O O . ILE A 1 422 ? -13.654 -1.009 4.803 1.00 98.81 422 ILE A O 1
ATOM 3447 N N . GLN A 1 423 ? -13.376 -0.667 7.006 1.00 98.81 423 GLN A N 1
ATOM 3448 C CA . GLN A 1 423 ? -11.921 -0.562 6.970 1.00 98.81 423 GLN A CA 1
ATOM 3449 C C . GLN A 1 423 ? -11.270 -1.795 7.600 1.00 98.81 423 GLN A C 1
ATOM 3451 O O . GLN A 1 423 ? -11.314 -1.990 8.816 1.00 98.81 423 GLN A O 1
ATOM 3456 N N . PHE A 1 424 ? -10.612 -2.608 6.779 1.00 98.75 424 PHE A N 1
ATOM 3457 C CA . PHE A 1 424 ? -9.873 -3.775 7.245 1.00 98.75 424 PHE A CA 1
ATOM 3458 C C . PHE A 1 424 ? -8.480 -3.392 7.755 1.00 98.75 424 PHE A C 1
ATOM 3460 O O . PHE A 1 424 ? -7.655 -2.846 7.019 1.00 98.75 424 PHE A O 1
ATOM 3467 N N . ASP A 1 425 ? -8.192 -3.741 9.006 1.00 98.38 425 ASP A N 1
ATOM 3468 C CA . ASP A 1 425 ? -6.884 -3.564 9.637 1.00 98.38 425 ASP A CA 1
ATOM 3469 C C . ASP A 1 425 ? -6.226 -4.914 9.963 1.00 98.38 425 ASP A C 1
ATOM 3471 O O . ASP A 1 425 ? -6.875 -5.961 9.984 1.00 98.38 425 ASP A O 1
ATOM 3475 N N . TYR A 1 426 ? -4.908 -4.908 10.176 1.00 97.50 426 TYR A N 1
ATOM 3476 C CA . TYR A 1 426 ? -4.058 -6.091 10.323 1.00 97.50 426 TYR A CA 1
ATOM 3477 C C . TYR A 1 426 ? -4.312 -7.130 9.218 1.00 97.50 426 TYR A C 1
ATOM 3479 O O . TYR A 1 426 ? -4.272 -8.340 9.442 1.00 97.50 426 TYR A O 1
ATOM 3487 N N . ILE A 1 427 ? -4.541 -6.639 7.999 1.00 97.69 427 ILE A N 1
ATOM 3488 C CA . ILE A 1 427 ? -4.651 -7.416 6.764 1.00 97.69 427 ILE A CA 1
ATOM 3489 C C . ILE A 1 427 ? -3.245 -7.808 6.269 1.00 97.69 427 ILE A C 1
ATOM 3491 O O . ILE A 1 427 ? -2.721 -7.257 5.301 1.00 97.69 427 ILE A O 1
ATOM 3495 N N . ARG A 1 428 ? -2.566 -8.677 7.032 1.00 97.06 428 ARG A N 1
ATOM 3496 C CA . ARG A 1 428 ? -1.170 -9.094 6.809 1.00 97.06 428 ARG A CA 1
ATOM 3497 C C . ARG A 1 428 ? -0.762 -10.292 7.674 1.00 97.06 428 ARG A C 1
ATOM 3499 O O . ARG A 1 428 ? -1.499 -10.706 8.560 1.00 97.06 428 ARG A O 1
ATOM 3506 N N . LEU A 1 429 ? 0.461 -10.776 7.464 1.00 96.50 429 LEU A N 1
ATOM 3507 C CA . LEU A 1 429 ? 1.198 -11.640 8.394 1.00 96.50 429 LEU A CA 1
ATOM 3508 C C . LEU A 1 429 ? 1.860 -10.852 9.557 1.00 96.50 429 LEU A C 1
ATOM 3510 O O . LEU A 1 429 ? 2.049 -9.629 9.443 1.00 96.50 429 LEU A O 1
ATOM 3514 N N . PRO A 1 430 ? 2.263 -11.534 10.654 1.00 96.19 430 PRO A N 1
ATOM 3515 C CA . PRO A 1 430 ? 3.011 -10.933 11.759 1.00 96.19 430 PRO A CA 1
ATOM 3516 C C . PRO A 1 430 ? 4.347 -10.342 11.303 1.00 96.19 430 PRO A C 1
ATOM 3518 O O . PRO A 1 430 ? 5.003 -10.877 10.414 1.00 96.19 430 PRO A O 1
ATOM 3521 N N . SER A 1 431 ? 4.761 -9.252 11.948 1.00 94.19 431 SER A N 1
ATOM 3522 C CA . SER A 1 431 ? 6.011 -8.533 11.649 1.00 94.19 431 SER A CA 1
ATOM 3523 C C . SER A 1 431 ? 7.076 -8.686 12.736 1.00 94.19 431 SER A C 1
ATOM 3525 O O . SER A 1 431 ? 8.229 -8.341 12.503 1.00 94.19 431 SER A O 1
ATOM 3527 N N . GLU A 1 432 ? 6.705 -9.189 13.915 1.00 92.88 432 GLU A N 1
ATOM 3528 C CA . GLU A 1 432 ? 7.587 -9.356 15.072 1.00 92.88 432 GLU A CA 1
ATOM 3529 C C . GLU A 1 432 ? 7.499 -10.787 15.624 1.00 92.88 432 GLU A C 1
ATOM 3531 O O . GLU A 1 432 ? 6.540 -11.513 15.367 1.00 92.88 432 GLU A O 1
ATOM 3536 N N . GLY A 1 433 ? 8.508 -11.201 16.393 1.00 92.88 433 GLY A N 1
ATOM 3537 C CA . GLY A 1 433 ? 8.587 -12.537 16.987 1.00 92.88 433 GLY A CA 1
ATOM 3538 C C . GLY A 1 433 ? 9.325 -13.566 16.121 1.00 92.88 433 GLY A C 1
ATOM 3539 O O . GLY A 1 433 ? 10.062 -13.201 15.203 1.00 92.88 433 GLY A O 1
ATOM 3540 N N . PRO A 1 434 ? 9.192 -14.870 16.424 1.00 92.69 434 PRO A N 1
ATOM 3541 C CA . PRO A 1 434 ? 9.930 -15.930 15.737 1.00 92.69 434 PRO A CA 1
ATOM 3542 C C . PRO A 1 434 ? 9.307 -16.243 14.364 1.00 92.69 434 PRO A C 1
ATOM 3544 O O . PRO A 1 434 ? 8.744 -17.309 14.147 1.00 92.69 434 PRO A O 1
ATOM 3547 N N . LEU A 1 435 ? 9.377 -15.306 13.416 1.00 94.19 435 LEU A N 1
ATOM 3548 C CA . LEU A 1 435 ? 8.672 -15.402 12.127 1.00 94.19 435 LEU A CA 1
ATOM 3549 C C . LEU A 1 435 ? 9.077 -16.631 11.297 1.00 94.19 435 LEU A C 1
ATOM 3551 O O . LEU A 1 435 ? 8.238 -17.259 10.657 1.00 94.19 435 LEU A O 1
ATOM 3555 N N . TYR A 1 436 ? 10.354 -17.020 11.337 1.00 93.38 436 TYR A N 1
ATOM 3556 C CA . TYR A 1 436 ? 10.883 -18.151 10.561 1.00 93.38 436 TYR A CA 1
ATOM 3557 C C . TYR A 1 436 ? 10.323 -19.520 11.003 1.00 93.38 436 TYR A C 1
ATOM 3559 O O . TYR A 1 436 ? 10.516 -20.527 10.310 1.00 93.38 436 TYR A O 1
ATOM 3567 N N . THR A 1 437 ? 9.655 -19.588 12.161 1.00 94.62 437 THR A N 1
ATOM 3568 C CA . THR A 1 437 ? 9.014 -20.813 12.656 1.00 94.62 437 THR A CA 1
ATOM 3569 C C . THR A 1 437 ? 7.582 -20.977 12.161 1.00 94.62 437 THR A C 1
ATOM 3571 O O . THR A 1 437 ? 7.026 -22.063 12.313 1.00 94.62 437 THR A O 1
ATOM 3574 N N . ILE A 1 438 ? 6.993 -19.951 11.540 1.00 94.12 438 ILE A N 1
ATOM 3575 C CA . ILE A 1 438 ? 5.612 -20.002 11.061 1.00 94.12 438 ILE A CA 1
ATOM 3576 C C . ILE A 1 438 ? 5.467 -21.088 9.984 1.00 94.12 438 ILE A C 1
ATOM 3578 O O . ILE A 1 438 ? 6.246 -21.171 9.029 1.00 94.12 438 ILE A O 1
ATOM 3582 N N . ALA A 1 439 ? 4.433 -21.907 10.138 1.00 90.12 439 ALA A N 1
ATOM 3583 C CA . ALA A 1 439 ? 3.867 -22.776 9.122 1.00 90.12 439 ALA A CA 1
ATOM 3584 C C . ALA A 1 439 ? 2.380 -22.451 8.954 1.00 90.12 439 ALA A C 1
ATOM 3586 O O . ALA A 1 439 ? 1.640 -22.269 9.922 1.00 90.12 439 ALA A O 1
ATOM 3587 N N . CYS A 1 440 ? 1.942 -22.378 7.701 1.00 87.06 440 CYS A N 1
ATOM 3588 C CA . CYS A 1 440 ? 0.569 -22.038 7.354 1.00 87.06 440 CYS A CA 1
ATOM 3589 C C . CYS A 1 440 ? -0.181 -23.308 6.951 1.00 87.06 440 CYS A C 1
ATOM 3591 O O . CYS A 1 440 ? -0.308 -23.609 5.770 1.00 87.06 440 CYS A O 1
ATOM 3593 N N . SER A 1 441 ? -0.680 -24.046 7.945 1.00 77.75 441 SER A N 1
ATOM 3594 C CA . SER A 1 441 ? -1.357 -25.345 7.775 1.00 77.75 441 SER A CA 1
ATOM 3595 C C . SER A 1 441 ? -2.567 -25.327 6.829 1.00 77.75 441 SER A C 1
ATOM 3597 O O . SER A 1 441 ? -2.871 -26.344 6.219 1.00 77.75 441 SER A O 1
ATOM 3599 N N . HIS A 1 442 ? -3.235 -24.180 6.675 1.00 80.62 442 HIS A N 1
ATOM 3600 C CA . HIS A 1 442 ? -4.408 -24.007 5.809 1.00 80.62 442 HIS A CA 1
ATOM 3601 C C . HIS A 1 442 ? -4.069 -23.548 4.380 1.00 80.62 442 HIS A C 1
ATOM 3603 O O . HIS A 1 442 ? -4.971 -23.276 3.592 1.00 80.62 442 HIS A O 1
ATOM 3609 N N . ASN A 1 443 ? -2.787 -23.448 4.012 1.00 88.06 443 ASN A N 1
ATOM 3610 C CA . ASN A 1 443 ? -2.391 -23.009 2.675 1.00 88.06 443 ASN A CA 1
ATOM 3611 C C . ASN A 1 443 ? -2.476 -24.148 1.640 1.00 88.06 443 ASN A C 1
ATOM 3613 O O . ASN A 1 443 ? -1.462 -24.611 1.125 1.00 88.06 443 ASN A O 1
ATOM 3617 N N . MET A 1 444 ? -3.698 -24.596 1.338 1.00 81.62 444 MET A N 1
ATOM 3618 C CA . MET A 1 444 ? -3.967 -25.736 0.443 1.00 81.62 444 MET A CA 1
ATOM 3619 C C . MET A 1 444 ? -3.540 -25.506 -1.014 1.00 81.62 444 MET A C 1
ATOM 3621 O O . MET A 1 444 ? -3.394 -26.462 -1.766 1.00 81.62 444 MET A O 1
ATOM 3625 N N . TYR A 1 445 ? -3.358 -24.246 -1.411 1.00 85.81 445 TYR A N 1
ATOM 3626 C CA . TYR A 1 445 ? -3.083 -23.841 -2.790 1.00 85.81 445 TYR A CA 1
ATOM 3627 C C . TYR A 1 445 ? -1.677 -23.259 -2.983 1.00 85.81 445 TYR A C 1
ATOM 3629 O O . TYR A 1 445 ? -1.425 -22.600 -3.993 1.00 85.81 445 TYR A O 1
ATOM 3637 N N . GLU A 1 446 ? -0.788 -23.434 -1.997 1.00 89.62 446 GLU A N 1
ATOM 3638 C CA . GLU A 1 446 ? 0.574 -22.874 -2.005 1.00 89.62 446 GLU A CA 1
ATOM 3639 C C . GLU A 1 446 ? 0.600 -21.369 -2.343 1.00 89.62 446 GLU A C 1
ATOM 3641 O O . GLU A 1 446 ? 1.508 -20.840 -2.989 1.0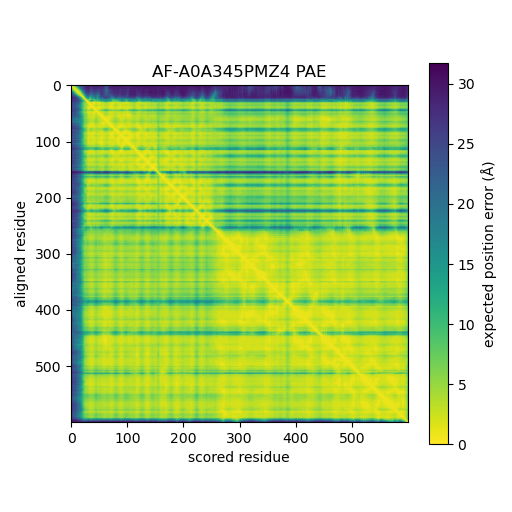0 89.62 446 GLU A O 1
ATOM 3646 N N . MET A 1 447 ? -0.437 -20.652 -1.907 1.00 93.56 447 MET A N 1
ATOM 3647 C CA . MET A 1 447 ? -0.583 -19.221 -2.123 1.00 93.56 447 MET A CA 1
ATOM 3648 C C . MET A 1 447 ? 0.561 -18.469 -1.445 1.00 93.56 447 MET A C 1
ATOM 3650 O O . MET A 1 447 ? 0.966 -18.792 -0.323 1.00 93.56 447 MET A O 1
ATOM 3654 N N . LYS A 1 448 ? 1.023 -17.383 -2.070 1.00 93.75 448 LYS A N 1
ATOM 3655 C CA . LYS A 1 448 ? 1.749 -16.347 -1.328 1.00 93.75 448 LYS A CA 1
ATOM 3656 C C . LYS A 1 448 ? 0.755 -15.583 -0.455 1.00 93.75 448 LYS A C 1
ATOM 3658 O O . LYS A 1 448 ? -0.433 -15.524 -0.765 1.00 93.75 448 LYS A O 1
ATOM 3663 N N . ALA A 1 449 ? 1.236 -14.937 0.605 1.00 95.56 449 ALA A N 1
ATOM 3664 C CA . ALA A 1 449 ? 0.375 -14.162 1.503 1.00 95.56 449 ALA A CA 1
ATOM 3665 C C . ALA A 1 449 ? -0.472 -13.118 0.750 1.00 95.56 449 ALA A C 1
ATOM 3667 O O . ALA A 1 449 ? -1.670 -13.013 0.979 1.00 95.56 449 ALA A O 1
ATOM 3668 N N . ILE A 1 450 ? 0.118 -12.417 -0.219 1.00 95.94 450 ILE A N 1
ATOM 3669 C CA . ILE A 1 450 ? -0.600 -11.464 -1.075 1.00 95.94 450 ILE A CA 1
ATOM 3670 C C . ILE A 1 450 ? -1.668 -12.135 -1.964 1.00 95.94 450 ILE A C 1
ATOM 3672 O O . ILE A 1 450 ? -2.718 -11.542 -2.183 1.00 95.94 450 ILE A O 1
ATOM 3676 N N . ASP A 1 451 ? -1.467 -13.378 -2.426 1.00 96.50 451 ASP A N 1
ATOM 3677 C CA . ASP A 1 451 ? -2.485 -14.116 -3.198 1.00 96.50 451 ASP A CA 1
ATOM 3678 C C . ASP A 1 451 ? -3.710 -14.443 -2.313 1.00 96.50 451 ASP A C 1
ATOM 3680 O O . ASP A 1 451 ? -4.858 -14.330 -2.749 1.00 96.50 451 ASP A O 1
ATOM 3684 N N . ALA A 1 452 ? -3.476 -14.770 -1.037 1.00 97.31 452 ALA A N 1
ATOM 3685 C CA . ALA A 1 452 ? -4.533 -14.979 -0.047 1.00 97.31 452 ALA A CA 1
ATOM 3686 C C . ALA A 1 452 ? -5.303 -13.686 0.270 1.00 97.31 452 ALA A C 1
ATOM 3688 O O . ALA A 1 452 ? -6.529 -13.707 0.350 1.00 97.31 452 ALA A O 1
ATOM 3689 N N . LEU A 1 453 ? -4.617 -12.543 0.387 1.00 98.00 453 LEU A N 1
ATOM 3690 C CA . LEU A 1 453 ? -5.281 -11.255 0.619 1.00 98.00 453 LEU A CA 1
ATOM 3691 C C . LEU A 1 453 ? -6.092 -10.783 -0.594 1.00 98.00 453 LEU A C 1
ATOM 3693 O O . LEU A 1 453 ? -7.206 -10.294 -0.422 1.00 98.00 453 LEU A O 1
ATOM 3697 N N . GLU A 1 454 ? -5.582 -10.963 -1.816 1.00 97.44 454 GLU A N 1
ATOM 3698 C CA . GLU A 1 454 ? -6.373 -10.720 -3.030 1.00 97.44 454 GLU A CA 1
ATOM 3699 C C . GLU A 1 454 ? -7.611 -11.621 -3.074 1.00 97.44 454 GLU A C 1
ATOM 3701 O O . GLU A 1 454 ? -8.702 -11.152 -3.382 1.00 97.44 454 GLU A O 1
ATOM 3706 N N . SER A 1 455 ? -7.466 -12.898 -2.711 1.00 97.69 455 SER A N 1
ATOM 3707 C CA . SER A 1 455 ? -8.584 -13.844 -2.637 1.00 97.69 455 SER A CA 1
ATOM 3708 C C . SER A 1 455 ? -9.645 -13.409 -1.622 1.00 97.69 455 SER A C 1
ATOM 3710 O O . SER A 1 455 ? -10.831 -13.373 -1.953 1.00 97.69 455 SER A O 1
ATOM 3712 N N . TYR A 1 456 ? -9.221 -13.001 -0.422 1.00 98.25 456 TYR A N 1
ATOM 3713 C CA . TYR A 1 456 ? -10.104 -12.439 0.598 1.00 98.25 456 TYR A CA 1
ATOM 3714 C C . TYR A 1 456 ? -10.847 -11.200 0.081 1.00 98.25 456 TYR A C 1
ATOM 3716 O O . TYR A 1 456 ? -12.061 -11.100 0.232 1.00 98.25 456 TYR A O 1
ATOM 3724 N N . LEU A 1 457 ? -10.148 -10.269 -0.576 1.00 98.19 457 LEU A N 1
ATOM 3725 C CA . LEU A 1 457 ? -10.755 -9.040 -1.092 1.00 98.19 457 LEU A CA 1
ATOM 3726 C C . LEU A 1 457 ? -11.683 -9.278 -2.293 1.00 98.19 457 LEU A C 1
ATOM 3728 O O . LEU A 1 457 ? -12.712 -8.609 -2.400 1.00 98.19 457 LEU A O 1
ATOM 3732 N N . ARG A 1 458 ? -11.386 -10.257 -3.159 1.00 97.00 458 ARG A N 1
ATOM 3733 C CA . ARG A 1 458 ? -12.315 -10.715 -4.209 1.00 97.00 458 ARG A CA 1
ATOM 3734 C C . ARG A 1 458 ? -13.605 -11.229 -3.592 1.00 97.00 458 ARG A C 1
ATOM 3736 O O . ARG A 1 458 ? -14.680 -10.777 -3.971 1.00 97.00 458 ARG A O 1
ATOM 3743 N N . ARG A 1 459 ? -13.492 -12.107 -2.594 1.00 97.75 459 ARG A N 1
ATOM 3744 C CA . ARG A 1 459 ? -14.643 -12.613 -1.846 1.00 97.75 459 ARG A CA 1
ATOM 3745 C C . ARG A 1 459 ? -15.402 -11.474 -1.157 1.00 97.75 459 ARG A C 1
ATOM 3747 O O . ARG A 1 459 ? -16.623 -11.424 -1.259 1.00 97.75 459 ARG A O 1
ATOM 3754 N N . ALA A 1 460 ? -14.703 -10.523 -0.533 1.00 98.12 460 ALA A N 1
ATOM 3755 C CA . ALA A 1 460 ? -15.312 -9.357 0.109 1.00 98.12 460 ALA A CA 1
ATOM 3756 C C . ALA A 1 460 ? -16.163 -8.535 -0.870 1.00 98.12 460 ALA A C 1
ATOM 3758 O O . ALA A 1 460 ? -17.253 -8.088 -0.518 1.00 98.12 460 ALA A O 1
ATOM 3759 N N . ARG A 1 461 ? -15.707 -8.380 -2.119 1.00 96.25 461 ARG A N 1
ATOM 3760 C CA . ARG A 1 461 ? -16.450 -7.661 -3.163 1.00 96.25 461 ARG A CA 1
ATOM 3761 C C . ARG A 1 461 ? -17.716 -8.349 -3.643 1.00 96.25 461 ARG A C 1
ATOM 3763 O O . ARG A 1 461 ? -18.588 -7.661 -4.162 1.00 96.25 461 ARG A O 1
ATOM 3770 N N . GLU A 1 462 ? -17.854 -9.654 -3.445 1.00 96.44 462 GLU A N 1
ATOM 3771 C CA . GLU A 1 462 ? -19.103 -10.357 -3.753 1.00 96.44 462 GLU A CA 1
ATOM 3772 C C . GLU A 1 462 ? -20.202 -10.082 -2.720 1.00 96.44 462 GLU A C 1
ATOM 3774 O O . GLU A 1 462 ? -21.380 -10.251 -3.023 1.00 96.44 462 GLU A O 1
ATOM 3779 N N . VAL A 1 463 ? -19.836 -9.682 -1.497 1.00 97.19 463 VAL A N 1
ATOM 3780 C CA . VAL A 1 463 ? -20.782 -9.548 -0.374 1.00 97.19 463 VAL A CA 1
ATOM 3781 C C . VAL A 1 463 ? -20.932 -8.137 0.178 1.00 97.19 463 VAL A C 1
ATOM 3783 O O . VAL A 1 463 ? -21.938 -7.846 0.830 1.00 97.19 463 VAL A O 1
ATOM 3786 N N . LEU A 1 464 ? -19.971 -7.252 -0.084 1.00 97.12 464 LEU A N 1
ATOM 3787 C CA . LEU A 1 464 ? -19.989 -5.865 0.366 1.00 97.12 464 LEU A CA 1
ATOM 3788 C C . LEU A 1 464 ? -20.242 -4.915 -0.806 1.00 97.12 464 LEU A C 1
ATOM 3790 O O . LEU A 1 464 ? -19.552 -4.928 -1.825 1.00 97.12 464 LEU A O 1
ATOM 3794 N N . THR A 1 465 ? -21.224 -4.043 -0.613 1.00 96.38 465 THR A N 1
ATOM 3795 C CA . THR A 1 465 ? -21.606 -2.960 -1.529 1.00 96.38 465 THR A CA 1
ATOM 3796 C C . THR A 1 465 ? -21.150 -1.591 -1.028 1.00 96.38 465 THR A C 1
ATOM 3798 O O . THR A 1 465 ? -20.938 -0.686 -1.838 1.00 96.38 465 THR A O 1
ATOM 3801 N N . VAL A 1 466 ? -20.955 -1.440 0.287 1.00 97.38 466 VAL A N 1
ATOM 3802 C CA . VAL A 1 466 ? -20.300 -0.276 0.888 1.00 97.38 466 VAL A CA 1
ATOM 3803 C C . VAL A 1 466 ? -18.826 -0.208 0.472 1.00 97.38 466 VAL A C 1
ATOM 3805 O O . VAL A 1 466 ? -18.232 -1.228 0.098 1.00 97.38 466 VAL A O 1
ATOM 3808 N N . PRO A 1 467 ? -18.220 0.988 0.491 1.00 98.31 467 PRO A N 1
ATOM 3809 C CA . PRO A 1 467 ? -16.794 1.128 0.299 1.00 98.31 467 PRO A CA 1
ATOM 3810 C C . PRO A 1 467 ? -15.966 0.254 1.247 1.00 98.31 467 PRO A C 1
ATOM 3812 O O . PRO A 1 467 ? -16.309 0.071 2.417 1.00 98.31 467 PRO A O 1
ATOM 3815 N N . ILE A 1 468 ? -14.862 -0.265 0.712 1.00 98.56 468 ILE A N 1
ATOM 3816 C CA . ILE A 1 468 ? -13.859 -1.026 1.459 1.00 98.56 468 ILE A CA 1
ATOM 3817 C C . ILE A 1 468 ? -12.575 -0.208 1.488 1.00 98.56 468 ILE A C 1
ATOM 3819 O O . ILE A 1 468 ? -12.088 0.203 0.431 1.00 98.56 468 ILE A O 1
ATOM 3823 N N . SER A 1 469 ? -11.987 -0.042 2.668 1.00 98.56 469 SER A N 1
ATOM 3824 C CA . SER A 1 469 ? -10.614 0.431 2.805 1.00 98.56 469 SER A CA 1
ATOM 3825 C C . SER A 1 469 ? -9.731 -0.540 3.573 1.00 98.56 469 SER A C 1
ATOM 3827 O O . SER A 1 469 ? -10.210 -1.471 4.220 1.00 98.56 469 SER A O 1
ATOM 3829 N N . VAL A 1 470 ? -8.416 -0.367 3.443 1.00 98.62 470 VAL A N 1
ATOM 3830 C CA . VAL A 1 470 ? -7.417 -1.222 4.099 1.00 98.62 470 VAL A CA 1
ATOM 3831 C C . VAL A 1 470 ? -6.307 -0.397 4.733 1.00 98.62 470 VAL A C 1
ATOM 3833 O O . VAL A 1 470 ? -5.822 0.569 4.138 1.00 98.62 470 VAL A O 1
ATOM 3836 N N . ASN A 1 471 ? -5.851 -0.832 5.906 1.00 98.56 471 ASN A N 1
ATOM 3837 C CA . ASN A 1 471 ? -4.700 -0.247 6.587 1.00 98.56 471 ASN A CA 1
ATOM 3838 C C . ASN A 1 471 ? -3.429 -1.017 6.220 1.00 98.56 471 ASN A C 1
ATOM 3840 O O . ASN A 1 471 ? -3.354 -2.244 6.334 1.00 98.56 471 ASN A O 1
ATOM 3844 N N . VAL A 1 472 ? -2.403 -0.287 5.785 1.00 98.38 472 VAL A N 1
ATOM 3845 C CA . VAL A 1 472 ? -1.097 -0.852 5.414 1.00 98.38 472 VAL A CA 1
ATOM 3846 C C . VAL A 1 472 ? 0.022 -0.122 6.139 1.00 98.38 472 VAL A C 1
ATOM 3848 O O . VAL A 1 472 ? -0.127 1.035 6.534 1.00 98.38 472 VAL A O 1
ATOM 3851 N N . PHE A 1 473 ? 1.171 -0.774 6.315 1.00 97.44 473 PHE A N 1
ATOM 3852 C CA . PHE A 1 473 ? 2.348 -0.067 6.821 1.00 97.44 473 PHE A CA 1
ATOM 3853 C C . PHE A 1 473 ? 2.708 1.108 5.904 1.00 97.44 473 PHE A C 1
ATOM 3855 O O . PHE A 1 473 ? 2.676 0.949 4.683 1.00 97.44 473 PHE A O 1
ATOM 3862 N N . GLY A 1 474 ? 3.117 2.247 6.481 1.00 95.75 474 GLY A N 1
ATOM 3863 C CA . GLY A 1 474 ? 3.534 3.441 5.728 1.00 95.75 474 GLY A CA 1
ATOM 3864 C C . GLY A 1 474 ? 4.610 3.158 4.674 1.00 95.75 474 GLY A C 1
ATOM 3865 O O . GLY A 1 474 ? 4.602 3.761 3.603 1.00 95.75 474 GLY A O 1
ATOM 3866 N N . TYR A 1 475 ? 5.450 2.147 4.923 1.00 93.25 475 TYR A N 1
ATOM 3867 C CA . TYR A 1 475 ? 6.434 1.627 3.972 1.00 93.25 475 TYR A CA 1
ATOM 3868 C C . TYR A 1 475 ? 5.840 1.312 2.590 1.00 93.25 475 TYR A C 1
ATOM 3870 O O . TYR A 1 475 ? 6.450 1.633 1.575 1.00 93.25 475 TYR A O 1
ATOM 3878 N N . ASN A 1 476 ? 4.622 0.763 2.539 1.00 94.81 476 ASN A N 1
ATOM 3879 C CA . ASN A 1 476 ? 3.944 0.444 1.283 1.00 94.81 476 ASN A CA 1
ATOM 3880 C C . ASN A 1 476 ? 3.571 1.689 0.467 1.00 94.81 476 ASN A C 1
ATOM 3882 O O . ASN A 1 476 ? 3.421 1.593 -0.744 1.00 94.81 476 ASN A O 1
ATOM 3886 N N . GLY A 1 477 ? 3.419 2.857 1.102 1.00 94.88 477 GLY A N 1
ATOM 3887 C CA . GLY A 1 477 ? 3.228 4.114 0.375 1.00 94.88 477 GLY A CA 1
ATOM 3888 C C . GLY A 1 477 ? 4.503 4.570 -0.337 1.00 94.88 477 GLY A C 1
ATOM 3889 O O . GLY A 1 477 ? 4.446 5.238 -1.364 1.00 94.88 477 GLY A O 1
ATOM 3890 N N . TRP A 1 478 ? 5.667 4.159 0.169 1.00 95.62 478 TRP A N 1
ATOM 3891 C CA . TRP A 1 478 ? 6.964 4.519 -0.387 1.00 95.62 478 TRP A CA 1
ATOM 3892 C C . TRP A 1 478 ? 7.509 3.475 -1.363 1.00 95.62 478 TRP A C 1
ATOM 3894 O O . TRP A 1 478 ? 8.126 3.853 -2.360 1.00 95.62 478 TRP A O 1
ATOM 3904 N N . PHE A 1 479 ? 7.278 2.185 -1.141 1.00 94.75 479 PHE A N 1
ATOM 3905 C CA . PHE A 1 479 ? 7.914 1.123 -1.917 1.00 94.75 479 PHE A CA 1
ATOM 3906 C C . PHE A 1 479 ? 6.951 -0.020 -2.231 1.00 94.75 479 PHE A C 1
ATOM 3908 O O . PHE A 1 479 ? 6.083 -0.358 -1.428 1.00 94.75 479 PHE A O 1
ATOM 3915 N N . LEU A 1 480 ? 7.143 -0.638 -3.397 1.00 94.50 480 LEU A N 1
ATOM 3916 C CA . LEU A 1 480 ? 6.487 -1.884 -3.764 1.00 94.50 480 LEU A CA 1
ATOM 3917 C C . LEU A 1 480 ? 7.203 -3.055 -3.093 1.00 94.50 480 LEU A C 1
ATOM 3919 O O . LEU A 1 480 ? 8.430 -3.170 -3.107 1.00 94.50 480 LEU A O 1
ATOM 3923 N N . THR A 1 481 ? 6.413 -3.936 -2.501 1.00 93.62 481 THR A N 1
ATOM 3924 C CA . THR A 1 481 ? 6.859 -5.164 -1.857 1.00 93.62 481 THR A CA 1
ATOM 3925 C C . THR A 1 481 ? 5.680 -6.130 -1.805 1.00 93.62 481 THR A C 1
ATOM 3927 O O . THR A 1 481 ? 4.544 -5.698 -1.954 1.00 93.62 481 THR A O 1
ATOM 3930 N N . ASP A 1 482 ? 5.954 -7.416 -1.600 1.00 92.50 482 ASP A N 1
ATOM 3931 C CA . ASP A 1 482 ? 4.945 -8.418 -1.226 1.00 92.50 482 ASP A CA 1
ATOM 3932 C C . ASP A 1 482 ? 5.102 -8.832 0.256 1.00 92.50 482 ASP A C 1
ATOM 3934 O O . ASP A 1 482 ? 4.433 -9.752 0.740 1.00 92.50 482 ASP A O 1
ATOM 3938 N N . SER A 1 483 ? 5.999 -8.163 0.995 1.00 91.00 483 SER A N 1
ATOM 3939 C CA . SER A 1 483 ? 6.296 -8.444 2.401 1.00 91.00 483 SER A CA 1
ATOM 3940 C C . SER A 1 483 ? 5.036 -8.422 3.258 1.00 91.00 483 SER A C 1
ATOM 3942 O O . SER A 1 483 ? 4.199 -7.525 3.168 1.00 91.00 483 SER A O 1
ATOM 3944 N N . LEU A 1 484 ? 4.909 -9.431 4.121 1.00 93.56 484 LEU A N 1
ATOM 3945 C CA . LEU A 1 484 ? 3.741 -9.646 4.983 1.00 93.56 484 LEU A CA 1
ATOM 3946 C C . LEU A 1 484 ? 2.413 -9.829 4.222 1.00 93.56 484 LEU A C 1
ATOM 3948 O O . LEU A 1 484 ? 1.353 -9.841 4.844 1.00 93.56 484 LEU A O 1
ATOM 3952 N N . GLY A 1 485 ? 2.462 -9.982 2.897 1.00 94.56 485 GLY A N 1
ATOM 3953 C CA . GLY A 1 485 ? 1.305 -10.013 2.013 1.00 94.56 485 GLY A CA 1
ATOM 3954 C C . GLY A 1 485 ? 0.825 -8.640 1.550 1.00 94.56 485 GLY A C 1
ATOM 3955 O O . GLY A 1 485 ? -0.120 -8.589 0.778 1.00 94.56 485 GLY A O 1
ATOM 3956 N N . GLN A 1 486 ? 1.437 -7.530 1.966 1.00 96.38 486 GLN A N 1
ATOM 3957 C CA . GLN A 1 486 ? 0.974 -6.198 1.573 1.00 96.38 486 GLN A CA 1
ATOM 3958 C C . GLN A 1 486 ? 1.671 -5.737 0.295 1.00 96.38 486 GLN A C 1
ATOM 3960 O O . GLN A 1 486 ? 2.886 -5.611 0.283 1.00 96.38 486 GLN A O 1
ATOM 3965 N N . ASN A 1 487 ? 0.878 -5.465 -0.745 1.00 96.44 487 ASN A N 1
ATOM 3966 C CA . ASN A 1 487 ? 1.306 -4.830 -1.990 1.00 96.44 487 ASN A CA 1
ATOM 3967 C C . ASN A 1 487 ? 0.206 -3.875 -2.460 1.00 96.44 487 ASN A C 1
ATOM 3969 O O . ASN A 1 487 ? -0.851 -4.314 -2.917 1.00 96.44 487 ASN A O 1
ATOM 3973 N N . ILE A 1 488 ? 0.425 -2.565 -2.358 1.00 96.06 488 ILE A N 1
ATOM 3974 C CA . ILE A 1 488 ? -0.653 -1.597 -2.612 1.00 96.06 488 ILE A CA 1
ATOM 3975 C C . ILE A 1 488 ? -1.119 -1.561 -4.065 1.00 96.06 488 ILE A C 1
ATOM 3977 O O . ILE A 1 488 ? -2.300 -1.322 -4.292 1.00 96.06 488 ILE A O 1
ATOM 3981 N N . GLN A 1 489 ? -0.250 -1.855 -5.037 1.00 94.19 489 GLN A N 1
ATOM 3982 C CA . GLN A 1 489 ? -0.651 -1.935 -6.443 1.00 94.19 489 GLN A CA 1
ATOM 3983 C C . GLN A 1 489 ? -1.656 -3.074 -6.656 1.00 94.19 489 GLN A C 1
ATOM 3985 O O . GLN A 1 489 ? -2.630 -2.907 -7.385 1.00 94.19 489 GLN A O 1
ATOM 3990 N N . ARG A 1 490 ? -1.450 -4.214 -5.985 1.00 94.50 490 ARG A N 1
ATOM 3991 C CA . ARG A 1 490 ? -2.337 -5.384 -6.071 1.00 94.50 490 ARG A CA 1
ATOM 3992 C C . ARG A 1 490 ? -3.613 -5.198 -5.248 1.00 94.50 490 ARG A C 1
ATOM 3994 O O . ARG A 1 490 ? -4.700 -5.484 -5.738 1.00 94.50 490 ARG A O 1
ATOM 4001 N N . LEU A 1 491 ? -3.512 -4.658 -4.031 1.00 96.81 491 LEU A N 1
ATOM 4002 C CA . LEU A 1 491 ? -4.677 -4.412 -3.169 1.00 96.81 491 LEU A CA 1
ATOM 4003 C C . LEU A 1 491 ? -5.622 -3.349 -3.758 1.00 96.81 491 LEU A C 1
ATOM 4005 O O . LEU A 1 491 ? -6.839 -3.511 -3.677 1.00 96.81 491 LEU A O 1
ATOM 4009 N N . ALA A 1 492 ? -5.081 -2.309 -4.405 1.00 95.44 492 ALA A N 1
ATOM 4010 C CA . ALA A 1 492 ? -5.848 -1.225 -5.034 1.00 95.44 492 ALA A CA 1
ATOM 4011 C C . ALA A 1 492 ? -6.841 -1.688 -6.105 1.00 95.44 492 ALA A C 1
ATOM 4013 O O . ALA A 1 492 ? -7.774 -0.959 -6.429 1.00 95.44 492 ALA A O 1
ATOM 4014 N N . LEU A 1 493 ? -6.669 -2.896 -6.648 1.00 93.19 493 LEU A N 1
ATOM 4015 C CA . LEU A 1 493 ? -7.611 -3.465 -7.607 1.00 93.19 493 LEU A CA 1
ATOM 4016 C C . LEU A 1 493 ? -8.976 -3.765 -6.973 1.00 93.19 493 LEU A C 1
ATOM 4018 O O . LEU A 1 493 ? -9.960 -3.846 -7.706 1.00 93.19 493 LEU A O 1
ATOM 4022 N N . TYR A 1 494 ? -9.037 -3.912 -5.645 1.00 95.38 494 TYR A N 1
ATOM 4023 C CA . TYR A 1 494 ? -10.205 -4.410 -4.921 1.00 95.38 494 TYR A CA 1
ATOM 4024 C C . TYR A 1 494 ? -10.723 -3.467 -3.837 1.00 95.38 494 TYR A C 1
ATOM 4026 O O . TYR A 1 494 ? -11.736 -3.785 -3.228 1.00 95.38 494 TYR A O 1
ATOM 4034 N N . VAL A 1 495 ? -10.088 -2.329 -3.561 1.00 97.25 495 VAL A N 1
ATOM 4035 C CA . VAL A 1 495 ? -10.453 -1.422 -2.450 1.00 97.25 495 VAL A CA 1
ATOM 4036 C C . VAL A 1 495 ? -10.723 -0.009 -2.969 1.00 97.25 495 VAL A C 1
ATOM 4038 O O . VAL A 1 495 ? -10.237 0.358 -4.032 1.00 97.25 495 VAL A O 1
ATOM 4041 N N . ASP A 1 496 ? -11.543 0.760 -2.253 1.00 97.75 496 ASP A N 1
ATOM 4042 C CA . ASP A 1 496 ? -11.902 2.134 -2.633 1.00 97.75 496 ASP A CA 1
ATOM 4043 C C . ASP A 1 496 ? -10.955 3.170 -1.993 1.00 97.75 496 ASP A C 1
ATOM 4045 O O . ASP A 1 496 ? -10.735 4.241 -2.568 1.00 97.75 496 ASP A O 1
ATOM 4049 N N . ALA A 1 497 ? -10.360 2.841 -0.836 1.00 98.06 497 ALA A N 1
ATOM 4050 C CA . ALA A 1 497 ? -9.285 3.615 -0.217 1.00 98.06 497 ALA A CA 1
ATOM 4051 C C . ALA A 1 497 ? -8.191 2.721 0.405 1.00 98.06 497 ALA A C 1
ATOM 4053 O O . ALA A 1 497 ? -8.450 1.624 0.898 1.00 98.06 497 ALA A O 1
ATOM 4054 N N . ILE A 1 498 ? -6.952 3.211 0.427 1.00 98.62 498 ILE A N 1
ATOM 4055 C CA . ILE A 1 498 ? -5.832 2.617 1.166 1.00 98.62 498 ILE A CA 1
ATOM 4056 C C . ILE A 1 498 ? -5.324 3.652 2.161 1.00 98.62 498 ILE A C 1
ATOM 4058 O O . ILE A 1 498 ? -5.115 4.814 1.803 1.00 98.62 498 ILE A O 1
ATOM 4062 N N . SER A 1 499 ? -5.074 3.212 3.392 1.00 98.50 499 SER A N 1
ATOM 4063 C CA . SER A 1 499 ? -4.575 4.048 4.477 1.00 98.50 499 SER A CA 1
ATOM 4064 C C . SER A 1 499 ? -3.183 3.606 4.939 1.00 98.50 499 SER A C 1
ATOM 4066 O O . SER A 1 499 ? -3.060 2.797 5.862 1.00 98.50 499 SER A O 1
ATOM 4068 N N . PRO A 1 500 ? -2.104 4.119 4.307 1.00 98.44 500 PRO A N 1
ATOM 4069 C CA . PRO A 1 500 ? -0.747 3.942 4.811 1.00 98.44 500 PRO A CA 1
ATOM 4070 C C . PRO A 1 500 ? -0.565 4.622 6.173 1.00 98.44 500 PRO A C 1
ATOM 4072 O O . PRO A 1 500 ? -0.891 5.797 6.338 1.00 98.44 500 PRO A O 1
ATOM 4075 N N . MET A 1 501 ? -0.022 3.887 7.142 1.00 97.62 501 MET A N 1
ATOM 4076 C CA . MET A 1 501 ? 0.330 4.388 8.475 1.00 97.62 501 MET A CA 1
ATOM 4077 C C . MET A 1 501 ? 1.720 5.035 8.457 1.00 97.62 501 MET A C 1
ATOM 4079 O O . MET A 1 501 ? 2.723 4.394 8.780 1.00 97.62 501 MET A O 1
ATOM 4083 N N . THR A 1 502 ? 1.793 6.293 8.022 1.00 95.88 502 THR A N 1
ATOM 4084 C CA . THR A 1 502 ? 3.049 7.013 7.729 1.00 95.88 502 THR A CA 1
ATOM 4085 C C . THR A 1 502 ? 3.582 7.760 8.947 1.00 95.88 502 THR A C 1
ATOM 4087 O O . THR A 1 502 ? 3.911 8.937 8.895 1.00 95.88 502 THR A O 1
ATOM 4090 N N . TYR A 1 503 ? 3.698 7.058 10.070 1.00 97.62 503 TYR A N 1
ATOM 4091 C CA . TYR A 1 503 ? 4.149 7.642 11.332 1.00 97.62 503 TYR A CA 1
ATOM 4092 C C . TYR A 1 503 ? 5.640 7.999 11.271 1.00 97.62 503 TYR A C 1
ATOM 4094 O O . TYR A 1 503 ? 6.458 7.077 11.207 1.00 97.62 503 TYR A O 1
ATOM 4102 N N . PRO A 1 504 ? 6.037 9.291 11.307 1.00 96.12 504 PRO A N 1
ATOM 4103 C CA . PRO A 1 504 ? 7.445 9.664 11.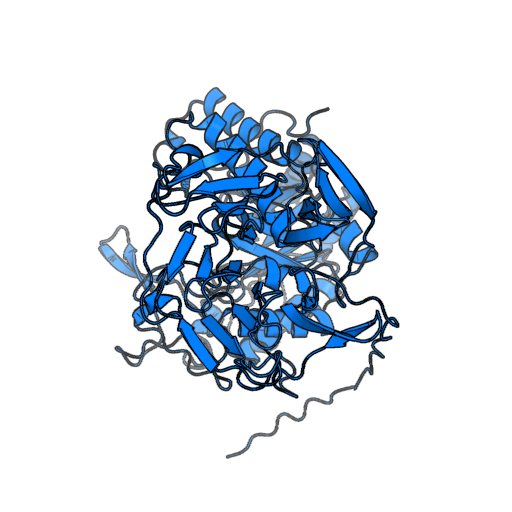165 1.00 96.12 504 PRO A CA 1
ATOM 4104 C C . PRO A 1 504 ? 8.347 9.038 12.231 1.00 96.12 504 PRO A C 1
ATOM 4106 O O . PRO A 1 504 ? 9.473 8.655 11.918 1.00 96.12 504 PRO A O 1
ATOM 4109 N N . SER A 1 505 ? 7.818 8.816 13.440 1.00 94.88 505 SER A N 1
ATOM 4110 C CA . SER A 1 505 ? 8.515 8.129 14.537 1.00 94.88 505 SER A CA 1
ATOM 4111 C C . SER A 1 505 ? 8.933 6.682 14.233 1.00 94.88 505 SER A C 1
ATOM 4113 O O . SER A 1 505 ? 9.787 6.140 14.929 1.00 94.88 505 SER A O 1
ATOM 4115 N N . HIS A 1 506 ? 8.339 6.040 13.220 1.00 94.19 506 HIS A N 1
ATOM 4116 C CA . HIS A 1 506 ? 8.591 4.638 12.862 1.00 94.19 506 HIS A CA 1
ATOM 4117 C C . HIS A 1 506 ? 9.549 4.479 11.673 1.00 94.19 506 HIS A C 1
ATOM 4119 O O . HIS A 1 506 ? 9.894 3.354 11.306 1.00 94.19 506 HIS A O 1
ATOM 4125 N N . TYR A 1 507 ? 9.996 5.579 11.061 1.00 92.06 507 TYR A N 1
ATOM 4126 C CA . TYR A 1 507 ? 11.020 5.532 10.020 1.00 92.06 507 TYR A CA 1
ATOM 4127 C C . TYR A 1 507 ? 12.414 5.556 10.647 1.00 92.06 507 TYR A C 1
ATOM 4129 O O . TYR A 1 507 ? 12.675 6.275 11.611 1.00 92.06 507 TYR A O 1
ATOM 4137 N N . HIS A 1 508 ? 13.338 4.781 10.073 1.00 88.56 508 HIS A N 1
ATOM 4138 C CA . HIS A 1 508 ? 14.722 4.759 10.537 1.00 88.56 508 HIS A CA 1
ATOM 4139 C C . HIS A 1 508 ? 15.350 6.160 10.447 1.00 88.56 508 HIS A C 1
ATOM 4141 O O . HIS A 1 508 ? 15.107 6.900 9.494 1.00 88.56 508 HIS A O 1
ATOM 4147 N N . THR A 1 509 ? 16.202 6.521 11.406 1.00 84.69 509 THR A N 1
ATOM 4148 C CA . THR A 1 509 ? 16.762 7.881 11.532 1.00 84.69 509 THR A CA 1
ATOM 4149 C C . THR A 1 509 ? 17.528 8.339 10.289 1.00 84.69 509 THR A C 1
ATOM 4151 O O . THR A 1 509 ? 17.474 9.517 9.931 1.00 84.69 509 THR A O 1
ATOM 4154 N N . THR A 1 510 ? 18.183 7.406 9.591 1.00 88.88 510 THR A N 1
ATOM 4155 C CA . THR A 1 510 ? 18.922 7.675 8.345 1.00 88.88 510 THR A CA 1
ATOM 4156 C C . THR A 1 510 ? 18.025 7.865 7.120 1.00 88.88 510 THR A C 1
ATOM 4158 O O . THR A 1 510 ? 18.500 8.387 6.112 1.00 88.88 510 THR A O 1
ATOM 4161 N N . PHE A 1 511 ? 16.745 7.487 7.186 1.00 92.19 511 PHE A N 1
ATOM 4162 C CA . PHE A 1 511 ? 15.792 7.720 6.106 1.00 92.19 511 PHE A CA 1
ATOM 4163 C C . PHE A 1 511 ? 15.489 9.218 5.985 1.00 92.19 511 PHE A C 1
ATOM 4165 O O . PHE A 1 511 ? 15.221 9.901 6.976 1.00 92.19 511 PHE A O 1
ATOM 4172 N N . LEU A 1 512 ? 15.581 9.737 4.763 1.00 91.56 512 LEU A N 1
ATOM 4173 C CA . LEU A 1 512 ? 15.597 11.156 4.401 1.00 91.56 512 LEU A CA 1
ATOM 4174 C C . LEU A 1 512 ? 16.724 11.973 5.069 1.00 91.56 512 LEU A C 1
ATOM 4176 O O . LEU A 1 512 ? 16.671 13.203 5.091 1.00 91.56 512 LEU A O 1
ATOM 4180 N N . GLY A 1 513 ? 17.766 11.294 5.568 1.00 81.81 513 GLY A N 1
ATOM 4181 C CA . GLY A 1 513 ? 19.059 11.863 5.955 1.00 81.81 513 GLY A CA 1
ATOM 4182 C C . GLY A 1 513 ? 18.986 13.152 6.782 1.00 81.81 513 GLY A C 1
ATOM 4183 O O . GLY A 1 513 ? 18.384 13.180 7.854 1.00 81.81 513 GLY A O 1
ATOM 4184 N N . ALA A 1 514 ? 19.622 14.203 6.249 1.00 83.69 514 ALA A N 1
ATOM 4185 C CA . ALA A 1 514 ? 19.908 15.490 6.894 1.00 83.69 514 ALA A CA 1
ATOM 4186 C C . ALA A 1 514 ? 18.711 16.457 7.019 1.00 83.69 514 ALA A C 1
ATOM 4188 O O . ALA A 1 514 ? 18.891 17.609 7.411 1.00 83.69 514 ALA A O 1
ATOM 4189 N N . MET A 1 515 ? 17.493 16.041 6.654 1.00 92.31 515 MET A N 1
ATOM 4190 C CA . MET A 1 515 ? 16.312 16.889 6.842 1.00 92.31 515 MET A CA 1
ATOM 4191 C C . MET A 1 515 ? 16.014 17.090 8.333 1.00 92.31 515 MET A C 1
ATOM 4193 O O . MET A 1 515 ? 16.082 16.142 9.116 1.00 92.31 515 MET A O 1
ATOM 4197 N N . SER A 1 516 ? 15.601 18.307 8.709 1.00 93.44 516 SER A N 1
ATOM 4198 C CA . SER A 1 516 ? 15.026 18.550 10.036 1.00 93.44 516 SER A CA 1
ATOM 4199 C C . SER A 1 516 ? 13.787 17.677 10.252 1.00 93.44 516 SER A C 1
ATOM 4201 O O . SER A 1 516 ? 13.115 17.287 9.293 1.00 93.44 516 SER A O 1
ATOM 4203 N N . TYR A 1 517 ? 13.460 17.379 11.510 1.00 93.00 517 TYR A N 1
ATOM 4204 C CA . TYR A 1 517 ? 12.381 16.443 11.835 1.00 93.00 517 TYR A CA 1
ATOM 4205 C C . TYR A 1 517 ? 11.018 16.880 11.272 1.00 93.00 517 TYR A C 1
ATOM 4207 O O . TYR A 1 517 ? 10.328 16.080 10.647 1.00 93.00 517 TYR A O 1
ATOM 4215 N N . LEU A 1 518 ? 10.669 18.168 11.390 1.00 94.81 518 LEU A N 1
ATOM 4216 C CA . LEU A 1 518 ? 9.415 18.713 10.848 1.00 94.81 518 LEU A CA 1
ATOM 4217 C C . LEU A 1 518 ? 9.368 18.645 9.314 1.00 94.81 518 LEU A C 1
ATOM 4219 O O . LEU A 1 518 ? 8.361 18.239 8.737 1.00 94.81 518 LEU A O 1
ATOM 4223 N N . LYS A 1 519 ? 10.479 18.968 8.639 1.00 96.31 519 LYS A N 1
ATOM 4224 C CA . LYS A 1 519 ? 10.572 18.850 7.176 1.00 96.31 519 LYS A CA 1
ATOM 4225 C C . LYS A 1 519 ? 10.460 17.394 6.730 1.00 96.31 519 LYS A C 1
ATOM 4227 O O . LYS A 1 519 ? 9.791 17.105 5.743 1.00 96.31 519 LYS A O 1
ATOM 4232 N N . LYS A 1 520 ? 11.093 16.478 7.467 1.00 95.75 520 LYS A N 1
ATOM 4233 C CA . LYS A 1 520 ? 10.983 15.036 7.240 1.00 95.75 520 LYS A CA 1
ATOM 4234 C C . LYS A 1 520 ? 9.532 14.580 7.378 1.00 95.75 520 LYS A C 1
ATOM 4236 O O . LYS A 1 520 ? 9.057 13.867 6.503 1.00 95.75 520 LYS A O 1
ATOM 4241 N N . ALA A 1 521 ? 8.822 15.049 8.405 1.00 96.44 521 ALA A N 1
ATOM 4242 C CA . ALA A 1 521 ? 7.403 14.777 8.603 1.00 96.44 521 ALA A CA 1
ATOM 4243 C C . ALA A 1 521 ? 6.579 15.193 7.376 1.00 96.44 521 ALA A C 1
ATOM 4245 O O . ALA A 1 521 ? 5.918 14.351 6.783 1.00 96.44 521 ALA A O 1
ATOM 4246 N N . HIS A 1 522 ? 6.710 16.441 6.919 1.00 97.81 522 HIS A N 1
ATOM 4247 C CA . HIS A 1 522 ? 6.033 16.921 5.710 1.00 97.81 522 HIS A CA 1
ATOM 4248 C C . HIS A 1 522 ? 6.340 16.050 4.479 1.00 97.81 522 HIS A C 1
ATOM 4250 O O . HIS A 1 522 ? 5.433 15.590 3.784 1.00 97.81 522 HIS A O 1
ATOM 4256 N N . VAL A 1 523 ? 7.625 15.781 4.215 1.00 97.38 523 VAL A N 1
ATOM 4257 C CA . VAL A 1 523 ? 8.063 15.006 3.043 1.00 97.38 523 VAL A CA 1
ATOM 4258 C C . VAL A 1 523 ? 7.545 13.569 3.087 1.00 97.38 523 VAL A C 1
ATOM 4260 O O . VAL A 1 523 ? 7.162 13.046 2.040 1.00 97.38 523 VAL A O 1
ATOM 4263 N N . LEU A 1 524 ? 7.497 12.945 4.270 1.00 97.56 524 LEU A N 1
ATOM 4264 C CA . LEU A 1 524 ? 6.974 11.591 4.459 1.00 97.56 524 LEU A CA 1
ATOM 4265 C C . LEU A 1 524 ? 5.539 11.453 3.957 1.00 97.56 524 LEU A C 1
ATOM 4267 O O . LEU A 1 524 ? 5.265 10.539 3.176 1.00 97.56 524 LEU A O 1
ATOM 4271 N N . TYR A 1 525 ? 4.660 12.384 4.337 1.00 98.19 525 TYR A N 1
ATOM 4272 C CA . TYR A 1 525 ? 3.276 12.377 3.868 1.00 98.19 525 TYR A CA 1
ATOM 4273 C C . TYR A 1 525 ? 3.178 12.778 2.401 1.00 98.19 525 TYR A C 1
ATOM 4275 O O . TYR A 1 525 ? 2.581 12.039 1.622 1.00 98.19 525 TYR A O 1
ATOM 4283 N N . LYS A 1 526 ? 3.822 13.878 1.995 1.00 97.56 526 LYS A N 1
ATOM 4284 C CA . LYS A 1 526 ? 3.724 14.392 0.625 1.00 97.56 526 LYS A CA 1
ATOM 4285 C C . LYS A 1 526 ? 4.179 13.367 -0.402 1.00 97.56 526 LYS A C 1
ATOM 4287 O O . LYS A 1 526 ? 3.427 12.947 -1.281 1.00 97.56 526 LYS A O 1
ATOM 4292 N N . VAL A 1 527 ? 5.437 12.948 -0.287 1.00 96.62 527 VAL A N 1
ATOM 4293 C CA . VAL A 1 527 ? 6.055 12.040 -1.254 1.00 96.62 527 VAL A CA 1
ATOM 4294 C C . VAL A 1 527 ? 5.479 10.631 -1.116 1.00 96.62 527 VAL A C 1
ATOM 4296 O O . VAL A 1 527 ? 5.293 9.971 -2.135 1.00 96.62 527 VAL A O 1
ATOM 4299 N N . GLY A 1 528 ? 5.140 10.187 0.100 1.00 97.06 528 GLY A N 1
ATOM 4300 C CA . GLY A 1 528 ? 4.473 8.902 0.324 1.00 97.06 528 GLY A CA 1
ATOM 4301 C C . GLY A 1 528 ? 3.110 8.809 -0.367 1.00 97.06 528 GLY A C 1
ATOM 4302 O O . GLY A 1 528 ? 2.841 7.821 -1.047 1.00 97.06 528 GLY A O 1
ATOM 4303 N N . SER A 1 529 ? 2.277 9.851 -0.272 1.00 97.56 529 SER A N 1
ATOM 4304 C CA . SER A 1 529 ? 0.999 9.931 -0.995 1.00 97.56 529 SER A CA 1
ATOM 4305 C C . SER A 1 529 ? 1.198 9.879 -2.509 1.00 97.56 529 SER A C 1
ATOM 4307 O O . SER A 1 529 ? 0.578 9.058 -3.180 1.00 97.56 529 SER A O 1
ATOM 4309 N N . ASP A 1 530 ? 2.080 10.720 -3.058 1.00 97.25 530 ASP A N 1
ATOM 4310 C CA . ASP A 1 530 ? 2.289 10.806 -4.510 1.00 97.25 530 ASP A CA 1
ATOM 4311 C C . ASP A 1 530 ? 2.772 9.482 -5.104 1.00 97.25 530 ASP A C 1
ATOM 4313 O O . ASP A 1 530 ? 2.321 9.061 -6.172 1.00 97.25 530 ASP A O 1
ATOM 4317 N N . ARG A 1 531 ? 3.673 8.800 -4.389 1.00 96.69 531 ARG A N 1
ATOM 4318 C CA . ARG A 1 531 ? 4.169 7.471 -4.759 1.00 96.69 531 ARG A CA 1
ATOM 4319 C C . ARG A 1 531 ? 3.056 6.435 -4.703 1.00 96.69 531 ARG A C 1
ATOM 4321 O O . ARG A 1 531 ? 2.866 5.709 -5.674 1.00 96.69 531 ARG A O 1
ATOM 4328 N N . ALA A 1 532 ? 2.276 6.410 -3.627 1.00 97.38 532 ALA A N 1
ATOM 4329 C CA . ALA A 1 532 ? 1.156 5.490 -3.495 1.00 97.38 532 ALA A CA 1
ATOM 4330 C C . ALA A 1 532 ? 0.101 5.690 -4.600 1.00 97.38 532 ALA A C 1
ATOM 4332 O O . ALA A 1 532 ? -0.351 4.717 -5.204 1.00 97.38 532 ALA A O 1
ATOM 4333 N N . VAL A 1 533 ? -0.248 6.934 -4.941 1.00 95.81 533 VAL A N 1
ATOM 4334 C CA . VAL A 1 533 ? -1.166 7.240 -6.055 1.00 95.81 533 VAL A CA 1
ATOM 4335 C C . VAL A 1 533 ? -0.586 6.757 -7.385 1.00 95.81 533 VAL A C 1
ATOM 4337 O O . VAL A 1 533 ? -1.290 6.144 -8.192 1.00 95.81 533 VAL A O 1
ATOM 4340 N N . PHE A 1 534 ? 0.715 6.965 -7.603 1.00 94.12 534 PHE A N 1
ATOM 4341 C CA . PHE A 1 534 ? 1.402 6.478 -8.794 1.00 94.12 534 PHE A CA 1
ATOM 4342 C C . PHE A 1 534 ? 1.402 4.944 -8.898 1.00 94.12 534 PHE A C 1
ATOM 4344 O O . PHE A 1 534 ? 1.114 4.410 -9.971 1.00 94.12 534 PHE A O 1
ATOM 4351 N N . TYR A 1 535 ? 1.688 4.223 -7.812 1.00 93.94 535 TYR A N 1
ATOM 4352 C CA . TYR A 1 535 ? 1.713 2.756 -7.801 1.00 93.94 535 TYR A CA 1
ATOM 4353 C C . TYR A 1 535 ? 0.333 2.144 -8.000 1.00 93.94 535 TYR A C 1
ATOM 4355 O O . TYR A 1 535 ? 0.179 1.190 -8.759 1.00 93.94 535 TYR A O 1
ATOM 4363 N N . THR A 1 536 ? -0.683 2.729 -7.370 1.00 93.00 536 THR A N 1
ATOM 4364 C CA . THR A 1 536 ? -2.074 2.274 -7.480 1.00 93.00 536 THR A CA 1
ATOM 4365 C C . THR A 1 536 ? -2.753 2.696 -8.777 1.00 93.00 536 THR A C 1
ATOM 4367 O O . THR A 1 536 ? -3.924 2.384 -8.978 1.00 93.00 536 THR A O 1
ATOM 4370 N N . LYS A 1 537 ? -2.045 3.415 -9.659 1.00 88.88 537 LYS A N 1
ATOM 4371 C CA . LYS A 1 537 ? -2.576 3.952 -10.919 1.00 88.88 537 LYS A CA 1
ATOM 4372 C C . LYS A 1 537 ? -3.855 4.777 -10.722 1.00 88.88 537 LYS A C 1
ATOM 4374 O O . LYS A 1 537 ? -4.771 4.709 -11.530 1.00 88.88 537 LYS A O 1
ATOM 4379 N N . ALA A 1 538 ? -3.927 5.497 -9.598 1.00 89.25 538 ALA A N 1
ATOM 4380 C CA . ALA A 1 538 ? -5.094 6.259 -9.152 1.00 89.25 538 ALA A CA 1
ATOM 4381 C C . ALA A 1 538 ? -6.416 5.458 -9.087 1.00 89.25 538 ALA A C 1
ATOM 4383 O O . ALA A 1 538 ? -7.496 6.052 -9.105 1.00 89.25 538 ALA A O 1
ATOM 4384 N N . GLN A 1 539 ? -6.357 4.124 -8.973 1.00 88.19 539 GLN A N 1
ATOM 4385 C CA . GLN A 1 539 ? -7.534 3.238 -8.939 1.00 88.19 539 GLN A CA 1
ATOM 43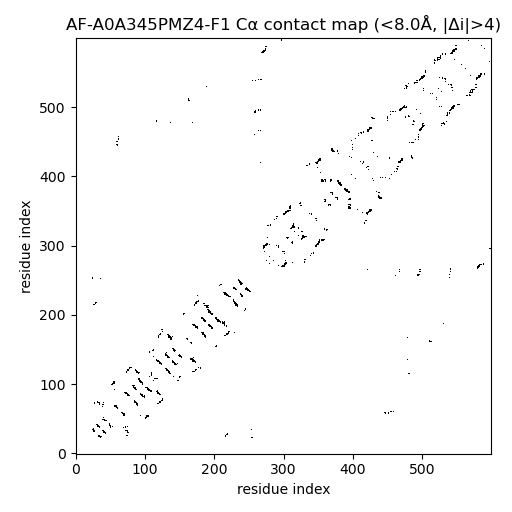86 C C . GLN A 1 539 ? -8.297 3.285 -7.617 1.00 88.19 539 GLN A C 1
ATOM 4388 O O . GLN A 1 539 ? -9.508 3.066 -7.594 1.00 88.19 539 GLN A O 1
ATOM 4393 N N . THR A 1 540 ? -7.596 3.649 -6.550 1.00 93.75 540 THR A N 1
ATOM 4394 C CA . THR A 1 540 ? -8.092 3.809 -5.184 1.00 93.75 540 THR A CA 1
ATOM 4395 C C . THR A 1 540 ? -7.648 5.169 -4.657 1.00 93.75 540 THR A C 1
ATOM 4397 O O . THR A 1 540 ? -6.637 5.711 -5.112 1.00 93.75 540 THR A O 1
ATOM 4400 N N . PHE A 1 541 ? -8.363 5.714 -3.676 1.00 97.06 541 PHE A N 1
ATOM 4401 C CA . PHE A 1 541 ? -7.869 6.880 -2.949 1.00 97.06 541 PHE A CA 1
ATOM 4402 C C . PHE A 1 541 ? -6.772 6.491 -1.958 1.00 97.06 541 PHE A C 1
ATOM 4404 O O . PHE A 1 541 ? -6.786 5.394 -1.394 1.00 97.06 541 PHE A O 1
ATOM 4411 N N . ILE A 1 542 ? -5.820 7.398 -1.747 1.00 98.19 542 ILE A N 1
ATOM 4412 C CA . ILE A 1 542 ? -4.783 7.271 -0.723 1.00 98.19 542 ILE A CA 1
ATOM 4413 C C . ILE A 1 542 ? -5.123 8.234 0.410 1.00 98.19 542 ILE A C 1
ATOM 4415 O O . ILE A 1 542 ? -5.047 9.446 0.224 1.00 98.19 542 ILE A O 1
ATOM 4419 N N . ARG A 1 543 ? -5.481 7.680 1.571 1.00 97.94 543 ARG A N 1
ATOM 4420 C CA . ARG A 1 543 ? -5.937 8.414 2.758 1.00 97.94 543 ARG A CA 1
ATOM 4421 C C . ARG A 1 543 ? -5.063 8.045 3.949 1.00 97.94 543 ARG A C 1
ATOM 4423 O O . ARG A 1 543 ? -5.361 7.087 4.659 1.00 97.94 543 ARG A O 1
ATOM 4430 N N . GLN A 1 544 ? -3.951 8.748 4.137 1.00 97.94 544 GLN A N 1
ATOM 4431 C CA . GLN A 1 544 ? -2.931 8.346 5.111 1.00 97.94 544 GLN A CA 1
ATOM 4432 C C . GLN A 1 544 ? -3.405 8.474 6.561 1.00 97.94 544 GLN A C 1
ATOM 4434 O O . GLN A 1 544 ? -4.137 9.401 6.914 1.00 97.94 544 GLN A O 1
ATOM 4439 N N . TYR A 1 545 ? -2.927 7.561 7.405 1.00 98.50 545 TYR A N 1
ATOM 4440 C CA . TYR A 1 545 ? -3.002 7.720 8.848 1.00 98.50 545 TYR A CA 1
ATOM 4441 C C . TYR A 1 545 ? -1.897 8.663 9.318 1.00 98.50 545 TYR A C 1
ATOM 4443 O O . TYR A 1 545 ? -0.713 8.389 9.115 1.00 98.50 545 TYR A O 1
ATOM 4451 N N . VAL A 1 546 ? -2.304 9.760 9.947 1.00 98.50 546 VAL A N 1
ATOM 4452 C CA . VAL A 1 546 ? -1.438 10.811 10.466 1.00 98.50 546 VAL A CA 1
ATOM 4453 C C . VAL A 1 546 ? -1.146 10.574 11.945 1.00 98.50 546 VAL A C 1
ATOM 4455 O O . VAL A 1 546 ? -2.052 10.300 12.736 1.00 98.50 546 VAL A O 1
ATOM 4458 N N . GLN A 1 547 ? 0.122 10.695 12.332 1.00 98.31 547 GLN A N 1
ATOM 4459 C CA . GLN A 1 547 ? 0.568 10.536 13.712 1.00 98.31 547 GLN A CA 1
ATOM 4460 C C . GLN A 1 547 ? 0.097 11.717 14.574 1.00 98.31 547 GLN A C 1
ATOM 4462 O O . GLN A 1 547 ? 0.680 12.800 14.516 1.00 98.31 547 GLN A O 1
ATOM 4467 N N . ALA A 1 548 ? -0.912 11.483 15.417 1.00 97.88 548 ALA A N 1
ATOM 4468 C CA . ALA A 1 548 ? -1.425 12.448 16.395 1.00 97.88 548 ALA A CA 1
ATOM 4469 C C . ALA A 1 548 ? -1.043 12.074 17.843 1.00 97.88 548 ALA A C 1
ATOM 4471 O O . ALA A 1 548 ? -1.794 12.326 18.784 1.00 97.88 548 ALA A O 1
ATOM 4472 N N . PHE A 1 549 ? 0.123 11.443 18.011 1.00 97.94 549 PHE A N 1
ATOM 4473 C CA . PHE A 1 549 ? 0.720 11.064 19.292 1.00 97.94 549 PHE A CA 1
ATOM 4474 C C . PHE A 1 549 ? 2.237 11.303 19.275 1.00 97.94 549 PHE A C 1
ATOM 4476 O O . PHE A 1 549 ? 2.842 11.431 18.209 1.00 97.94 549 PHE A O 1
ATOM 4483 N N . LEU A 1 550 ? 2.858 11.312 20.457 1.00 97.25 550 LEU A N 1
ATOM 4484 C CA . LEU A 1 550 ? 4.310 11.440 20.620 1.00 97.25 550 LEU A CA 1
ATOM 4485 C C . LEU A 1 550 ? 4.928 10.126 21.117 1.00 97.25 550 LEU A C 1
ATOM 4487 O O . LEU A 1 550 ? 4.464 9.521 22.093 1.00 97.25 550 LEU A O 1
ATOM 4491 N N . LEU A 1 551 ? 6.011 9.695 20.475 1.00 96.44 551 LEU A N 1
ATOM 4492 C CA . LEU A 1 551 ? 6.746 8.475 20.794 1.00 96.44 551 LEU A CA 1
ATOM 4493 C C . LEU A 1 551 ? 8.243 8.752 20.985 1.00 96.44 551 LEU A C 1
ATOM 4495 O O . LEU A 1 551 ? 8.842 9.579 20.305 1.00 96.44 551 LEU A O 1
ATOM 4499 N N . GLY A 1 552 ? 8.867 8.033 21.922 1.00 94.25 552 GLY A N 1
ATOM 4500 C CA . GLY A 1 552 ? 10.304 8.164 22.178 1.00 94.25 552 GLY A CA 1
ATOM 4501 C C . GLY A 1 552 ? 10.698 9.600 22.537 1.00 94.25 552 GLY A C 1
ATOM 4502 O O . GLY A 1 552 ? 10.088 10.204 23.421 1.00 94.25 552 GLY A O 1
ATOM 4503 N N . SER A 1 553 ? 11.699 10.142 21.838 1.00 91.81 553 SER A N 1
ATOM 4504 C CA . SER A 1 553 ? 12.214 11.503 22.042 1.00 91.81 553 SER A CA 1
ATOM 4505 C C . SER A 1 553 ? 11.212 12.606 21.694 1.00 91.81 553 SER A C 1
ATOM 4507 O O . SER A 1 553 ? 11.348 13.720 22.188 1.00 91.81 553 SER A O 1
ATOM 4509 N N . GLU A 1 554 ? 10.183 12.318 20.890 1.00 96.00 554 GLU A N 1
ATOM 4510 C CA . GLU A 1 554 ? 9.133 13.296 20.572 1.00 96.00 554 GLU A CA 1
ATOM 4511 C C . GLU A 1 554 ? 8.359 13.732 21.825 1.00 96.00 554 GLU A C 1
ATOM 4513 O O . GLU A 1 554 ? 7.768 14.804 21.847 1.00 96.00 554 GLU A O 1
ATOM 4518 N N . ARG A 1 555 ? 8.375 12.936 22.904 1.00 96.44 555 ARG A N 1
ATOM 4519 C CA . ARG A 1 555 ? 7.719 13.282 24.179 1.00 96.44 555 ARG A CA 1
ATOM 4520 C C . ARG A 1 555 ? 8.347 14.484 24.884 1.00 96.44 555 ARG A C 1
ATOM 4522 O O . ARG A 1 555 ? 7.739 15.017 25.803 1.00 96.44 555 ARG A O 1
ATOM 4529 N N . SER A 1 556 ? 9.539 14.901 24.462 1.00 96.44 556 SER A N 1
ATOM 4530 C CA . SER A 1 556 ? 10.200 16.118 24.937 1.00 96.44 556 SER A CA 1
ATOM 4531 C C . SER A 1 556 ? 9.828 17.360 24.117 1.00 96.44 556 SER A C 1
ATOM 4533 O O . SER A 1 556 ? 10.366 18.433 24.376 1.00 96.44 556 SER A O 1
ATOM 4535 N N . PHE A 1 557 ? 8.947 17.243 23.117 1.00 96.75 557 PHE A N 1
ATOM 4536 C CA . PHE A 1 557 ? 8.481 18.390 22.341 1.00 96.75 557 PHE A CA 1
ATOM 4537 C C . PHE A 1 557 ? 7.671 19.353 23.210 1.00 96.75 557 PHE A C 1
ATOM 4539 O O . PHE A 1 557 ? 6.776 18.942 23.948 1.00 96.75 557 PHE A O 1
ATOM 4546 N N . SER A 1 558 ? 7.961 20.649 23.069 1.00 96.81 558 SER A N 1
ATOM 4547 C CA . SER A 1 558 ? 7.081 21.701 23.574 1.00 96.81 558 SER A CA 1
ATOM 4548 C C . SER A 1 558 ? 5.731 21.663 22.854 1.00 96.81 558 SER A C 1
ATOM 4550 O O . SER A 1 558 ? 5.606 21.083 21.771 1.00 96.81 558 SER A O 1
ATOM 4552 N N . GLU A 1 559 ? 4.734 22.337 23.427 1.00 96.00 559 GLU A N 1
ATOM 4553 C CA . GLU A 1 559 ? 3.420 22.494 22.797 1.00 96.00 559 GLU A CA 1
ATOM 4554 C C . GLU A 1 559 ? 3.495 23.076 21.392 1.00 96.00 559 GLU A C 1
ATOM 4556 O O . GLU A 1 559 ? 2.981 22.490 20.440 1.00 96.00 559 GLU A O 1
ATOM 4561 N N . GLU A 1 560 ? 4.245 24.159 21.237 1.00 95.31 560 GLU A N 1
ATOM 4562 C CA . GLU A 1 560 ? 4.501 24.757 19.933 1.00 95.31 560 GLU A CA 1
ATOM 4563 C C . GLU A 1 560 ? 5.104 23.748 18.941 1.00 95.31 560 GLU A C 1
ATOM 4565 O O . GLU A 1 560 ? 4.675 23.658 17.789 1.00 95.31 560 GLU A O 1
ATOM 4570 N N . THR A 1 561 ? 6.064 22.933 19.390 1.00 96.38 561 THR A N 1
ATOM 4571 C CA . THR A 1 561 ? 6.748 21.969 18.522 1.00 96.38 561 THR A CA 1
ATOM 4572 C C . THR A 1 561 ? 5.804 20.870 18.050 1.00 96.38 561 THR A C 1
ATOM 4574 O O . THR A 1 561 ? 5.799 20.550 16.861 1.00 96.38 561 THR A O 1
ATOM 4577 N N . TYR A 1 562 ? 4.993 20.284 18.939 1.00 96.19 562 TYR A N 1
ATOM 4578 C CA . TYR A 1 562 ? 4.080 19.219 18.523 1.00 96.19 562 TYR A CA 1
ATOM 4579 C C . TYR A 1 562 ? 2.910 19.749 17.674 1.00 96.19 562 TYR A C 1
ATOM 4581 O O . TYR A 1 562 ? 2.445 19.038 16.781 1.00 96.19 562 TYR A O 1
ATOM 4589 N N . CYS A 1 563 ? 2.471 20.996 17.886 1.00 95.44 563 CYS A N 1
ATOM 4590 C CA . CYS A 1 563 ? 1.475 21.660 17.040 1.00 95.44 563 CYS A CA 1
ATOM 4591 C C . CYS A 1 563 ? 2.031 21.906 15.627 1.00 95.44 563 CYS A C 1
ATOM 4593 O O . CYS A 1 563 ? 1.400 21.555 14.629 1.00 95.44 563 CYS A O 1
ATOM 4595 N N . ASN A 1 564 ? 3.265 22.409 15.524 1.00 95.69 564 ASN A N 1
ATOM 4596 C CA . ASN A 1 564 ? 3.952 22.560 14.239 1.00 95.69 564 ASN A CA 1
ATOM 4597 C C . ASN A 1 564 ? 4.237 21.207 13.570 1.00 95.69 564 ASN A C 1
ATOM 4599 O O . ASN A 1 564 ? 4.230 21.098 12.345 1.00 95.69 564 ASN A O 1
ATOM 4603 N N . TYR A 1 565 ? 4.445 20.154 14.360 1.00 97.12 565 TYR A N 1
ATOM 4604 C CA . TYR A 1 565 ? 4.643 18.802 13.856 1.00 97.12 565 TYR A CA 1
ATOM 4605 C C . TYR A 1 565 ? 3.389 18.218 13.210 1.00 97.12 565 TYR A C 1
ATOM 4607 O O . TYR A 1 565 ? 3.482 17.742 12.081 1.00 97.12 565 TYR A O 1
ATOM 4615 N N . ILE A 1 566 ? 2.215 18.273 13.851 1.00 97.00 566 ILE A N 1
ATOM 4616 C CA . ILE A 1 566 ? 0.979 17.817 13.189 1.00 97.00 566 ILE A CA 1
ATOM 4617 C C . ILE A 1 566 ? 0.660 18.678 11.962 1.00 97.00 566 ILE A C 1
ATOM 4619 O O . ILE A 1 566 ? 0.311 18.131 10.918 1.00 97.00 566 ILE A O 1
ATOM 4623 N N . LYS A 1 567 ? 0.884 19.996 12.036 1.00 96.06 567 LYS A N 1
ATOM 4624 C CA . LYS A 1 567 ? 0.689 20.910 10.907 1.00 96.06 567 LYS A CA 1
ATOM 4625 C C . LYS A 1 567 ? 1.552 20.525 9.704 1.00 96.06 567 LYS A C 1
ATOM 4627 O O . LYS A 1 567 ? 1.018 20.343 8.617 1.00 96.06 567 LYS A O 1
ATOM 4632 N N . ALA A 1 568 ? 2.851 20.293 9.904 1.00 97.12 568 ALA A N 1
ATOM 4633 C CA . ALA A 1 568 ? 3.758 19.884 8.832 1.00 97.12 568 ALA A CA 1
ATOM 4634 C C . ALA A 1 568 ? 3.330 18.561 8.169 1.00 97.12 568 ALA A C 1
ATOM 4636 O O . ALA A 1 568 ? 3.418 18.422 6.949 1.00 97.12 568 ALA A O 1
ATOM 4637 N N . GLN A 1 569 ? 2.845 17.593 8.957 1.00 97.75 569 GLN A N 1
ATOM 4638 C CA . GLN A 1 569 ? 2.315 16.328 8.434 1.00 97.75 569 GLN A CA 1
ATOM 4639 C C . GLN A 1 569 ? 1.083 16.558 7.546 1.00 97.75 569 GLN A C 1
ATOM 4641 O O . GLN A 1 569 ? 1.008 16.026 6.439 1.00 97.75 569 GLN A O 1
ATOM 4646 N N . ILE A 1 570 ? 0.147 17.385 8.013 1.00 96.94 570 ILE A N 1
ATOM 4647 C CA . ILE A 1 570 ? -1.104 17.704 7.321 1.00 96.94 570 ILE A CA 1
ATOM 4648 C C . ILE A 1 570 ? -0.861 18.533 6.051 1.00 96.94 570 ILE A C 1
ATOM 4650 O O . ILE A 1 570 ? -1.408 18.208 5.001 1.00 96.94 570 ILE A O 1
ATOM 4654 N N . GLU A 1 571 ? 0.029 19.525 6.089 1.00 96.75 571 GLU A N 1
ATOM 4655 C CA . GLU A 1 571 ? 0.492 20.249 4.895 1.00 96.75 571 GLU A CA 1
ATOM 4656 C C . GLU A 1 571 ? 1.117 19.298 3.865 1.00 96.75 571 GLU A C 1
ATOM 4658 O O . GLU A 1 571 ? 0.925 19.454 2.657 1.00 96.75 571 GLU A O 1
ATOM 4663 N N . GLY A 1 572 ? 1.844 18.278 4.330 1.00 97.62 572 GLY A N 1
ATOM 4664 C CA . GLY A 1 572 ? 2.361 17.217 3.473 1.00 97.62 572 GLY A CA 1
ATOM 4665 C C . GLY A 1 572 ? 1.242 16.435 2.780 1.00 97.62 572 GLY A C 1
ATOM 4666 O O . GLY A 1 572 ? 1.335 16.160 1.588 1.00 97.62 572 GLY A O 1
ATOM 4667 N N . VAL A 1 573 ? 0.155 16.122 3.491 1.00 96.69 573 VAL A N 1
ATOM 4668 C CA . VAL A 1 573 ? -1.027 15.481 2.893 1.00 96.69 573 VAL A CA 1
ATOM 4669 C C . VAL A 1 573 ? -1.692 16.392 1.855 1.00 96.69 573 VAL A C 1
ATOM 4671 O O . VAL A 1 573 ? -1.910 15.943 0.732 1.00 96.69 573 VAL A O 1
ATOM 4674 N N . TYR A 1 574 ? -1.978 17.657 2.177 1.00 95.75 574 TYR A N 1
ATOM 4675 C CA . TYR A 1 574 ? -2.664 18.574 1.248 1.00 95.75 574 TYR A CA 1
ATOM 4676 C C . TYR A 1 574 ? -1.844 18.941 0.012 1.00 95.75 574 TYR A C 1
ATOM 4678 O O . TYR A 1 574 ? -2.408 19.183 -1.048 1.00 95.75 574 TYR A O 1
ATOM 4686 N N . SER A 1 575 ? -0.516 18.970 0.125 1.00 96.06 575 SER A N 1
ATOM 4687 C CA . SER A 1 575 ? 0.383 19.233 -1.009 1.00 96.06 575 SER A CA 1
ATOM 4688 C C . SER A 1 575 ? 0.672 17.995 -1.871 1.00 96.06 575 SER A C 1
ATOM 4690 O O . SER A 1 575 ? 1.558 18.027 -2.734 1.00 96.06 575 SER A O 1
ATOM 4692 N N . SER A 1 576 ? -0.050 16.898 -1.631 1.00 96.19 576 SER A N 1
ATOM 4693 C CA . SER A 1 576 ? 0.077 15.633 -2.350 1.00 96.19 576 SER A CA 1
ATOM 4694 C C . SER A 1 576 ? -1.135 15.334 -3.229 1.00 96.19 576 SER A C 1
ATOM 4696 O O . SER A 1 576 ? -2.167 15.987 -3.141 1.00 96.19 576 SER A O 1
ATOM 4698 N N . ASN A 1 577 ? -1.028 14.279 -4.029 1.00 94.62 577 ASN A N 1
ATOM 4699 C CA . ASN A 1 577 ? -2.116 13.719 -4.826 1.00 94.62 577 ASN A CA 1
ATOM 4700 C C . ASN A 1 577 ? -3.048 12.788 -4.018 1.00 94.62 577 ASN A C 1
ATOM 4702 O O . ASN A 1 577 ? -3.921 12.141 -4.600 1.00 94.62 577 ASN A O 1
ATOM 4706 N N . GLY A 1 578 ? -2.825 12.636 -2.706 1.00 95.06 578 GLY A N 1
ATOM 4707 C CA . GLY A 1 578 ? -3.706 11.869 -1.822 1.00 95.06 578 GLY A CA 1
ATOM 4708 C C . GLY A 1 578 ? -5.059 12.557 -1.610 1.00 95.06 578 GLY A C 1
ATOM 4709 O O . GLY A 1 578 ? -5.239 13.717 -1.960 1.00 95.06 578 GLY A O 1
ATOM 4710 N N . SER A 1 579 ? -6.014 11.843 -1.014 1.00 95.56 579 SER A N 1
ATOM 4711 C CA . SER A 1 579 ? -7.349 12.373 -0.720 1.00 95.56 579 SER A CA 1
ATOM 4712 C C . SER A 1 579 ? -7.758 12.012 0.704 1.00 95.56 579 SER A C 1
ATOM 4714 O O . SER A 1 579 ? -7.940 10.842 1.051 1.00 95.56 579 SER A O 1
ATOM 4716 N N . GLY A 1 580 ? -7.871 13.047 1.537 1.00 96.12 580 GLY A N 1
ATOM 4717 C CA . GLY A 1 580 ? -8.189 12.926 2.956 1.00 96.12 580 GLY A CA 1
ATOM 4718 C C . GLY A 1 580 ? -7.045 12.408 3.841 1.00 96.12 580 GLY A C 1
ATOM 4719 O O . GLY A 1 580 ? -5.943 12.097 3.389 1.00 96.12 580 GLY A O 1
ATOM 4720 N N . PHE A 1 581 ? -7.329 12.302 5.139 1.00 98.25 581 PHE A N 1
ATOM 4721 C CA . PHE A 1 581 ? -6.424 11.755 6.155 1.00 98.25 581 PHE A CA 1
ATOM 4722 C C . PHE A 1 581 ? -7.204 11.218 7.356 1.00 98.25 581 PHE A C 1
ATOM 4724 O O . PHE A 1 581 ? -8.348 11.592 7.592 1.00 98.25 581 PHE A O 1
ATOM 4731 N N . LEU A 1 582 ? -6.575 10.369 8.161 1.00 98.62 582 LEU A N 1
ATOM 4732 C CA . LEU A 1 582 ? -7.138 9.891 9.422 1.00 98.62 582 LEU A CA 1
ATOM 4733 C C . LEU A 1 582 ? -6.134 10.147 10.543 1.00 98.62 582 LEU A C 1
ATOM 4735 O O . LEU A 1 582 ? -4.999 9.700 10.455 1.00 98.62 582 LEU A O 1
ATOM 4739 N N . LEU A 1 583 ? -6.510 10.855 11.602 1.00 98.56 583 LEU A N 1
ATOM 4740 C CA . LEU A 1 583 ? -5.635 11.047 12.754 1.00 98.56 583 LEU A CA 1
ATOM 4741 C C . LEU A 1 583 ? -5.653 9.792 13.625 1.00 98.56 583 LEU A C 1
ATOM 4743 O O . LEU A 1 583 ? -6.717 9.306 14.015 1.00 98.56 583 LEU A O 1
ATOM 4747 N N . TRP A 1 584 ? -4.469 9.290 13.963 1.00 98.38 584 TRP A N 1
ATOM 4748 C CA . TRP A 1 584 ? -4.316 8.178 14.888 1.00 98.38 584 TRP A CA 1
ATOM 4749 C C . TRP A 1 584 ? -3.796 8.661 16.236 1.00 98.38 584 TRP A C 1
ATOM 4751 O O . TRP A 1 584 ? -2.679 9.173 16.330 1.00 98.38 584 TRP A O 1
ATOM 4761 N N . ASN A 1 585 ? -4.577 8.419 17.289 1.00 97.94 585 ASN A N 1
ATOM 4762 C CA . ASN A 1 585 ? -4.090 8.390 18.661 1.00 97.94 585 ASN A CA 1
ATOM 4763 C C . ASN A 1 585 ? -4.857 7.330 19.469 1.00 97.94 585 ASN A C 1
ATOM 4765 O O . ASN A 1 585 ? -6.074 7.423 19.641 1.00 97.94 585 ASN A O 1
ATOM 4769 N N . ALA A 1 586 ? -4.132 6.337 19.991 1.00 95.06 586 ALA A N 1
ATOM 4770 C CA . ALA A 1 586 ? -4.707 5.223 20.742 1.00 95.06 586 ALA A CA 1
ATOM 4771 C C . ALA A 1 586 ? -5.397 5.647 22.052 1.00 95.06 586 ALA A C 1
ATOM 4773 O O . ALA A 1 586 ? -6.299 4.949 22.501 1.00 95.06 586 ALA A O 1
ATOM 4774 N N . SER A 1 587 ? -5.016 6.785 22.651 1.00 96.12 587 SER A N 1
ATOM 4775 C CA . SER A 1 587 ? -5.699 7.329 23.836 1.00 96.12 587 SER A CA 1
ATOM 4776 C C . SER A 1 587 ? -6.964 8.122 23.499 1.00 96.12 587 SER A C 1
ATOM 4778 O O . SER A 1 587 ? -7.655 8.572 24.406 1.00 96.12 587 SER A O 1
ATOM 4780 N N . ASN A 1 588 ? -7.238 8.336 22.207 1.00 97.38 588 ASN A N 1
ATOM 4781 C CA . ASN A 1 588 ? -8.285 9.219 21.685 1.00 97.38 588 ASN A CA 1
ATOM 4782 C C . ASN A 1 588 ? -8.194 10.672 22.191 1.00 97.38 588 ASN A C 1
ATOM 4784 O O . ASN A 1 588 ? -9.162 11.418 22.113 1.00 97.38 588 ASN A O 1
ATOM 4788 N N . ASN A 1 589 ? -7.016 11.103 22.653 1.00 96.00 589 ASN A N 1
ATOM 4789 C CA . ASN A 1 589 ? -6.752 12.495 22.999 1.00 96.00 589 ASN A CA 1
ATOM 4790 C C . ASN A 1 589 ? -6.010 13.207 21.856 1.00 96.00 589 ASN A C 1
ATOM 4792 O O . ASN A 1 589 ? -4.822 12.978 21.641 1.00 96.00 589 ASN A O 1
ATOM 4796 N N . TYR A 1 590 ? -6.690 14.117 21.159 1.00 96.94 590 TYR A N 1
ATOM 4797 C CA . TYR A 1 590 ? -6.158 14.848 20.001 1.00 96.94 590 TYR A CA 1
ATOM 4798 C C . TYR A 1 590 ? -5.546 16.213 20.362 1.00 96.94 590 TYR A C 1
ATOM 4800 O O . TYR A 1 590 ? -5.683 17.179 19.620 1.00 96.94 590 TYR A O 1
ATOM 4808 N N . TYR A 1 591 ? -4.829 16.294 21.488 1.00 95.88 591 TYR A N 1
ATOM 4809 C CA . TYR A 1 591 ? -4.231 17.527 22.030 1.00 95.88 591 TYR A CA 1
ATOM 4810 C C . TYR A 1 591 ? -3.294 18.287 21.077 1.00 95.88 591 TYR A C 1
ATOM 4812 O O . TYR A 1 591 ? -3.102 19.486 21.257 1.00 95.88 591 TYR A O 1
ATOM 4820 N N . MET A 1 592 ? -2.710 17.613 20.078 1.00 96.25 592 MET A N 1
ATOM 4821 C CA . MET A 1 592 ? -1.854 18.251 19.070 1.00 96.25 592 MET A CA 1
ATOM 4822 C C . MET A 1 592 ? -2.639 19.179 18.132 1.00 96.25 592 MET A C 1
ATOM 4824 O O . MET A 1 592 ? -2.050 20.024 17.464 1.00 96.25 592 MET A O 1
ATOM 4828 N N . VAL A 1 593 ? -3.961 19.018 18.066 1.00 95.12 593 VAL A N 1
ATOM 4829 C CA . VAL A 1 593 ? -4.855 19.774 17.193 1.00 95.12 593 VAL A CA 1
ATOM 4830 C C . VAL A 1 593 ? -5.458 20.928 17.990 1.00 95.12 593 VAL A C 1
ATOM 4832 O O . VAL A 1 593 ? -6.424 20.759 18.730 1.00 95.12 593 VAL A O 1
ATOM 4835 N N . LYS A 1 594 ? -4.831 22.099 17.875 1.00 89.19 594 LYS A N 1
ATOM 4836 C CA . LYS A 1 594 ? -5.255 23.347 18.540 1.00 89.19 594 LYS A CA 1
ATOM 4837 C C . LYS A 1 594 ? -5.756 24.414 17.565 1.00 89.19 594 LYS A C 1
ATOM 4839 O O . LYS A 1 594 ? -6.277 25.436 17.993 1.00 89.19 594 LYS A O 1
ATOM 4844 N N . GLN A 1 595 ? -5.521 24.199 16.276 1.00 81.19 595 GLN A N 1
ATOM 4845 C CA . GLN A 1 595 ? -5.849 25.102 15.180 1.00 81.19 595 GLN A CA 1
ATOM 4846 C C . GLN A 1 595 ? -6.524 24.292 14.082 1.00 81.19 595 GLN A C 1
ATOM 4848 O O . GLN A 1 595 ? -6.328 23.072 14.002 1.00 81.19 595 GLN A O 1
ATOM 4853 N N . ASP A 1 596 ? -7.265 24.978 13.219 1.00 78.69 596 ASP A N 1
ATOM 4854 C CA . ASP A 1 596 ? -7.905 24.350 12.073 1.00 78.69 596 ASP A CA 1
ATOM 4855 C C . ASP A 1 596 ? -6.868 23.655 11.194 1.00 78.69 596 ASP A C 1
ATOM 4857 O O . ASP A 1 596 ? -5.859 24.225 10.776 1.00 78.69 596 ASP A O 1
ATOM 4861 N N . LEU A 1 597 ? -7.125 22.373 10.938 1.00 75.31 597 LEU A N 1
ATOM 4862 C CA . LEU A 1 597 ? -6.264 21.521 10.125 1.00 75.31 597 LEU A CA 1
ATOM 4863 C C . LEU A 1 597 ? -6.602 21.623 8.640 1.00 75.31 597 LEU A C 1
ATOM 4865 O O . LEU A 1 597 ? -6.056 20.867 7.848 1.00 75.31 597 LEU A O 1
ATOM 4869 N N . VAL A 1 598 ? -7.530 22.488 8.243 1.00 62.59 598 VAL A N 1
ATOM 4870 C CA . VAL A 1 598 ? -7.866 22.723 6.841 1.00 62.59 598 VAL A CA 1
ATOM 4871 C C . VAL A 1 598 ? -7.214 24.039 6.448 1.00 62.59 598 VAL A C 1
ATOM 4873 O O . VAL A 1 598 ? -7.556 25.082 6.998 1.00 62.59 598 VAL A O 1
ATOM 4876 N N . CYS A 1 599 ? -6.235 23.992 5.541 1.00 49.41 599 CYS A N 1
ATOM 4877 C CA . CYS A 1 599 ? -5.768 25.221 4.902 1.00 49.41 599 CYS A CA 1
ATOM 4878 C C . CYS A 1 599 ? -6.943 25.852 4.130 1.00 49.41 599 CYS A C 1
ATOM 4880 O O . CYS A 1 599 ? -7.680 25.092 3.496 1.00 49.41 599 CYS A O 1
ATOM 4882 N N . PRO A 1 600 ? -7.118 27.187 4.183 1.00 39.59 600 PRO A N 1
ATOM 4883 C CA . PRO A 1 600 ? -8.050 27.888 3.305 1.00 39.59 600 PRO A CA 1
ATOM 4884 C C . PRO A 1 600 ? -7.805 27.585 1.824 1.00 39.59 600 PRO A C 1
ATOM 4886 O O . PRO A 1 600 ? -6.625 27.361 1.453 1.00 39.59 600 PRO A O 1
#

Radius of gyration: 25.03 Å; Cα contacts (8 Å, |Δi|>4): 1366; chains: 1; bounding box: 60×67×76 Å

=== Feature glossary ===
A reading guide for the features in this record.

Start from the sequence.

  · Sequence gives the chain of amino acids in standard one-letter code (A=alanine, C=cysteine, …, Y=tyrosine), read N→C. It is the only feature that is directly encoded by the gene; all structural features are derived from the folded form of this sequence.

Fold it, and you get a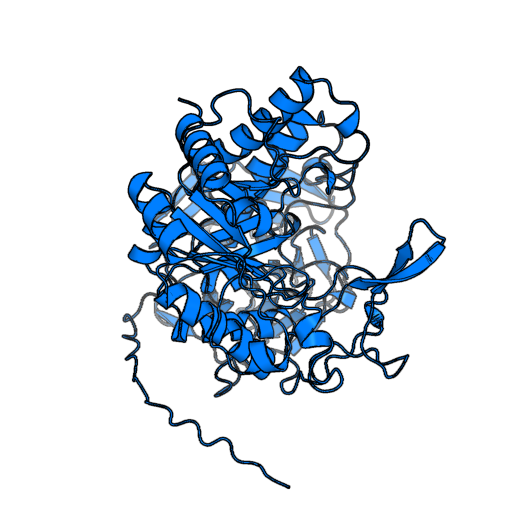tomic coordinates and the backbone conformation that goes with them.

  · The mmCIF table is the protein's shape written out atom by atom. For each backbone N, Cα, C, and carbonyl O, it records an (x, y, z) coordinate triple in Å plus the residue type, chain letter, and residue number.

  · Backbone dihedral angles. Every residue except chain termini has a φ (preceding-C → N → Cα → C) and a ψ (N → Cα → C → next-N). They are reported in degrees following the IUPAC sign convention. Secondary structure is essentially a statement about which (φ, ψ) basin each residue occupies.

  · DSSP 8-state secondary structure assigns each residue one of H (α-helix), G (3₁₀-helix), I (π-helix), E (extended β-strand), B (isolated β-bridge), T (hydrogen-bonded turn), S (bend), or '-' (coil). The assignment is computed from backbone hydrogen-bond geometry via the Kabsch–Sander algorithm.

  · P-SEA three-state annotation labels each residue as helix, strand, or coil based purely on the geometry of the Cα trace. It serves as a fallback when the full backbone (and thus DSSP) is unavailable.

Summarize the fold with a handful of shape descriptors and a per-residue structural alphabet.

  · Radius of gyration (Rg) is the root-mean-square distance of Cα atoms from their centroid — a single number for overall size and compactness. A globular domain of N residues has Rg ≈ 2.2·N^0.38 Å; an extended or disordered chain has a much larger Rg. The Cα contact count is the number of residue pairs whose Cα atoms are within 8 Å and are more than four positions apart in sequence — a standard proxy for tertiary packing density. The bounding box is the smallest axis-aligned box enclosing all Cα atoms.

  · Foldseek's 3Di representation compresses backbone geometry into a per-residue letter drawn from a learned twenty-state alphabet. It captures the tertiary interaction pattern around each residue — which residues are packed against it in space, regardless of where they are in sequence.

  · Accessible surface area quantifies burial. A residue with SASA near zero is packed into the hydrophobic core; one with SASA >100 Å² sits on the surface. Computed here via the Shrake–Rupley numerical algorithm with a 1.4 Å probe.

Ask how reliable the model is.

  · For AlphaFold models, the B-factor field carries pLDDT — the model's own estimate of local accuracy on a 0–100 scale. Regions with pLDDT<50 should be treated as essentially unmodeled; they often correspond to intrinsically disordered segments.

  · For experimental (PDB) structures, the B-factor (temperature factor) quantifies the positional spread of each atom in the crystal — a combination of thermal vibration and static disorder — in units of Å². High B-factors mark flexible loops or poorly resolved regions; low B-factors mark the rigid, well-ordered core.

  · PAE(i, j) answers: if I align the predicted and true structures on residue i, how far off (in Å) do I expect residue j to be? A block-diagonal PAE matrix with low values on the blocks and high values off-diagonal is the signature of a multi-domain protein with confidently predicted domains but uncertain inter-domain orientation.

Place it in context: what it resembles, what it is annotated as, and how it looks.

  · Structural nearest neighbors (via Foldseek easy-search vs the PDB). Reported per hit: target PDB id, E-value, and alignment TM-score. A TM-score above ~0.5 is the conventional threshold for 'same fold'.

  · Functional annotations link the protein to curated databases. InterPro entries identify conserved domains and families by matching the sequence against member-database signatures (Pfam, PROSITE, CDD, …). Gene Ontology (GO) terms describe molecular function, biological process, and cellular component in a controlled vocabulary. CATH places the structure in a hierarchical fold classification (Class/Architecture/Topology/Homologous-superfamily). The organism is the source species.

  · Plot images: a contact map (which residues are close in 3D, as an N×N binary image), a Ramachandran scatter (backbone torsion angles, revealing secondary-structure composition at a glance), and — for AlphaFold structures — a PAE heatmap (pairwise prediction confidence).

  · Structure images are PyMOL renders from six orthogonal camera directions. Cartoon representation draws helices as coils and strands as arrows; sticks shows the backbone as bonds; surface shows the solvent-excluded envelope. Rainbow coloring maps sequence position to hue (blue→red, N→C); chain coloring assigns a distinct color per polypeptide.